Protein AF-A0A182IS66-F1 (afdb_monomer)

Structure (mmCIF, N/CA/C/O backbone):
data_AF-A0A182IS66-F1
#
_entry.id   AF-A0A182IS66-F1
#
loop_
_atom_site.group_PDB
_atom_site.id
_atom_site.type_symbol
_atom_site.label_atom_id
_atom_site.label_alt_id
_atom_site.label_comp_id
_atom_site.label_asym_id
_atom_site.label_entity_id
_atom_site.label_seq_id
_atom_site.pdbx_PDB_ins_code
_atom_site.Cartn_x
_atom_site.Cartn_y
_atom_site.Cartn_z
_atom_site.occupancy
_atom_site.B_iso_or_equiv
_atom_site.auth_seq_id
_atom_site.auth_comp_id
_atom_site.auth_asym_id
_atom_site.auth_atom_id
_atom_site.pdbx_PDB_model_num
ATOM 1 N N . MET A 1 1 ? 25.586 -59.749 -12.465 1.00 42.12 1 MET A N 1
ATOM 2 C CA . MET A 1 1 ? 26.050 -59.353 -11.117 1.00 42.12 1 MET A CA 1
ATOM 3 C C . MET A 1 1 ? 26.028 -57.830 -11.102 1.00 42.12 1 MET A C 1
ATOM 5 O O . MET A 1 1 ? 26.810 -57.273 -11.848 1.00 42.12 1 MET A O 1
ATOM 9 N N . ILE A 1 2 ? 25.119 -57.081 -10.469 1.00 41.69 2 ILE A N 1
ATOM 10 C CA . ILE A 1 2 ? 24.286 -57.213 -9.251 1.00 41.69 2 ILE A CA 1
ATOM 11 C C . ILE A 1 2 ? 22.986 -56.393 -9.527 1.00 41.69 2 ILE A C 1
ATOM 13 O O . ILE A 1 2 ? 23.095 -55.286 -10.038 1.00 41.69 2 ILE A O 1
ATOM 17 N N . SER A 1 3 ? 21.787 -57.002 -9.561 1.00 41.31 3 SER A N 1
ATOM 18 C CA . SER A 1 3 ? 20.701 -57.004 -8.535 1.00 41.31 3 SER A CA 1
ATOM 19 C C . SER A 1 3 ? 20.102 -55.606 -8.226 1.00 41.31 3 SER A C 1
ATOM 21 O O . SER A 1 3 ? 20.817 -54.784 -7.676 1.00 41.31 3 SER A O 1
ATOM 23 N N . ALA A 1 4 ? 18.908 -55.196 -8.697 1.00 48.03 4 ALA A N 1
ATOM 24 C CA . ALA A 1 4 ? 17.511 -55.584 -8.370 1.00 48.03 4 ALA A CA 1
ATOM 25 C C . ALA A 1 4 ? 16.823 -54.622 -7.357 1.00 48.03 4 ALA A C 1
ATOM 27 O O . ALA A 1 4 ? 17.518 -54.027 -6.545 1.00 48.03 4 ALA A O 1
ATOM 28 N N . TYR A 1 5 ? 15.470 -54.583 -7.381 1.00 42.66 5 TYR A N 1
ATOM 29 C CA . TYR A 1 5 ? 14.485 -53.913 -6.476 1.00 4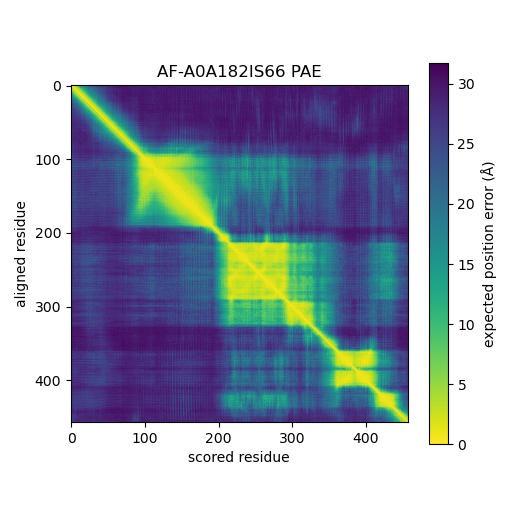2.66 5 TYR A CA 1
ATOM 30 C C . TYR A 1 5 ? 14.063 -52.474 -6.886 1.00 42.66 5 TYR A C 1
ATOM 32 O O . TYR A 1 5 ? 14.919 -51.622 -7.049 1.00 42.66 5 TYR A O 1
ATOM 40 N N . TYR A 1 6 ? 12.794 -52.063 -7.067 1.00 44.62 6 TYR A N 1
ATOM 41 C CA . TYR A 1 6 ? 11.453 -52.662 -6.938 1.00 44.62 6 TYR A CA 1
ATOM 42 C C . TYR A 1 6 ? 10.464 -51.926 -7.871 1.00 44.62 6 TYR A C 1
ATOM 44 O O . TYR A 1 6 ? 10.512 -50.705 -8.001 1.00 44.62 6 TYR A O 1
ATOM 52 N N . ALA A 1 7 ? 9.511 -52.668 -8.439 1.00 42.28 7 ALA A N 1
ATOM 53 C CA . ALA A 1 7 ? 8.273 -52.159 -9.024 1.00 42.28 7 ALA A CA 1
ATOM 54 C C . ALA A 1 7 ? 7.116 -52.407 -8.042 1.00 42.28 7 ALA A C 1
ATOM 56 O O . ALA A 1 7 ? 7.038 -53.499 -7.487 1.00 42.28 7 ALA A O 1
ATOM 57 N N . CYS A 1 8 ? 6.195 -51.450 -7.881 1.00 38.97 8 CYS A N 1
ATOM 58 C CA . CYS A 1 8 ? 4.872 -51.704 -7.302 1.00 38.97 8 CYS A CA 1
ATOM 59 C C . CYS A 1 8 ? 3.810 -50.788 -7.933 1.00 38.97 8 CYS A C 1
ATOM 61 O O . CYS A 1 8 ? 3.804 -49.576 -7.736 1.00 38.97 8 CYS A O 1
ATOM 63 N N . LYS A 1 9 ? 2.919 -51.416 -8.708 1.00 42.81 9 LYS A N 1
ATOM 64 C CA . LYS A 1 9 ? 1.590 -50.931 -9.107 1.00 42.81 9 LYS A CA 1
ATOM 65 C C . LYS A 1 9 ? 0.630 -51.073 -7.919 1.00 42.81 9 LYS A C 1
ATOM 67 O O . LYS A 1 9 ? 0.666 -52.135 -7.307 1.00 42.81 9 LYS A O 1
ATOM 72 N N . ALA A 1 10 ? -0.279 -50.117 -7.699 1.00 35.38 10 ALA A N 1
ATOM 73 C CA . ALA A 1 10 ? -1.656 -50.383 -7.240 1.00 35.38 10 ALA A CA 1
ATOM 74 C C . ALA A 1 10 ? -2.521 -49.101 -7.160 1.00 35.38 10 ALA A C 1
ATOM 76 O O . ALA A 1 10 ? -2.279 -48.227 -6.339 1.00 35.38 10 ALA A O 1
ATOM 77 N N . GLU A 1 11 ? -3.570 -49.060 -7.978 1.00 39.38 11 GLU A N 1
ATOM 78 C CA . GLU A 1 11 ? -4.890 -48.425 -7.784 1.00 39.38 11 GLU A CA 1
ATOM 79 C C . GLU A 1 11 ? -5.894 -49.347 -8.527 1.00 39.38 11 GLU A C 1
ATOM 81 O O . GLU A 1 11 ? -5.426 -50.111 -9.384 1.00 39.38 11 GLU A O 1
ATOM 86 N N . PRO A 1 12 ? -7.235 -49.300 -8.333 1.00 54.31 12 PRO A N 1
ATOM 87 C CA . PRO A 1 12 ? -8.057 -48.485 -7.418 1.00 54.31 12 PRO A CA 1
ATOM 88 C C . PRO A 1 12 ? -9.141 -49.295 -6.651 1.00 54.31 12 PRO A C 1
ATOM 90 O O . PRO A 1 12 ? -9.606 -50.315 -7.144 1.00 54.31 12 PRO A O 1
ATOM 93 N N . GLU A 1 13 ? -9.690 -48.775 -5.543 1.00 38.84 13 GLU A N 1
ATOM 94 C CA . GLU A 1 13 ? -11.024 -49.197 -5.061 1.00 38.84 13 GLU A CA 1
ATOM 95 C C . GLU A 1 13 ? -11.858 -48.029 -4.485 1.00 38.84 13 GLU A C 1
ATOM 97 O O . GLU A 1 13 ? -11.461 -47.330 -3.555 1.00 38.84 13 GLU A O 1
ATOM 102 N N . ARG A 1 14 ? -13.059 -47.843 -5.056 1.00 42.62 14 ARG A N 1
ATOM 103 C CA . ARG A 1 14 ? -14.264 -47.235 -4.447 1.00 42.62 14 ARG A CA 1
ATOM 104 C C . ARG A 1 14 ? -15.243 -48.386 -4.180 1.00 42.62 14 ARG A C 1
ATOM 106 O O . ARG A 1 14 ? -15.327 -49.257 -5.046 1.00 42.62 14 ARG A O 1
ATOM 113 N N . PRO A 1 15 ? -16.052 -48.383 -3.101 1.00 48.56 15 PRO A N 1
ATOM 114 C CA . PRO A 1 15 ? -17.399 -47.761 -3.103 1.00 48.56 15 PRO A CA 1
ATOM 115 C C . PRO A 1 15 ? -17.767 -47.172 -1.705 1.00 48.56 15 PRO A C 1
ATOM 117 O O . PRO A 1 15 ? -17.029 -47.350 -0.753 1.00 48.56 15 PRO A O 1
ATOM 120 N N . GLN A 1 16 ? -18.813 -46.371 -1.459 1.00 37.72 16 GLN A N 1
ATOM 121 C CA . GLN A 1 16 ? -20.246 -46.697 -1.494 1.00 37.72 16 GLN A CA 1
ATOM 122 C C . GLN A 1 16 ? -21.102 -45.421 -1.307 1.00 37.72 16 GLN A C 1
ATOM 124 O O . GLN A 1 16 ? -20.753 -44.511 -0.557 1.00 37.72 16 GLN A O 1
ATOM 129 N N . ARG A 1 17 ? -22.264 -45.392 -1.975 1.00 42.50 17 ARG A N 1
ATOM 130 C CA . ARG A 1 17 ? -23.391 -44.465 -1.769 1.00 42.50 17 ARG A CA 1
ATOM 131 C C . ARG A 1 17 ? -24.489 -45.180 -0.980 1.00 42.50 17 ARG A C 1
ATOM 133 O O . ARG A 1 17 ? -24.954 -46.194 -1.479 1.00 42.50 17 ARG A O 1
ATOM 140 N N . LEU A 1 18 ? -24.995 -44.590 0.105 1.00 37.19 18 LEU A N 1
ATOM 141 C CA . LEU A 1 18 ? -26.344 -44.782 0.683 1.00 37.19 18 LEU A CA 1
ATOM 142 C C . LEU A 1 18 ? -26.658 -43.509 1.511 1.00 37.19 18 LEU A C 1
ATOM 144 O O . LEU A 1 18 ? -25.755 -42.972 2.135 1.00 37.19 18 LEU A O 1
ATOM 148 N N . GLY A 1 19 ? -27.850 -42.913 1.571 1.00 33.19 19 GLY A N 1
ATOM 149 C CA . GLY A 1 19 ? -29.150 -43.276 1.028 1.00 33.19 19 GLY A CA 1
ATOM 150 C C . GLY A 1 19 ? -30.142 -42.100 1.097 1.00 33.19 19 GLY A C 1
ATOM 151 O O . GLY A 1 19 ? -29.954 -41.125 1.826 1.00 33.19 19 GLY A O 1
ATOM 152 N N . ARG A 1 20 ? -31.203 -42.220 0.290 1.00 38.06 20 ARG A N 1
ATOM 153 C CA . ARG A 1 20 ? -32.426 -41.403 0.300 1.00 38.06 20 ARG A CA 1
ATOM 154 C C . ARG A 1 20 ? -33.204 -41.603 1.604 1.00 38.06 20 ARG A C 1
ATOM 156 O O . ARG A 1 20 ? -33.315 -42.727 2.083 1.00 38.06 20 ARG A O 1
ATOM 163 N N . ARG A 1 21 ? -33.890 -40.555 2.068 1.00 37.22 21 ARG A N 1
ATOM 164 C CA . ARG A 1 21 ? -35.156 -40.691 2.805 1.00 37.22 21 ARG A CA 1
ATOM 165 C C . ARG A 1 21 ? -36.186 -39.715 2.242 1.00 37.22 21 ARG A C 1
ATOM 167 O O . ARG A 1 21 ? -36.085 -38.508 2.429 1.00 37.22 21 ARG A O 1
ATOM 174 N N . GLU A 1 22 ? -37.154 -40.290 1.541 1.00 35.94 22 GLU A N 1
ATOM 175 C CA . GLU A 1 22 ? -38.468 -39.727 1.242 1.00 35.94 22 GLU A CA 1
ATOM 176 C C . GLU A 1 22 ? -39.337 -39.811 2.504 1.00 35.94 22 GLU A C 1
ATOM 178 O O . GLU A 1 22 ? -39.259 -40.801 3.233 1.00 35.94 22 GLU A O 1
ATOM 183 N N . ARG A 1 23 ? -40.193 -38.811 2.743 1.00 40.91 23 ARG A N 1
ATOM 184 C CA . ARG A 1 23 ? -41.458 -39.002 3.462 1.00 40.91 23 ARG A CA 1
ATOM 185 C C . ARG A 1 23 ? -42.554 -38.139 2.839 1.00 40.91 23 ARG A C 1
ATOM 187 O O . ARG A 1 23 ? -42.352 -36.965 2.545 1.00 40.91 23 ARG A O 1
ATOM 194 N N . HIS A 1 24 ? -43.657 -38.834 2.601 1.00 34.59 24 HIS A N 1
ATOM 195 C CA . HIS A 1 24 ? -44.937 -38.474 2.007 1.00 34.59 24 HIS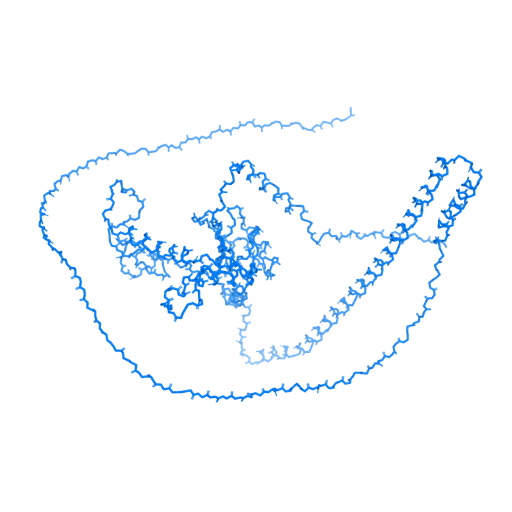 A CA 1
ATOM 196 C C . HIS A 1 24 ? -45.871 -37.740 2.984 1.00 34.59 24 HIS A C 1
ATOM 198 O O . HIS A 1 24 ? -45.757 -37.983 4.181 1.00 34.59 24 HIS A O 1
ATOM 204 N N . CYS A 1 25 ? -46.810 -36.980 2.385 1.00 32.47 25 CYS A N 1
ATOM 205 C CA . CYS A 1 25 ? -48.247 -36.791 2.707 1.00 32.47 25 CYS A CA 1
ATOM 206 C C . CYS A 1 25 ? -48.631 -36.302 4.131 1.00 32.47 25 CYS A C 1
ATOM 208 O O . CYS A 1 25 ? -47.887 -36.488 5.078 1.00 32.47 25 CYS A O 1
ATOM 210 N N . ALA A 1 26 ? -49.761 -35.649 4.404 1.00 30.62 26 ALA A N 1
ATOM 211 C CA . ALA A 1 26 ? -51.036 -35.446 3.714 1.00 30.62 26 ALA A CA 1
ATOM 212 C C . ALA A 1 26 ? -51.774 -34.245 4.374 1.00 30.62 26 ALA A C 1
ATOM 214 O O . ALA A 1 26 ? -51.380 -33.876 5.478 1.00 30.62 26 ALA A O 1
ATOM 215 N N . GLU A 1 27 ? -52.800 -33.711 3.683 1.00 32.84 27 GLU A N 1
ATOM 216 C CA . GLU A 1 27 ? -54.170 -33.367 4.178 1.00 32.84 27 GLU A CA 1
ATOM 217 C C . GLU A 1 27 ? -54.318 -32.443 5.422 1.00 32.84 27 GLU A C 1
ATOM 219 O O . GLU A 1 27 ? -53.526 -32.479 6.349 1.00 32.84 27 GLU A O 1
ATOM 224 N N . ASP A 1 28 ? -55.307 -31.570 5.622 1.00 32.44 28 ASP A N 1
ATOM 225 C CA . ASP A 1 28 ? -56.574 -31.204 4.982 1.00 32.44 28 ASP A CA 1
ATOM 226 C C . ASP A 1 28 ? -57.127 -29.956 5.740 1.00 32.44 28 ASP A C 1
ATOM 228 O O . ASP A 1 28 ? -56.527 -29.492 6.711 1.00 32.44 28 ASP A O 1
ATOM 232 N N . PHE A 1 29 ? -58.324 -29.494 5.347 1.00 31.97 29 PHE A N 1
ATOM 233 C CA . PHE A 1 29 ? -59.308 -28.688 6.110 1.00 31.97 29 PHE A CA 1
ATOM 234 C C . PHE A 1 29 ? -59.413 -27.154 5.903 1.00 31.97 29 PHE A C 1
ATOM 236 O O . PHE A 1 29 ? -58.908 -26.338 6.662 1.00 31.97 29 PHE A O 1
ATOM 243 N N . THR A 1 30 ? -60.201 -26.810 4.869 1.00 33.06 30 THR A N 1
ATOM 244 C CA . THR A 1 30 ? -61.480 -26.041 4.854 1.00 33.06 30 THR A CA 1
ATOM 245 C C . THR A 1 30 ? -61.675 -24.682 5.563 1.00 33.06 30 THR A C 1
ATOM 247 O O . THR A 1 30 ? -61.465 -24.581 6.766 1.00 33.06 30 THR A O 1
ATOM 250 N N . LYS A 1 31 ? -62.426 -23.810 4.840 1.00 33.31 31 LYS A N 1
ATOM 251 C CA . LYS A 1 31 ? -63.444 -22.814 5.302 1.00 33.31 31 LYS A CA 1
ATOM 252 C C . LYS A 1 31 ? -62.872 -21.545 5.979 1.00 33.31 31 LYS A C 1
ATOM 254 O O . LYS A 1 31 ? -61.923 -21.649 6.732 1.00 33.31 31 LYS A O 1
ATOM 259 N N . LYS A 1 32 ? -63.343 -20.303 5.781 1.00 32.12 32 LYS A N 1
ATOM 260 C CA . LYS A 1 32 ? -64.654 -19.687 5.450 1.00 32.12 32 LYS A CA 1
ATOM 261 C C . LYS A 1 32 ? -64.402 -18.183 5.092 1.00 32.12 32 LYS A C 1
ATOM 263 O O . LYS A 1 32 ? -63.336 -17.699 5.463 1.00 32.12 32 LYS A O 1
ATOM 268 N N . GLU A 1 33 ? -65.170 -17.539 4.191 1.00 35.59 33 GLU A N 1
ATOM 269 C CA . GLU A 1 33 ? -66.222 -16.499 4.462 1.00 35.59 33 GLU A CA 1
ATOM 270 C C . GLU A 1 33 ? -65.731 -15.336 5.369 1.00 35.59 33 GLU A C 1
ATOM 272 O O . GLU A 1 33 ? -65.120 -15.618 6.392 1.00 35.59 33 GLU A O 1
ATOM 277 N N . ASP A 1 34 ? -65.928 -14.025 5.171 1.00 36.31 34 ASP A N 1
ATOM 278 C CA . ASP A 1 34 ? -66.657 -13.132 4.248 1.00 36.31 34 ASP A CA 1
ATOM 279 C C . ASP A 1 34 ? -66.177 -11.670 4.537 1.00 36.31 34 ASP A C 1
ATOM 281 O O . ASP A 1 34 ? -65.270 -11.480 5.349 1.00 36.31 34 ASP A O 1
ATOM 285 N N . GLU A 1 35 ? -66.824 -10.671 3.910 1.00 39.03 35 GLU A N 1
ATOM 286 C CA . GLU A 1 35 ? -66.904 -9.226 4.266 1.00 39.03 35 GLU A CA 1
ATOM 287 C C . GLU A 1 35 ? -65.745 -8.327 3.768 1.00 39.03 35 GLU A C 1
ATOM 289 O O . GLU A 1 35 ? -64.599 -8.439 4.196 1.00 39.03 35 GLU A O 1
ATOM 294 N N . GLU A 1 36 ? -65.887 -7.507 2.718 1.00 39.75 36 GLU A N 1
ATOM 295 C CA . GLU A 1 36 ? -66.836 -6.407 2.416 1.00 39.75 36 GLU A CA 1
ATOM 296 C C . GLU A 1 36 ? -66.488 -5.077 3.128 1.00 39.75 36 GLU A C 1
ATOM 298 O O . GLU A 1 36 ? -65.867 -5.040 4.183 1.00 39.75 36 GLU A O 1
ATOM 303 N N . ASP A 1 37 ? -66.849 -3.987 2.450 1.00 36.09 37 ASP A N 1
ATOM 304 C CA . ASP A 1 37 ? -66.796 -2.567 2.811 1.00 36.09 37 ASP A CA 1
ATOM 305 C C . ASP A 1 37 ? -65.586 -1.651 2.473 1.00 36.09 37 ASP A C 1
ATOM 307 O O . ASP A 1 37 ? -64.633 -1.444 3.222 1.00 36.09 37 ASP A O 1
ATOM 311 N N . ASP A 1 38 ? -65.694 -1.029 1.289 1.00 37.03 38 ASP A N 1
ATOM 312 C CA . ASP A 1 38 ? -66.090 0.382 1.097 1.00 37.03 38 ASP A CA 1
ATOM 313 C C . ASP A 1 38 ? -65.337 1.537 1.813 1.00 37.03 38 ASP A C 1
ATOM 315 O O . ASP A 1 38 ? -65.455 1.747 3.016 1.00 37.03 38 ASP A O 1
ATOM 319 N N . ARG A 1 39 ? -64.693 2.418 1.014 1.00 37.66 39 ARG A N 1
ATOM 320 C CA . ARG A 1 39 ? -65.040 3.860 0.823 1.00 37.66 39 ARG A CA 1
ATOM 321 C C . ARG A 1 39 ? -63.866 4.775 0.413 1.00 37.66 39 ARG A C 1
ATOM 323 O O . ARG A 1 39 ? -62.838 4.832 1.072 1.00 37.66 39 ARG A O 1
ATOM 330 N N . ILE A 1 40 ? -64.110 5.532 -0.676 1.00 32.38 40 ILE A N 1
ATOM 331 C CA . ILE A 1 40 ? -64.123 7.020 -0.806 1.00 32.38 40 ILE A CA 1
ATOM 332 C C . ILE A 1 40 ? -62.947 7.771 -0.132 1.00 32.38 40 ILE A C 1
ATOM 334 O O . ILE A 1 40 ? -62.721 7.633 1.055 1.00 32.38 40 ILE A O 1
ATOM 338 N N . GLY A 1 41 ? -62.179 8.682 -0.734 1.00 29.95 41 GLY A N 1
ATOM 339 C CA . GLY A 1 41 ? -62.391 9.665 -1.799 1.00 29.95 41 GLY A CA 1
ATOM 340 C C . GLY A 1 41 ? -61.222 10.678 -1.727 1.00 29.95 41 GLY A C 1
ATOM 341 O O . GLY A 1 41 ? -60.614 10.865 -0.683 1.00 29.95 41 GLY A O 1
ATOM 342 N N . LEU A 1 42 ? -60.733 11.170 -2.867 1.00 32.56 42 LEU A N 1
ATOM 343 C CA . LEU A 1 42 ? -60.907 12.547 -3.362 1.00 32.56 42 LEU A CA 1
ATOM 344 C C . LEU A 1 42 ? -60.141 13.693 -2.651 1.00 32.56 42 LEU A C 1
ATOM 346 O O . LEU A 1 42 ? -60.376 14.023 -1.499 1.00 32.56 42 LEU A O 1
ATOM 350 N N . ARG A 1 43 ? -59.413 14.426 -3.516 1.00 30.41 43 ARG A N 1
ATOM 351 C CA . ARG A 1 43 ? -59.046 15.865 -3.515 1.00 30.41 43 ARG A CA 1
ATOM 352 C C . ARG A 1 43 ? -57.848 16.308 -2.665 1.00 30.41 43 ARG A C 1
ATOM 354 O O . ARG A 1 43 ? -57.751 16.034 -1.486 1.00 30.41 43 ARG A O 1
ATOM 361 N N . HIS A 1 44 ? -56.793 16.864 -3.267 1.00 33.00 44 HIS A N 1
ATOM 362 C CA . HIS A 1 44 ? -56.608 18.166 -3.946 1.00 33.00 44 HIS A CA 1
ATOM 363 C C . HIS A 1 44 ? -56.396 19.376 -3.013 1.00 33.00 44 HIS A C 1
ATOM 365 O O . HIS A 1 44 ? -57.329 19.869 -2.398 1.00 33.00 44 HIS A O 1
ATOM 371 N N . ARG A 1 45 ? -55.191 19.949 -3.176 1.00 33.06 45 ARG A N 1
ATOM 372 C CA . ARG A 1 45 ? -54.857 21.382 -3.314 1.00 33.06 45 ARG A CA 1
ATOM 373 C C . ARG A 1 45 ? -54.784 22.302 -2.078 1.00 33.06 45 ARG A C 1
ATOM 375 O O . ARG A 1 45 ? -55.775 22.589 -1.433 1.00 33.06 45 ARG A O 1
ATOM 382 N N . ARG A 1 46 ? -53.626 22.991 -2.078 1.00 35.59 46 ARG A N 1
ATOM 383 C CA . ARG A 1 46 ? -53.360 24.426 -1.817 1.00 35.59 46 ARG A CA 1
ATOM 384 C C . ARG A 1 46 ? -53.310 24.907 -0.365 1.00 35.59 46 ARG A C 1
ATOM 386 O O . ARG A 1 46 ? -54.288 24.799 0.354 1.00 35.59 46 ARG A O 1
ATOM 393 N N . ARG A 1 47 ? -52.219 25.622 -0.053 1.00 33.09 47 ARG A N 1
ATOM 394 C CA . ARG A 1 47 ? -52.139 27.034 0.411 1.00 33.09 47 ARG A CA 1
ATOM 395 C C . ARG A 1 47 ? -50.671 27.323 0.787 1.00 33.09 47 ARG A C 1
ATOM 397 O O . ARG A 1 47 ? -50.055 26.482 1.423 1.00 33.09 47 ARG A O 1
ATOM 404 N N . THR A 1 48 ? -49.960 28.223 0.101 1.00 35.16 48 THR A N 1
ATOM 405 C CA . THR A 1 48 ? -49.897 29.701 0.225 1.00 35.16 48 THR A CA 1
ATOM 406 C C . THR A 1 48 ? -49.284 30.209 1.531 1.00 35.16 48 THR A C 1
ATOM 408 O O . THR A 1 48 ? -49.771 29.878 2.605 1.00 35.16 48 THR A O 1
ATOM 411 N N . ASP A 1 49 ? -48.338 31.133 1.333 1.00 33.47 49 ASP A N 1
ATOM 412 C CA . ASP A 1 49 ? -48.172 32.411 2.040 1.00 33.47 49 ASP A CA 1
ATOM 413 C C . ASP A 1 49 ? -47.109 32.587 3.147 1.00 33.47 49 ASP A C 1
ATOM 415 O O . ASP A 1 49 ? -47.220 32.057 4.245 1.00 33.47 49 ASP A O 1
ATOM 419 N N . ARG A 1 50 ? -46.205 33.535 2.822 1.00 32.84 50 ARG A N 1
ATOM 420 C CA . ARG A 1 50 ? -45.768 34.724 3.593 1.00 32.84 50 ARG A CA 1
ATOM 421 C C . ARG A 1 50 ? -44.640 34.622 4.628 1.00 32.84 50 ARG A C 1
ATOM 423 O O . ARG A 1 50 ? -44.585 33.721 5.450 1.00 32.84 50 ARG A O 1
ATOM 430 N N . GLY A 1 51 ? -43.845 35.700 4.633 1.00 32.25 51 GLY A N 1
ATOM 431 C CA . GLY A 1 51 ? -42.971 36.151 5.726 1.00 32.25 51 GLY A CA 1
ATOM 432 C C . GLY A 1 51 ? -41.532 36.365 5.246 1.00 32.25 51 GLY A C 1
ATOM 433 O O . GLY A 1 51 ? -40.789 35.401 5.171 1.00 32.25 51 GLY A O 1
ATOM 434 N N . ALA A 1 52 ? -41.178 37.509 4.655 1.00 33.84 52 ALA A N 1
ATOM 435 C CA . ALA A 1 52 ? -40.834 38.790 5.299 1.00 33.84 52 ALA A CA 1
ATOM 436 C C . ALA A 1 52 ? -39.390 38.834 5.854 1.00 33.84 52 ALA A C 1
ATOM 438 O O . ALA A 1 52 ? -38.978 37.993 6.645 1.00 33.84 52 ALA A O 1
ATOM 439 N N . VAL A 1 53 ? -38.656 39.839 5.367 1.00 41.34 53 VAL A N 1
ATOM 440 C CA . VAL A 1 53 ? -37.257 40.231 5.627 1.00 41.34 53 VAL A CA 1
ATOM 441 C C . VAL A 1 53 ? -37.198 41.153 6.863 1.00 41.34 53 VAL A C 1
ATOM 443 O O . VAL A 1 53 ? -38.213 41.773 7.186 1.00 41.34 53 VAL A O 1
ATOM 446 N N . PRO A 1 54 ? -36.060 41.217 7.580 1.00 53.12 54 PRO A N 1
ATOM 447 C CA . PRO A 1 54 ? -35.250 42.455 7.609 1.00 53.12 54 PRO A CA 1
ATOM 448 C C . PRO A 1 54 ? -33.744 42.138 7.433 1.00 53.12 54 PRO A C 1
ATOM 450 O O . PRO A 1 54 ? -33.262 41.112 7.905 1.00 53.12 54 PRO A O 1
ATOM 453 N N . GLU A 1 55 ? -33.022 42.787 6.514 1.00 38.91 55 GLU A N 1
ATOM 454 C CA . GLU A 1 55 ? -32.233 44.027 6.692 1.00 38.91 55 GLU A CA 1
ATOM 455 C C . GLU A 1 55 ? -31.330 44.057 7.932 1.00 38.91 55 GLU A C 1
ATOM 457 O O . GLU A 1 55 ? -31.838 44.098 9.045 1.00 38.91 55 GLU A O 1
ATOM 462 N N . GLU A 1 56 ? -30.002 44.094 7.713 1.00 37.72 56 GLU A N 1
ATOM 463 C CA . GLU A 1 56 ? -29.048 44.997 8.390 1.00 37.72 56 GLU A CA 1
ATOM 464 C C . GLU A 1 56 ? -27.598 44.869 7.833 1.00 37.72 56 GLU A C 1
ATOM 466 O O . GLU A 1 56 ? -27.315 43.948 7.059 1.00 37.72 56 GLU A O 1
ATOM 471 N N . PRO A 1 57 ? -26.700 45.845 8.115 1.00 49.75 57 PRO A N 1
ATOM 472 C CA . PRO A 1 57 ? -25.798 46.424 7.118 1.00 49.75 57 PRO A CA 1
ATOM 473 C C . PRO A 1 57 ? -24.319 46.011 7.228 1.00 49.75 57 PRO A C 1
ATOM 475 O O . PRO A 1 57 ? -23.859 45.367 8.167 1.00 49.75 57 PRO A O 1
ATOM 478 N N . GLY A 1 58 ? -23.556 46.417 6.208 1.00 43.59 58 GLY A N 1
ATOM 479 C CA . GLY A 1 58 ? -22.167 46.030 5.994 1.00 43.59 58 GLY A CA 1
ATOM 480 C C . GLY A 1 58 ? -21.121 46.652 6.916 1.00 43.59 58 GLY A C 1
ATOM 481 O O . GLY A 1 58 ? -21.388 47.553 7.702 1.00 43.59 58 GLY A O 1
ATOM 482 N N . ARG A 1 59 ? -19.871 46.212 6.725 1.00 40.09 59 ARG A N 1
ATOM 483 C CA . ARG A 1 59 ? -18.656 46.911 7.158 1.00 40.09 59 ARG A CA 1
ATOM 484 C C . ARG A 1 59 ? -17.488 46.593 6.225 1.00 40.09 59 ARG A C 1
ATOM 486 O O . ARG A 1 59 ? -17.185 45.439 5.940 1.00 40.09 59 ARG A O 1
ATOM 493 N N . ARG A 1 60 ? -16.850 47.671 5.765 1.00 44.56 60 ARG A N 1
ATOM 494 C CA . ARG A 1 60 ? -15.533 47.725 5.119 1.00 44.56 60 ARG A CA 1
ATOM 495 C C . ARG A 1 60 ? -14.439 47.366 6.134 1.00 44.56 60 ARG A C 1
ATOM 497 O O . ARG A 1 60 ? -14.592 47.672 7.313 1.00 44.56 60 ARG A O 1
ATOM 504 N N . GLY A 1 61 ? -13.305 46.849 5.663 1.00 35.59 61 GLY A N 1
ATOM 505 C CA . GLY A 1 61 ? -12.088 46.732 6.472 1.00 35.59 61 GLY A CA 1
ATOM 506 C C . GLY A 1 61 ? -10.868 46.284 5.667 1.00 35.59 61 GLY A C 1
ATOM 507 O O . GLY A 1 61 ? -10.779 45.131 5.268 1.00 35.59 61 GLY A O 1
ATOM 508 N N . HIS A 1 62 ? -9.954 47.223 5.426 1.00 38.53 62 HIS A N 1
ATOM 509 C CA . HIS A 1 62 ? -8.631 47.061 4.815 1.00 38.53 62 HIS A CA 1
ATOM 510 C C . HIS A 1 62 ? -7.590 46.437 5.767 1.00 38.53 62 HIS A C 1
ATOM 512 O O . HIS A 1 62 ? -7.680 46.612 6.978 1.00 38.53 62 HIS A O 1
ATOM 518 N N . GLY A 1 63 ? -6.506 45.902 5.180 1.00 35.97 63 GLY A N 1
ATOM 519 C CA . GLY A 1 63 ? -5.193 45.687 5.820 1.00 35.97 63 GLY A CA 1
ATOM 520 C C . GLY A 1 63 ? -5.031 44.289 6.428 1.00 35.97 63 GLY A C 1
ATOM 521 O O . GLY A 1 63 ? -5.989 43.723 6.916 1.00 35.97 63 GLY A O 1
ATOM 522 N N . ARG A 1 64 ? -3.862 43.646 6.456 1.00 37.75 64 ARG A N 1
ATOM 523 C CA . ARG A 1 64 ? -2.495 44.170 6.494 1.00 37.75 64 ARG A CA 1
ATOM 524 C C . ARG A 1 64 ? -1.528 43.030 6.127 1.00 37.75 64 ARG A C 1
ATOM 526 O O . ARG A 1 64 ? -1.788 41.865 6.394 1.00 37.75 64 ARG A O 1
ATOM 533 N N . ARG A 1 65 ? -0.424 43.405 5.489 1.00 43.78 65 ARG A N 1
ATOM 534 C CA . ARG A 1 65 ? 0.681 42.564 5.015 1.00 43.78 65 ARG A CA 1
ATOM 535 C C . ARG A 1 65 ? 1.631 42.307 6.193 1.00 43.78 65 ARG A C 1
ATOM 537 O O . ARG A 1 65 ? 2.200 43.274 6.697 1.00 43.78 65 ARG A O 1
ATOM 544 N N . GLU A 1 66 ? 1.795 41.060 6.626 1.00 37.94 66 GLU A N 1
ATOM 545 C CA . GLU A 1 66 ? 2.773 40.693 7.661 1.00 37.94 66 GLU A CA 1
ATOM 546 C C . GLU A 1 66 ? 4.078 40.174 7.051 1.00 37.94 66 GLU A C 1
ATOM 548 O O . GLU A 1 66 ? 4.097 39.410 6.083 1.00 37.94 66 GLU A O 1
ATOM 553 N N . ARG A 1 67 ? 5.168 40.701 7.613 1.00 38.56 67 ARG A N 1
ATOM 554 C CA . ARG A 1 67 ? 6.571 40.443 7.294 1.00 38.56 67 ARG A CA 1
ATOM 555 C C . ARG A 1 67 ? 7.014 39.141 7.967 1.00 38.56 67 ARG A C 1
ATOM 557 O O . ARG A 1 67 ? 6.599 38.864 9.086 1.00 38.56 67 ARG A O 1
ATOM 564 N N . ARG A 1 68 ? 7.888 38.388 7.297 1.00 41.50 68 ARG A N 1
ATOM 565 C CA . ARG A 1 68 ? 8.673 37.302 7.902 1.00 41.50 68 ARG A CA 1
ATOM 566 C C . ARG A 1 68 ? 9.911 37.892 8.596 1.00 41.50 68 ARG A C 1
ATOM 568 O O . ARG A 1 68 ? 10.449 38.853 8.045 1.00 41.50 68 ARG A O 1
ATOM 575 N N . PRO A 1 69 ? 10.355 37.347 9.738 1.00 55.56 69 PRO A N 1
ATOM 576 C CA . PRO A 1 69 ? 11.683 37.608 10.266 1.00 55.56 69 PRO A CA 1
ATOM 577 C C . PRO A 1 69 ? 12.704 36.610 9.704 1.00 55.56 69 PRO A C 1
ATOM 579 O O . PRO A 1 69 ? 12.395 35.434 9.495 1.00 55.56 69 PRO A O 1
ATOM 582 N N . ASP A 1 70 ? 13.893 37.140 9.444 1.00 44.25 70 ASP A N 1
ATOM 583 C CA . ASP A 1 70 ? 15.125 36.427 9.134 1.00 44.25 70 ASP A CA 1
ATOM 584 C C . ASP A 1 70 ? 15.716 35.868 10.440 1.00 44.25 70 ASP A C 1
ATOM 586 O O . ASP A 1 70 ? 15.825 36.609 11.416 1.00 44.25 70 ASP A O 1
ATOM 590 N N . ASP A 1 71 ? 16.085 34.585 10.453 1.00 43.34 71 ASP A N 1
ATOM 591 C CA . ASP A 1 71 ? 16.868 33.965 11.530 1.00 43.34 71 ASP A CA 1
ATOM 592 C C . ASP A 1 71 ? 18.257 33.603 10.984 1.00 43.34 71 ASP A C 1
ATOM 594 O O . ASP A 1 71 ? 18.419 32.693 10.165 1.00 43.34 71 ASP A O 1
ATOM 598 N N . GLU A 1 72 ? 19.248 34.363 11.450 1.00 48.44 72 GLU A N 1
ATOM 599 C CA . GLU A 1 72 ? 20.676 34.063 11.404 1.00 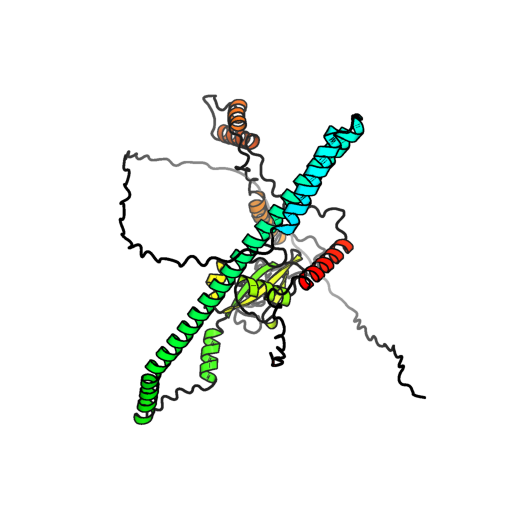48.44 72 GLU A CA 1
ATOM 600 C C . GLU A 1 72 ? 20.981 32.881 12.333 1.00 48.44 72 GLU A C 1
ATOM 602 O O . GLU A 1 72 ? 20.613 32.877 13.507 1.00 48.44 72 GLU A O 1
ATOM 607 N N . SER A 1 73 ? 21.700 31.876 11.835 1.00 45.06 73 SER A N 1
ATOM 608 C CA . SER A 1 73 ? 22.427 30.950 12.707 1.00 45.06 73 SER A CA 1
ATOM 609 C C . SER A 1 73 ? 23.738 30.519 12.055 1.00 45.06 73 SER A C 1
ATOM 611 O O . SER A 1 73 ? 23.772 29.827 11.038 1.00 45.06 73 SER A O 1
ATOM 613 N N . ASP A 1 74 ? 24.820 30.983 12.677 1.00 42.66 74 ASP A N 1
ATOM 614 C CA . ASP A 1 74 ? 26.208 30.633 12.415 1.00 42.66 74 ASP A CA 1
ATOM 615 C C . ASP A 1 74 ? 26.478 29.147 12.691 1.00 42.66 74 ASP A C 1
ATOM 617 O O . ASP A 1 74 ? 26.186 28.631 13.772 1.00 42.66 74 ASP A O 1
ATOM 621 N N . ALA A 1 75 ? 27.118 28.468 11.736 1.00 38.94 75 ALA A N 1
ATOM 622 C CA . ALA A 1 75 ? 27.701 27.143 11.926 1.00 38.94 75 ALA A CA 1
ATOM 623 C C . ALA A 1 75 ? 29.189 27.164 11.520 1.00 38.94 75 ALA A C 1
ATOM 625 O O . ALA A 1 75 ? 29.521 27.678 10.448 1.00 38.94 75 ALA A O 1
ATOM 626 N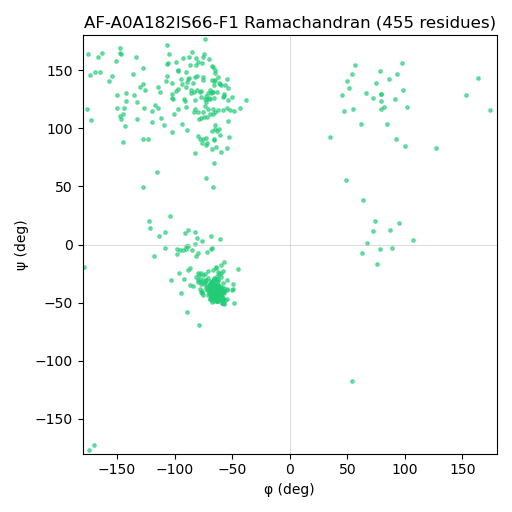 N . PRO A 1 76 ? 30.107 26.604 12.333 1.00 51.19 76 PRO A N 1
ATOM 627 C CA . PRO A 1 76 ? 31.534 26.646 12.050 1.00 51.19 76 PRO A CA 1
ATOM 628 C C . PRO A 1 76 ? 31.934 25.540 11.066 1.00 51.19 76 PRO A C 1
ATOM 630 O O . PRO A 1 76 ? 31.732 24.351 11.307 1.00 51.19 76 PRO A O 1
ATOM 633 N N . THR A 1 77 ? 32.556 25.929 9.954 1.00 38.59 77 THR A N 1
ATOM 634 C CA . THR A 1 77 ? 33.146 25.006 8.978 1.00 38.59 77 THR A CA 1
ATOM 635 C C . THR A 1 77 ? 34.503 24.495 9.468 1.00 38.59 77 THR A C 1
ATOM 637 O O . THR A 1 77 ? 35.493 25.231 9.433 1.00 38.59 77 THR A O 1
ATOM 640 N N . THR A 1 78 ? 34.585 23.230 9.879 1.00 40.22 78 THR A N 1
ATOM 641 C CA . THR A 1 78 ? 35.854 22.517 10.073 1.00 40.22 78 THR A CA 1
ATOM 642 C C . THR A 1 78 ? 36.351 21.963 8.736 1.00 40.22 78 THR A C 1
ATOM 644 O O . THR A 1 78 ? 35.735 21.100 8.113 1.00 40.22 78 THR A O 1
ATOM 647 N N . LYS A 1 79 ? 37.480 22.501 8.265 1.00 40.12 79 LYS A N 1
ATOM 648 C CA . LYS A 1 79 ? 38.219 22.013 7.096 1.00 40.12 79 LYS A CA 1
ATOM 649 C C . LYS A 1 79 ? 38.960 20.732 7.487 1.00 40.12 79 LYS A C 1
ATOM 651 O O . LYS A 1 79 ? 39.869 20.789 8.308 1.00 40.12 79 LYS A O 1
ATOM 656 N N . HIS A 1 80 ? 38.576 19.597 6.908 1.00 38.31 80 HIS A N 1
ATOM 657 C CA . HIS A 1 80 ? 39.364 18.367 6.957 1.00 38.31 80 HIS A CA 1
ATOM 658 C C . HIS A 1 80 ? 40.117 18.200 5.634 1.00 38.31 80 HIS A C 1
ATOM 660 O O . HIS A 1 80 ? 39.510 17.978 4.586 1.00 38.31 80 HIS A O 1
ATOM 666 N N . ASP A 1 81 ? 41.442 18.323 5.702 1.00 43.69 81 ASP A N 1
ATOM 667 C CA . ASP A 1 81 ? 42.366 18.016 4.615 1.00 43.69 81 ASP A CA 1
ATOM 668 C C . ASP A 1 81 ? 42.395 16.500 4.370 1.00 43.69 81 ASP A C 1
ATOM 670 O O . ASP A 1 81 ? 42.850 15.722 5.209 1.00 43.69 81 ASP A O 1
ATOM 674 N N . ALA A 1 82 ? 41.883 16.071 3.215 1.00 42.31 82 ALA A N 1
ATOM 675 C CA . ALA A 1 82 ? 41.961 14.688 2.758 1.00 42.31 82 ALA A CA 1
ATOM 676 C C . ALA A 1 82 ? 43.295 14.439 2.018 1.00 42.31 82 ALA A C 1
ATOM 678 O O . ALA A 1 82 ? 43.661 15.228 1.136 1.00 42.31 82 ALA A O 1
ATOM 679 N N . PRO A 1 83 ? 44.022 13.346 2.313 1.00 49.25 83 PRO A N 1
ATOM 680 C CA . PRO A 1 83 ? 45.258 13.015 1.617 1.00 49.25 83 PRO A CA 1
ATOM 681 C C . PRO A 1 83 ? 44.951 12.508 0.201 1.00 49.25 83 PRO A C 1
ATOM 683 O O . PRO A 1 83 ? 44.184 11.569 0.001 1.00 49.25 83 PRO A O 1
ATOM 686 N N . LYS A 1 84 ? 45.562 13.144 -0.806 1.00 42.88 84 LYS A N 1
ATOM 687 C CA . LYS A 1 84 ? 45.498 12.721 -2.212 1.00 42.88 84 LYS A CA 1
ATOM 688 C C . LYS A 1 84 ? 46.340 11.460 -2.408 1.00 42.88 84 LYS A C 1
ATOM 690 O O . LYS A 1 84 ? 47.535 11.543 -2.690 1.00 42.88 84 LYS A O 1
ATOM 695 N N . GLU A 1 85 ? 45.715 10.300 -2.272 1.00 48.28 85 GLU A N 1
ATOM 696 C CA . GLU A 1 85 ? 46.322 9.017 -2.609 1.00 48.28 85 GLU A CA 1
ATOM 697 C C . GLU A 1 85 ? 46.374 8.863 -4.141 1.00 48.28 85 GLU A C 1
ATOM 699 O O . GLU A 1 85 ? 45.355 8.770 -4.827 1.00 48.28 85 GLU A O 1
ATOM 704 N N . LYS A 1 86 ? 47.588 8.926 -4.707 1.00 48.25 86 LYS A N 1
ATOM 705 C CA . LYS A 1 86 ? 47.848 8.727 -6.140 1.00 48.25 86 LYS A CA 1
ATOM 706 C C . LYS A 1 86 ? 47.668 7.246 -6.485 1.00 48.25 86 LYS A C 1
ATOM 708 O O . LYS A 1 86 ? 48.636 6.488 -6.492 1.00 48.25 86 LYS A O 1
ATOM 713 N N . VAL A 1 87 ? 46.441 6.845 -6.799 1.00 50.66 87 VAL A N 1
ATOM 714 C CA . VAL A 1 87 ? 46.153 5.528 -7.380 1.00 50.66 87 VAL A CA 1
ATOM 715 C C . VAL A 1 87 ? 46.771 5.473 -8.782 1.00 50.66 87 VAL A C 1
ATOM 717 O O . VAL A 1 87 ? 46.379 6.212 -9.687 1.00 50.66 87 VAL A O 1
ATOM 720 N N . LYS A 1 88 ? 47.793 4.627 -8.951 1.00 52.44 88 LYS A N 1
ATOM 721 C CA . LYS A 1 88 ? 48.441 4.341 -10.237 1.00 52.44 88 LYS A CA 1
ATOM 722 C C . LYS A 1 88 ? 47.452 3.599 -11.143 1.00 52.44 88 LYS A C 1
ATOM 724 O O . LYS A 1 88 ? 47.299 2.388 -11.038 1.00 52.44 88 LYS A O 1
ATOM 729 N N . ARG A 1 89 ? 46.793 4.335 -12.039 1.00 47.88 89 ARG A N 1
ATOM 730 C CA . ARG A 1 89 ? 45.970 3.807 -13.134 1.00 47.88 89 ARG A CA 1
ATOM 731 C C . ARG A 1 89 ? 46.895 3.287 -14.238 1.00 47.88 89 ARG A C 1
ATOM 733 O O . ARG A 1 89 ? 47.299 4.038 -15.117 1.00 47.88 89 ARG A O 1
ATOM 740 N N . ALA A 1 90 ? 47.310 2.032 -14.132 1.00 49.59 90 ALA A N 1
ATOM 741 C CA . ALA A 1 90 ? 48.178 1.373 -15.101 1.00 49.59 90 ALA A CA 1
ATOM 742 C C . ALA A 1 90 ? 47.511 0.065 -15.527 1.00 49.59 90 ALA A C 1
ATOM 744 O O . ALA A 1 90 ? 47.684 -0.929 -14.833 1.00 49.59 90 ALA A O 1
ATOM 745 N N . THR A 1 91 ? 46.691 0.091 -16.588 1.00 54.22 91 THR A N 1
ATOM 746 C CA . THR A 1 91 ? 46.311 -1.099 -17.398 1.00 54.22 91 THR A CA 1
ATOM 747 C C . THR A 1 91 ? 45.378 -0.790 -18.584 1.00 54.22 91 THR A C 1
ATOM 749 O O . THR A 1 91 ? 45.358 -1.568 -19.526 1.00 54.22 91 THR A O 1
ATOM 752 N N . GLU A 1 92 ? 44.668 0.344 -18.622 1.00 55.97 92 GLU A N 1
ATOM 753 C CA . GLU A 1 92 ? 43.636 0.604 -19.658 1.00 55.97 92 GLU A CA 1
ATOM 754 C C . GLU A 1 92 ? 44.156 1.190 -20.993 1.00 55.97 92 GLU A C 1
ATOM 756 O O . GLU A 1 92 ? 43.392 1.337 -21.939 1.00 55.97 92 GLU A O 1
ATOM 761 N N . THR A 1 93 ? 45.446 1.518 -21.125 1.00 57.84 93 THR A N 1
ATOM 762 C CA . THR A 1 93 ? 45.945 2.284 -22.288 1.00 57.84 93 THR A CA 1
ATOM 763 C C . THR A 1 93 ? 46.197 1.467 -23.560 1.00 57.84 93 THR A C 1
ATOM 765 O O . THR A 1 93 ? 46.460 2.062 -24.602 1.00 57.84 93 THR A O 1
ATOM 768 N N . ASN A 1 94 ? 46.153 0.131 -23.512 1.00 65.19 94 ASN A N 1
ATOM 769 C CA . ASN A 1 94 ? 46.551 -0.681 -24.671 1.00 65.19 94 ASN A CA 1
ATOM 770 C C . ASN A 1 94 ? 45.428 -0.884 -25.704 1.00 65.19 94 ASN A C 1
ATOM 772 O O . ASN A 1 94 ? 45.714 -0.872 -26.895 1.00 65.19 94 ASN A O 1
ATOM 776 N N . GLU A 1 95 ? 44.161 -1.011 -25.299 1.00 70.50 95 GLU A N 1
ATOM 777 C CA . GLU A 1 95 ? 43.074 -1.298 -26.257 1.00 70.50 95 GLU A CA 1
ATOM 778 C C . GLU A 1 95 ? 42.599 -0.064 -27.037 1.00 70.50 95 GLU A C 1
ATOM 780 O O . GLU A 1 95 ? 42.206 -0.165 -28.201 1.00 70.50 95 GLU A O 1
ATOM 785 N N . GLU A 1 96 ? 42.651 1.118 -26.418 1.00 73.56 96 GLU A N 1
ATOM 786 C CA . GLU A 1 96 ? 42.265 2.372 -27.075 1.00 73.56 96 GLU A CA 1
ATOM 787 C C . GLU A 1 96 ? 43.248 2.697 -28.216 1.00 73.56 96 GLU A C 1
ATOM 789 O O . GLU A 1 96 ? 42.826 3.011 -29.334 1.00 73.56 96 GLU A O 1
ATOM 794 N N . SER A 1 97 ? 44.540 2.432 -27.980 1.00 80.88 97 SER A N 1
ATOM 795 C CA . SER A 1 97 ? 45.628 2.559 -28.957 1.00 80.88 97 SER A CA 1
ATOM 796 C C . SER A 1 97 ? 45.430 1.683 -30.203 1.00 80.88 97 SER A C 1
ATOM 798 O O . SER A 1 97 ? 45.734 2.114 -31.316 1.00 80.88 97 SER A O 1
ATOM 800 N N . ASP A 1 98 ? 44.893 0.470 -30.059 1.00 86.50 98 ASP A N 1
ATOM 801 C CA . ASP A 1 98 ? 44.692 -0.441 -31.195 1.00 86.50 98 ASP A CA 1
ATOM 802 C C . ASP A 1 98 ? 43.551 0.016 -32.118 1.00 86.50 98 ASP A C 1
ATOM 804 O O . ASP A 1 98 ? 43.646 -0.093 -33.348 1.00 86.50 98 ASP A O 1
ATOM 808 N N . SER A 1 99 ? 42.482 0.576 -31.542 1.00 86.25 99 SER A N 1
ATOM 809 C CA . SER A 1 99 ? 41.345 1.097 -32.310 1.00 86.25 99 SER A CA 1
ATOM 810 C C . SER A 1 99 ? 41.694 2.379 -33.074 1.00 86.25 99 SER A C 1
ATOM 812 O O . SER A 1 99 ? 41.323 2.526 -34.243 1.00 86.25 99 SER A O 1
ATOM 814 N N . GLU A 1 100 ? 42.483 3.269 -32.468 1.00 90.94 100 GLU A N 1
ATOM 815 C CA . GLU A 1 100 ? 42.974 4.484 -33.121 1.00 90.94 100 GLU A CA 1
ATOM 816 C C . GLU A 1 100 ? 43.942 4.150 -34.260 1.00 90.94 100 GLU A C 1
ATOM 818 O O . GLU A 1 100 ? 43.776 4.649 -35.378 1.00 90.94 100 GLU A O 1
ATOM 823 N N . ALA A 1 101 ? 44.865 3.209 -34.036 1.00 93.19 101 ALA A N 1
ATOM 824 C CA . ALA A 1 101 ? 45.783 2.734 -35.067 1.00 93.19 101 ALA A CA 1
ATOM 825 C C . ALA A 1 101 ? 45.049 2.087 -36.260 1.00 93.19 101 ALA A C 1
ATOM 827 O O . ALA A 1 101 ? 45.470 2.228 -37.414 1.00 93.19 101 ALA A O 1
ATOM 828 N N . LEU A 1 102 ? 43.938 1.379 -36.021 1.00 93.25 102 LEU A N 1
ATOM 829 C CA . LEU A 1 102 ? 43.099 0.834 -37.091 1.00 93.25 102 LEU A CA 1
ATOM 830 C C . LEU A 1 102 ? 42.401 1.950 -37.883 1.00 93.25 102 LEU A C 1
ATOM 832 O O . LEU A 1 102 ? 42.380 1.907 -39.117 1.00 93.25 102 LEU A O 1
ATOM 836 N N . ILE A 1 103 ? 41.866 2.962 -37.195 1.00 93.56 103 ILE A N 1
ATOM 837 C CA . ILE A 1 103 ? 41.222 4.119 -37.828 1.00 93.56 103 ILE A CA 1
ATOM 838 C C . ILE A 1 103 ? 42.221 4.876 -38.712 1.00 93.56 103 ILE A C 1
ATOM 840 O O . ILE A 1 103 ? 41.878 5.204 -39.851 1.00 93.56 103 ILE A O 1
ATOM 844 N N . GLU A 1 104 ? 43.452 5.105 -38.249 1.00 95.50 104 GLU A N 1
ATOM 845 C CA . GLU A 1 104 ? 44.511 5.743 -39.047 1.00 95.50 104 GLU A CA 1
ATOM 846 C C . GLU A 1 104 ? 44.865 4.926 -40.298 1.00 95.50 104 GLU A C 1
ATOM 848 O O . GLU A 1 104 ? 44.918 5.467 -41.407 1.00 95.50 104 GLU A O 1
ATOM 853 N N . LYS A 1 105 ? 45.005 3.599 -40.166 1.00 96.38 105 LYS A N 1
ATOM 854 C CA . LYS A 1 105 ? 45.249 2.700 -41.311 1.00 96.38 105 LYS A CA 1
ATOM 855 C C . LYS A 1 105 ? 44.122 2.757 -42.346 1.00 96.38 105 LYS A C 1
ATOM 857 O O . LYS A 1 105 ? 44.386 2.744 -43.550 1.00 96.38 105 LYS A O 1
ATOM 862 N N . ILE A 1 106 ? 42.863 2.821 -41.907 1.00 94.00 106 ILE A N 1
ATOM 863 C CA . ILE A 1 106 ? 41.714 2.939 -42.818 1.00 94.00 106 ILE A CA 1
ATOM 864 C C . ILE A 1 106 ? 41.707 4.319 -43.489 1.00 94.00 106 ILE A C 1
ATOM 866 O O . ILE A 1 106 ? 41.455 4.405 -44.691 1.00 94.00 106 ILE A O 1
ATOM 870 N N . GLN A 1 107 ? 42.029 5.390 -42.759 1.00 95.38 107 GLN A N 1
ATOM 871 C CA . GLN A 1 107 ? 42.124 6.744 -43.317 1.00 95.38 107 GLN A CA 1
ATOM 872 C C . GLN A 1 107 ? 43.207 6.862 -44.398 1.00 95.38 107 GLN A C 1
ATOM 874 O O . GLN A 1 107 ? 42.952 7.484 -45.431 1.00 95.38 107 GLN A O 1
ATOM 879 N N . ALA A 1 108 ? 44.362 6.215 -44.221 1.00 95.94 108 ALA A N 1
ATOM 880 C CA . ALA A 1 108 ? 45.395 6.143 -45.255 1.00 95.94 108 ALA A CA 1
ATOM 881 C C . ALA A 1 108 ? 44.883 5.434 -46.528 1.00 95.94 108 ALA A C 1
ATOM 883 O O . ALA A 1 108 ? 45.023 5.943 -47.635 1.00 95.94 108 ALA A O 1
ATOM 884 N N . LYS A 1 109 ? 44.156 4.317 -46.395 1.00 95.44 109 LYS A N 1
ATOM 885 C CA . LYS A 1 109 ? 43.550 3.633 -47.559 1.00 95.44 109 LYS A CA 1
ATOM 886 C C . LYS A 1 109 ? 42.460 4.461 -48.254 1.00 95.44 109 LYS A C 1
ATOM 888 O O . LYS A 1 109 ? 42.242 4.343 -49.463 1.00 95.44 109 LYS A O 1
ATOM 893 N N . VAL A 1 110 ? 41.752 5.314 -47.513 1.00 96.25 110 VAL A N 1
ATOM 894 C CA . VAL A 1 110 ? 40.737 6.227 -48.068 1.00 96.25 110 VAL A CA 1
ATOM 895 C C . VAL A 1 110 ? 41.357 7.266 -49.008 1.00 96.25 110 VAL A C 1
ATOM 897 O O . VAL A 1 110 ? 40.705 7.644 -49.987 1.00 96.25 110 VAL A O 1
ATOM 900 N N . SER A 1 111 ? 42.582 7.733 -48.738 1.00 94.38 111 SER A N 1
ATOM 901 C CA . SER A 1 111 ? 43.263 8.717 -49.592 1.00 94.38 111 SER A CA 1
ATOM 902 C C . SER A 1 111 ? 43.847 8.089 -50.863 1.00 94.38 111 SER A C 1
ATOM 904 O O . SER A 1 111 ? 43.815 8.724 -51.917 1.00 94.38 111 SER A O 1
ATOM 906 N N . GLU A 1 112 ? 44.287 6.831 -50.799 1.00 96.38 112 GLU A N 1
ATOM 907 C CA . GLU A 1 112 ? 44.856 6.092 -51.938 1.00 96.38 112 GLU A CA 1
ATOM 908 C C . GLU A 1 112 ? 43.798 5.613 -52.950 1.00 96.38 112 GLU A C 1
ATOM 910 O O . GLU A 1 112 ? 44.054 5.524 -54.154 1.00 96.38 112 GLU A O 1
ATOM 915 N N . THR A 1 113 ? 42.580 5.316 -52.488 1.00 95.56 113 THR A N 1
ATOM 916 C CA . THR A 1 113 ? 41.516 4.754 -53.336 1.00 95.56 113 THR A CA 1
ATOM 917 C C . THR A 1 113 ? 40.856 5.808 -54.236 1.00 95.56 113 THR A C 1
ATOM 919 O O . THR A 1 113 ? 40.365 6.845 -53.777 1.00 95.56 113 THR A O 1
ATOM 922 N N . LYS A 1 114 ? 40.807 5.532 -55.550 1.00 96.44 114 LYS A N 1
ATOM 923 C CA . LYS A 1 114 ? 40.142 6.384 -56.562 1.00 96.44 114 LYS A CA 1
ATOM 924 C C . LYS A 1 114 ? 38.655 6.062 -56.757 1.00 96.44 114 LYS A C 1
ATOM 926 O O . LYS A 1 114 ? 37.908 6.923 -57.218 1.00 96.44 114 LYS A O 1
ATOM 931 N N . ASP A 1 115 ? 38.232 4.852 -56.401 1.00 97.56 115 ASP A N 1
ATOM 932 C CA . ASP A 1 115 ? 36.841 4.410 -56.505 1.00 97.56 115 ASP A CA 1
ATOM 933 C C . ASP A 1 115 ? 35.958 5.126 -55.463 1.00 97.56 115 ASP A C 1
ATOM 935 O O . ASP A 1 115 ? 36.250 5.136 -54.261 1.00 97.56 115 ASP A O 1
ATOM 939 N N . LYS A 1 116 ? 34.873 5.756 -55.930 1.00 96.12 116 LYS A N 1
ATOM 940 C CA . LYS A 1 116 ? 33.955 6.537 -55.091 1.00 96.12 116 LYS A CA 1
ATOM 941 C C . LYS A 1 116 ? 33.152 5.660 -54.131 1.00 96.12 116 LYS A C 1
ATOM 943 O O . LYS A 1 116 ? 32.908 6.096 -53.002 1.00 96.12 116 LYS A O 1
ATOM 948 N N . ASP A 1 117 ? 32.769 4.458 -54.546 1.00 96.38 117 ASP A N 1
ATOM 949 C CA . ASP A 1 117 ? 31.925 3.573 -53.744 1.00 96.38 117 ASP A CA 1
ATOM 950 C C . ASP A 1 117 ? 32.740 2.926 -52.625 1.00 96.38 117 ASP A C 1
ATOM 952 O O . ASP A 1 117 ? 32.328 2.953 -51.461 1.00 96.38 117 ASP A O 1
ATOM 956 N N . VAL A 1 118 ? 33.968 2.494 -52.931 1.00 96.00 118 VAL A N 1
ATOM 957 C CA . VAL A 1 118 ? 34.930 2.012 -51.924 1.00 96.00 118 VAL A CA 1
ATOM 958 C C . VAL A 1 118 ? 35.239 3.110 -50.905 1.00 96.00 118 VAL A C 1
ATOM 960 O O . VAL A 1 118 ? 35.204 2.875 -49.696 1.00 96.00 118 VAL A O 1
ATOM 963 N N . ARG A 1 119 ? 35.456 4.349 -51.361 1.00 95.81 119 ARG A N 1
ATOM 964 C CA . ARG A 1 119 ? 35.692 5.493 -50.470 1.00 95.81 119 ARG A CA 1
ATOM 965 C C . ARG A 1 119 ? 34.500 5.765 -49.548 1.00 95.81 119 ARG A C 1
ATOM 967 O O . ARG A 1 119 ? 34.692 6.101 -48.378 1.00 95.81 119 ARG A O 1
ATOM 974 N N . ARG A 1 120 ? 33.268 5.642 -50.054 1.00 96.38 120 ARG A N 1
ATOM 975 C CA . ARG A 1 120 ? 32.047 5.806 -49.250 1.00 96.38 120 ARG A CA 1
ATOM 976 C C . ARG A 1 120 ? 31.933 4.709 -48.193 1.00 96.38 120 ARG A C 1
ATOM 978 O O . ARG A 1 120 ? 31.627 5.020 -47.044 1.00 96.38 120 ARG A O 1
ATOM 985 N N . PHE A 1 121 ? 32.226 3.466 -48.564 1.00 97.19 121 PHE A N 1
ATOM 986 C CA . PHE A 1 121 ? 32.215 2.328 -47.651 1.00 97.19 121 PHE A CA 1
ATOM 987 C C . PHE A 1 121 ? 33.247 2.477 -46.522 1.00 97.19 121 PHE A C 1
ATOM 989 O O . PHE A 1 121 ? 32.892 2.386 -45.349 1.00 97.19 121 PHE A O 1
ATOM 996 N N . LEU A 1 122 ? 34.498 2.819 -46.844 1.00 96.12 122 LEU A N 1
ATOM 997 C CA . LEU A 1 122 ? 35.549 3.021 -45.837 1.00 96.12 122 LEU A CA 1
ATOM 998 C C . LEU A 1 122 ? 35.224 4.172 -44.863 1.00 96.12 122 LEU A C 1
ATOM 1000 O O . LEU A 1 122 ? 35.507 4.075 -43.671 1.00 96.12 122 LEU A O 1
ATOM 1004 N N . LYS A 1 123 ? 34.561 5.242 -45.329 1.00 95.75 123 LYS A N 1
ATOM 1005 C CA . LYS A 1 123 ? 34.070 6.318 -44.447 1.00 95.75 123 LYS A CA 1
ATOM 1006 C C . LYS A 1 123 ? 32.988 5.845 -43.472 1.00 95.75 123 LYS A C 1
ATOM 1008 O O . LYS A 1 123 ? 32.952 6.325 -42.340 1.00 95.75 123 LYS A O 1
ATOM 1013 N N . LEU A 1 124 ? 32.110 4.932 -43.896 1.00 96.50 124 LEU A N 1
ATOM 1014 C CA . LEU A 1 124 ? 31.103 4.337 -43.014 1.00 96.50 124 LEU A CA 1
ATOM 1015 C C . LEU A 1 124 ? 31.751 3.444 -41.952 1.00 96.50 124 LEU A C 1
ATOM 1017 O O . LEU A 1 124 ? 31.362 3.538 -40.792 1.00 96.50 124 LEU A O 1
ATOM 1021 N N . LEU A 1 125 ? 32.773 2.664 -42.318 1.00 96.00 125 LEU A N 1
ATOM 1022 C CA . LEU A 1 125 ? 33.547 1.868 -41.358 1.00 96.00 125 LEU A CA 1
ATOM 1023 C C . LEU A 1 125 ? 34.221 2.745 -40.295 1.00 96.00 125 LEU A C 1
ATOM 1025 O O . LEU A 1 125 ? 34.078 2.468 -39.112 1.00 96.00 125 LEU A O 1
ATOM 1029 N N . ILE A 1 126 ? 34.865 3.853 -40.686 1.00 95.38 126 ILE A N 1
ATOM 1030 C CA . ILE A 1 126 ? 35.463 4.797 -39.720 1.00 95.38 126 ILE A CA 1
ATOM 1031 C C . ILE A 1 126 ? 34.407 5.345 -38.749 1.00 95.38 126 ILE A C 1
ATOM 1033 O O . ILE A 1 126 ? 34.676 5.491 -37.558 1.00 95.38 126 ILE A O 1
ATOM 1037 N N . ARG A 1 127 ? 33.205 5.670 -39.244 1.00 95.19 127 ARG A N 1
ATOM 1038 C CA . ARG A 1 127 ? 32.113 6.150 -38.388 1.00 95.19 127 ARG A CA 1
ATOM 1039 C C . ARG A 1 127 ? 31.655 5.069 -37.410 1.00 95.19 127 ARG A C 1
ATOM 1041 O O . ARG A 1 127 ? 31.506 5.366 -36.233 1.00 95.19 127 ARG A O 1
ATOM 1048 N N . HIS A 1 128 ? 31.479 3.840 -37.889 1.00 95.44 128 HIS A N 1
ATOM 1049 C CA . HIS A 1 128 ? 31.083 2.709 -37.056 1.00 95.44 128 HIS A CA 1
ATOM 1050 C C . HIS A 1 128 ? 32.104 2.425 -35.945 1.00 95.44 128 HIS A C 1
ATOM 1052 O O . HIS A 1 128 ? 31.717 2.288 -34.789 1.00 95.44 128 HIS A O 1
ATOM 1058 N N . GLU A 1 129 ? 33.401 2.408 -36.265 1.00 94.56 129 GLU A N 1
ATOM 1059 C CA . GLU A 1 129 ? 34.457 2.201 -35.264 1.00 94.56 129 GLU A CA 1
ATOM 1060 C C . GLU A 1 129 ? 34.493 3.324 -34.219 1.00 94.56 129 GLU A C 1
ATOM 1062 O O . GLU A 1 129 ? 34.609 3.053 -33.026 1.00 94.56 129 GLU A O 1
ATOM 1067 N N . ARG A 1 130 ? 34.296 4.586 -34.628 1.00 93.62 130 ARG A N 1
ATOM 1068 C CA . ARG A 1 130 ? 34.189 5.713 -33.683 1.00 93.62 130 ARG A CA 1
ATOM 1069 C C . ARG A 1 130 ? 32.965 5.614 -32.779 1.00 93.62 130 ARG A C 1
ATOM 1071 O O . ARG A 1 130 ? 33.077 5.868 -31.583 1.00 93.62 130 ARG A O 1
ATOM 1078 N N . ASP A 1 131 ? 31.811 5.252 -33.336 1.00 94.38 131 ASP A N 1
ATOM 1079 C CA . ASP A 1 131 ? 30.579 5.081 -32.562 1.00 94.38 131 ASP A CA 1
ATOM 1080 C C . ASP A 1 131 ? 30.721 3.901 -31.573 1.00 94.38 131 ASP A C 1
ATOM 1082 O O . ASP A 1 131 ? 30.291 4.004 -30.423 1.00 94.38 131 ASP A O 1
ATOM 1086 N N . SER A 1 132 ? 31.397 2.821 -31.982 1.00 93.56 132 SER A N 1
ATOM 1087 C CA . SER A 1 132 ? 31.743 1.668 -31.136 1.00 93.56 132 SER A CA 1
ATOM 1088 C C . SER A 1 132 ? 32.689 2.051 -29.990 1.00 93.56 132 SER A C 1
ATOM 1090 O O . SER A 1 132 ? 32.401 1.757 -28.828 1.00 93.56 132 SER A O 1
ATOM 1092 N N . ALA A 1 133 ? 33.772 2.781 -30.279 1.00 91.38 133 ALA A N 1
ATOM 1093 C CA . ALA A 1 133 ? 34.707 3.278 -29.267 1.00 91.38 133 ALA A CA 1
ATOM 1094 C C . ALA A 1 133 ? 34.022 4.228 -28.266 1.00 91.38 133 ALA A C 1
ATOM 1096 O O . ALA A 1 133 ? 34.172 4.075 -27.054 1.00 91.38 133 ALA A O 1
ATOM 1097 N N . ALA A 1 134 ? 33.178 5.147 -28.750 1.00 92.31 134 ALA A N 1
ATOM 1098 C CA . ALA A 1 134 ? 32.406 6.047 -27.895 1.00 92.31 134 ALA A CA 1
ATOM 1099 C C . ALA A 1 134 ? 31.425 5.295 -26.979 1.00 92.31 134 ALA A C 1
ATOM 1101 O O . ALA A 1 134 ? 31.199 5.702 -25.837 1.00 92.31 134 ALA A O 1
ATOM 1102 N N . LEU A 1 135 ? 30.838 4.195 -27.460 1.00 93.62 135 LEU A N 1
ATOM 1103 C CA . LEU A 1 135 ? 29.969 3.342 -26.654 1.00 93.62 135 LEU A CA 1
ATOM 1104 C C . LEU A 1 135 ? 30.762 2.615 -25.558 1.00 93.62 135 LEU A C 1
ATOM 1106 O O . LEU A 1 135 ? 30.337 2.633 -24.403 1.00 93.62 135 LEU A O 1
ATOM 1110 N N . LYS A 1 136 ? 31.926 2.041 -25.891 1.00 93.12 136 LYS A N 1
ATOM 1111 C CA . LYS A 1 136 ? 32.823 1.402 -24.912 1.00 93.12 136 LYS A CA 1
ATOM 1112 C C . LYS A 1 136 ? 33.258 2.380 -23.819 1.00 93.12 136 LYS A C 1
ATOM 1114 O O . LYS A 1 136 ? 33.128 2.062 -22.641 1.00 93.12 136 LYS A O 1
ATOM 1119 N N . ALA A 1 137 ? 33.656 3.598 -24.189 1.00 91.31 137 ALA A N 1
ATOM 1120 C CA . ALA A 1 137 ? 34.028 4.640 -23.231 1.00 91.31 137 ALA A CA 1
ATOM 1121 C C . ALA A 1 137 ? 32.870 5.016 -22.285 1.00 91.31 137 ALA A C 1
ATOM 1123 O O . ALA A 1 137 ? 33.077 5.228 -21.090 1.00 91.31 137 ALA A O 1
ATOM 1124 N N . ARG A 1 138 ? 31.627 5.059 -22.789 1.00 94.00 138 ARG A N 1
ATOM 1125 C CA . ARG A 1 138 ? 30.437 5.293 -21.950 1.00 94.00 138 ARG A CA 1
ATOM 1126 C C . ARG A 1 138 ? 30.175 4.149 -20.976 1.00 94.00 138 ARG A C 1
ATOM 1128 O O . ARG A 1 138 ? 29.811 4.425 -19.835 1.00 94.00 138 ARG A O 1
ATOM 1135 N N . PHE A 1 139 ? 30.349 2.899 -21.405 1.00 93.12 139 PHE A N 1
ATOM 1136 C CA . PHE A 1 139 ? 30.213 1.744 -20.517 1.00 93.12 139 PHE A CA 1
ATOM 1137 C C . PHE A 1 139 ? 31.279 1.748 -19.420 1.00 93.12 139 PHE A C 1
ATOM 1139 O O . PHE A 1 139 ? 30.913 1.642 -18.255 1.00 93.12 139 PHE A O 1
ATOM 1146 N N . ALA A 1 140 ? 32.545 1.995 -19.762 1.00 92.94 140 ALA A N 1
ATOM 1147 C CA . ALA A 1 140 ? 33.623 2.113 -18.779 1.00 92.94 140 ALA A CA 1
ATOM 1148 C C . ALA A 1 140 ? 33.365 3.249 -17.769 1.00 92.94 140 ALA A C 1
ATOM 1150 O O . ALA A 1 140 ? 33.525 3.078 -16.563 1.00 92.94 140 ALA A O 1
ATOM 1151 N N . ALA A 1 141 ? 32.883 4.410 -18.232 1.00 92.56 141 ALA A N 1
ATOM 1152 C CA . ALA A 1 141 ? 32.496 5.501 -17.336 1.00 92.56 141 ALA A CA 1
ATOM 1153 C C . ALA A 1 141 ? 31.336 5.106 -16.405 1.00 92.56 141 ALA A C 1
ATOM 1155 O O . ALA A 1 141 ? 31.357 5.432 -15.219 1.00 92.56 141 ALA A O 1
ATOM 1156 N N . MET A 1 142 ? 30.332 4.391 -16.922 1.00 94.69 142 MET A N 1
ATOM 1157 C CA . MET A 1 142 ? 29.218 3.894 -16.115 1.00 94.69 142 MET A CA 1
ATOM 1158 C C . MET A 1 142 ? 29.699 2.903 -15.050 1.00 94.69 142 MET A C 1
ATOM 1160 O O . MET A 1 142 ? 29.297 3.028 -13.895 1.00 94.69 142 MET A O 1
ATOM 1164 N N . GLU A 1 143 ? 30.593 1.986 -15.409 1.00 95.38 143 GLU A N 1
ATOM 1165 C CA . GLU A 1 143 ? 31.190 1.007 -14.499 1.00 95.38 143 GLU A CA 1
ATOM 1166 C C . GLU A 1 143 ? 31.938 1.688 -13.345 1.00 95.38 143 GLU A C 1
ATOM 1168 O O . GLU A 1 143 ? 31.680 1.387 -12.181 1.00 95.38 143 GLU A O 1
ATOM 1173 N N . ILE A 1 144 ? 32.742 2.719 -13.632 1.00 94.12 144 ILE A N 1
ATOM 1174 C CA . ILE A 1 144 ? 33.400 3.529 -12.592 1.00 94.12 144 ILE A CA 1
ATOM 1175 C C . ILE A 1 144 ? 32.365 4.161 -11.646 1.00 94.12 144 ILE A C 1
ATOM 1177 O O . ILE A 1 144 ? 32.506 4.068 -10.426 1.00 94.12 144 ILE A O 1
ATOM 1181 N N . THR A 1 145 ? 31.292 4.761 -12.178 1.00 94.56 145 THR A N 1
ATOM 1182 C CA . THR A 1 145 ? 30.247 5.358 -11.323 1.00 94.56 145 THR A CA 1
ATOM 1183 C C . THR A 1 145 ? 29.476 4.324 -10.501 1.00 94.56 145 THR A C 1
ATOM 1185 O O . THR A 1 145 ? 28.988 4.646 -9.416 1.00 94.56 145 THR A O 1
ATOM 1188 N N . MET A 1 146 ? 29.345 3.090 -10.996 1.00 93.31 146 MET A N 1
ATOM 1189 C CA . MET A 1 146 ? 28.738 1.993 -10.244 1.00 93.31 146 MET A CA 1
ATOM 1190 C C . MET A 1 146 ? 29.637 1.573 -9.082 1.00 93.31 146 MET A C 1
ATOM 1192 O O . MET A 1 146 ? 29.159 1.545 -7.950 1.00 93.31 146 MET A O 1
ATOM 1196 N N . MET A 1 147 ? 30.936 1.388 -9.328 1.00 94.44 147 MET A N 1
ATOM 1197 C CA . MET A 1 147 ? 31.923 1.051 -8.293 1.00 94.44 147 MET A CA 1
ATOM 1198 C C . MET A 1 147 ? 32.011 2.127 -7.195 1.00 94.44 147 MET A C 1
ATOM 1200 O O . MET A 1 147 ? 32.167 1.823 -6.013 1.00 94.44 147 MET A O 1
ATOM 1204 N N . GLU A 1 148 ? 31.885 3.411 -7.544 1.00 94.94 148 GLU A N 1
ATOM 1205 C CA . GLU A 1 148 ? 31.834 4.496 -6.550 1.00 94.94 148 GLU A CA 1
ATOM 1206 C C . GLU A 1 148 ? 30.573 4.446 -5.677 1.00 94.94 148 GLU A C 1
ATOM 1208 O O . GLU A 1 148 ? 30.637 4.709 -4.469 1.00 94.94 148 GLU A O 1
ATOM 1213 N N . LYS A 1 149 ? 29.425 4.103 -6.273 1.00 93.75 149 LYS A N 1
ATOM 1214 C CA . LYS A 1 149 ? 28.163 3.938 -5.543 1.00 93.75 149 LYS A CA 1
ATOM 1215 C C . LYS A 1 149 ? 28.200 2.724 -4.628 1.00 93.75 149 LYS A C 1
ATOM 1217 O O . LYS A 1 149 ? 27.757 2.840 -3.490 1.00 93.75 149 LYS A O 1
ATOM 1222 N N . GLU A 1 150 ? 28.775 1.617 -5.078 1.00 95.00 150 GLU A N 1
ATOM 1223 C CA . GLU A 1 150 ? 28.977 0.411 -4.272 1.00 95.00 150 GLU A CA 1
ATOM 1224 C C . GLU A 1 150 ? 29.824 0.713 -3.028 1.00 95.00 150 GLU A C 1
ATOM 1226 O O . GLU A 1 150 ? 29.356 0.542 -1.903 1.00 95.00 150 GLU A O 1
ATOM 1231 N N . LYS A 1 151 ? 30.975 1.377 -3.200 1.00 96.38 151 LYS A N 1
ATOM 1232 C CA . LYS A 1 151 ? 31.795 1.875 -2.076 1.00 96.38 151 LYS A CA 1
ATOM 1233 C C . LYS A 1 151 ? 31.058 2.865 -1.170 1.00 96.38 151 LYS A C 1
ATOM 1235 O O . LYS A 1 151 ? 31.409 3.047 -0.003 1.00 96.38 151 LYS A O 1
ATOM 1240 N N . SER A 1 152 ? 30.083 3.612 -1.690 1.00 95.25 152 SER A N 1
ATOM 1241 C CA . SER A 1 152 ? 29.237 4.481 -0.862 1.00 95.25 152 SER A CA 1
ATOM 1242 C C . SER A 1 152 ? 28.249 3.676 -0.019 1.00 95.25 152 SER A C 1
ATOM 1244 O O . SER A 1 152 ? 27.995 4.050 1.125 1.00 95.25 152 SER A O 1
ATOM 1246 N N . ILE A 1 153 ? 27.702 2.590 -0.563 1.00 92.31 153 ILE A N 1
ATOM 1247 C CA . ILE A 1 153 ? 26.784 1.690 0.141 1.00 92.31 153 ILE A CA 1
ATOM 1248 C C . ILE A 1 153 ? 27.531 0.952 1.256 1.00 92.31 153 ILE A C 1
ATOM 1250 O O . ILE A 1 153 ? 27.076 0.975 2.397 1.00 92.31 153 ILE A O 1
ATOM 1254 N N . GLU A 1 154 ? 28.720 0.413 0.988 1.00 95.12 154 GLU A N 1
ATOM 1255 C CA . GLU A 1 154 ? 29.556 -0.246 2.005 1.00 95.12 154 GLU A CA 1
ATOM 1256 C C . GLU A 1 154 ? 29.890 0.679 3.187 1.00 95.12 154 GLU A C 1
ATOM 1258 O O . GLU A 1 154 ? 29.828 0.282 4.358 1.00 95.12 154 GLU A O 1
ATOM 1263 N N . ARG A 1 155 ? 30.183 1.957 2.903 1.00 96.62 155 ARG A N 1
ATOM 1264 C CA . ARG A 1 155 ? 30.404 2.978 3.939 1.00 96.62 155 ARG A CA 1
ATOM 1265 C C . ARG A 1 155 ? 29.161 3.208 4.799 1.00 96.62 155 ARG A C 1
ATOM 1267 O O . ARG A 1 155 ? 29.291 3.361 6.013 1.00 96.62 155 ARG A O 1
ATOM 1274 N N . LEU A 1 156 ? 27.968 3.211 4.200 1.00 94.38 156 LEU A N 1
ATOM 1275 C CA . LEU A 1 156 ? 26.706 3.340 4.936 1.00 94.38 156 LEU A CA 1
ATOM 1276 C C . LEU A 1 156 ? 26.418 2.107 5.796 1.00 94.38 156 LEU A C 1
ATOM 1278 O O . LEU A 1 156 ? 26.068 2.267 6.964 1.00 94.38 156 LEU A O 1
ATOM 1282 N N . ILE A 1 157 ? 26.632 0.900 5.266 1.00 93.56 157 ILE A N 1
ATOM 1283 C CA . ILE A 1 157 ? 26.477 -0.358 6.015 1.00 93.56 157 ILE A CA 1
ATOM 1284 C C . ILE A 1 157 ? 27.395 -0.353 7.244 1.00 93.56 157 ILE A C 1
ATOM 1286 O O . ILE A 1 157 ? 26.944 -0.589 8.366 1.00 93.56 157 ILE A O 1
ATOM 1290 N N . THR A 1 158 ? 28.662 0.021 7.060 1.00 96.88 158 THR A N 1
ATOM 1291 C CA . THR A 1 158 ? 29.640 0.120 8.155 1.00 96.88 158 THR A CA 1
ATOM 1292 C C . THR A 1 158 ? 29.226 1.164 9.200 1.00 96.88 158 THR A C 1
ATOM 1294 O O . THR A 1 158 ? 29.349 0.938 10.406 1.00 96.88 158 THR A O 1
ATOM 1297 N N . ALA A 1 159 ? 28.703 2.315 8.767 1.00 95.81 159 ALA A N 1
ATOM 1298 C CA . ALA A 1 159 ? 28.203 3.344 9.675 1.00 95.81 159 ALA A CA 1
ATOM 1299 C C . ALA A 1 159 ? 26.990 2.857 10.486 1.00 95.81 159 ALA A C 1
ATOM 1301 O O . ALA A 1 159 ? 26.938 3.088 11.694 1.00 95.81 159 ALA A O 1
ATOM 1302 N N . MET A 1 160 ? 26.051 2.146 9.855 1.00 93.38 160 MET A N 1
ATOM 1303 C CA . MET A 1 160 ? 24.887 1.570 10.532 1.00 93.38 160 MET A CA 1
ATOM 1304 C C . MET A 1 160 ? 25.293 0.512 11.561 1.00 93.38 160 MET A C 1
ATOM 1306 O O . MET A 1 160 ? 24.829 0.581 12.697 1.00 93.38 160 MET A O 1
ATOM 1310 N N . ALA A 1 161 ? 26.219 -0.390 11.223 1.00 94.25 161 ALA A N 1
ATOM 1311 C CA . ALA A 1 161 ? 26.732 -1.393 12.160 1.00 94.25 161 ALA A CA 1
ATOM 1312 C C . ALA A 1 161 ? 27.360 -0.751 13.415 1.00 94.25 161 ALA A C 1
ATOM 1314 O O . ALA A 1 161 ? 27.121 -1.191 14.541 1.00 94.25 161 ALA A O 1
ATOM 1315 N N . ASN A 1 162 ? 28.102 0.348 13.239 1.00 95.62 162 ASN A N 1
ATOM 1316 C CA . ASN A 1 162 ? 28.672 1.111 14.352 1.00 95.62 162 ASN A CA 1
ATOM 1317 C C . ASN A 1 162 ? 27.608 1.788 15.232 1.00 95.62 162 ASN A C 1
ATOM 1319 O O . ASN A 1 162 ? 27.816 1.927 16.438 1.00 95.62 162 ASN A O 1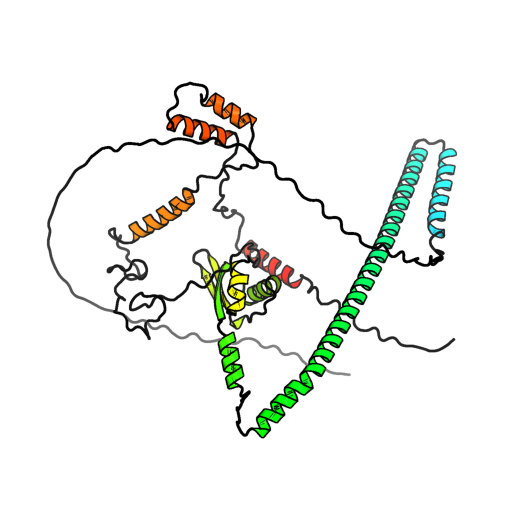
ATOM 1323 N N . ILE A 1 163 ? 26.488 2.235 14.654 1.00 93.31 163 ILE A N 1
ATOM 1324 C CA . ILE A 1 163 ? 25.369 2.812 15.414 1.00 93.31 163 ILE A CA 1
ATOM 1325 C C . ILE A 1 163 ? 24.681 1.725 16.240 1.00 93.31 163 ILE A C 1
ATOM 1327 O O . ILE A 1 163 ? 24.480 1.932 17.434 1.00 93.31 163 ILE A O 1
ATOM 1331 N N . THR A 1 164 ? 24.389 0.567 15.644 1.00 90.69 164 THR A N 1
ATOM 1332 C CA . THR A 1 164 ? 23.770 -0.566 16.349 1.00 90.69 164 THR A CA 1
ATOM 1333 C C . THR A 1 164 ? 24.608 -0.985 17.552 1.00 90.69 164 THR A C 1
ATOM 1335 O O . THR A 1 164 ? 24.097 -1.016 18.666 1.00 90.69 164 THR A O 1
ATOM 1338 N N . LYS A 1 165 ? 25.926 -1.144 17.367 1.00 95.12 165 LYS A N 1
ATOM 1339 C CA . LYS A 1 165 ? 26.845 -1.463 18.466 1.00 95.12 165 LYS A CA 1
ATOM 1340 C C . LYS A 1 165 ? 26.796 -0.430 19.600 1.00 95.12 165 LYS A C 1
ATOM 1342 O O . LYS A 1 165 ? 26.775 -0.795 20.768 1.00 95.12 165 LYS A O 1
ATOM 1347 N N . LYS A 1 166 ? 26.730 0.867 19.276 1.00 94.94 166 LYS A N 1
ATOM 1348 C CA . LYS A 1 166 ? 26.589 1.926 20.293 1.00 94.94 166 LYS A CA 1
ATOM 1349 C C . LYS A 1 166 ? 25.252 1.857 21.029 1.00 94.94 166 LYS A C 1
ATOM 1351 O O . LYS A 1 166 ? 25.209 2.165 22.216 1.00 94.94 166 LYS A O 1
ATOM 1356 N N . CYS A 1 167 ? 24.168 1.508 20.341 1.00 89.75 167 CYS A N 1
ATOM 1357 C CA . CYS A 1 167 ? 22.865 1.312 20.973 1.00 89.75 167 CYS A CA 1
ATOM 1358 C C . CYS A 1 167 ? 22.889 0.124 21.941 1.00 89.75 167 CYS A C 1
ATOM 1360 O O . CYS A 1 167 ? 22.376 0.256 23.052 1.00 89.75 167 CYS A O 1
ATOM 1362 N N . ASP A 1 168 ? 23.540 -0.974 21.560 1.00 90.56 168 ASP A N 1
ATOM 1363 C CA . ASP A 1 168 ? 23.709 -2.146 22.420 1.00 90.56 168 ASP A CA 1
ATOM 1364 C C . ASP A 1 168 ? 24.533 -1.794 23.668 1.00 90.56 168 ASP A C 1
ATOM 1366 O O . ASP A 1 168 ? 24.056 -1.999 24.786 1.00 90.56 168 ASP A O 1
ATOM 1370 N N . ASP A 1 169 ? 25.681 -1.123 23.503 1.00 93.00 169 ASP A N 1
ATOM 1371 C CA . ASP A 1 169 ? 26.526 -0.656 24.614 1.00 93.00 169 ASP A CA 1
ATOM 1372 C C . ASP A 1 169 ? 25.765 0.290 25.570 1.00 93.00 169 ASP A C 1
ATOM 1374 O O . ASP A 1 169 ? 25.929 0.245 26.794 1.00 93.00 169 ASP A O 1
ATOM 1378 N N . LEU A 1 170 ? 24.925 1.185 25.030 1.00 92.88 170 LEU A N 1
ATOM 1379 C CA . LEU A 1 170 ? 24.093 2.089 25.832 1.00 92.88 170 LEU A CA 1
ATOM 1380 C C . LEU A 1 170 ? 23.010 1.332 26.599 1.00 92.88 170 LEU A C 1
ATOM 1382 O O . LEU A 1 170 ? 22.745 1.661 27.758 1.00 92.88 170 LEU A O 1
ATOM 1386 N N . SER A 1 171 ? 22.396 0.331 25.968 1.00 88.94 171 SER A N 1
ATOM 1387 C CA . SER A 1 171 ? 21.392 -0.506 26.615 1.00 88.94 171 SER A CA 1
ATOM 1388 C C . SER A 1 171 ? 22.002 -1.277 27.785 1.00 88.94 171 SER A C 1
ATOM 1390 O O . SER A 1 171 ? 21.446 -1.259 28.883 1.00 88.94 171 SER A O 1
ATOM 1392 N N . GLU A 1 172 ? 23.195 -1.848 27.605 1.00 93.38 172 GLU A N 1
ATOM 1393 C CA . GLU A 1 172 ? 23.894 -2.598 28.645 1.00 93.38 172 GLU A CA 1
ATOM 1394 C C . GLU A 1 172 ? 24.251 -1.697 29.833 1.00 93.38 172 GLU A C 1
ATOM 1396 O O . GLU A 1 172 ? 23.917 -2.022 30.973 1.00 93.38 172 GLU A O 1
ATOM 1401 N N . ARG A 1 173 ? 24.800 -0.499 29.577 1.00 93.31 173 ARG A N 1
ATOM 1402 C CA . ARG A 1 173 ? 25.080 0.498 30.630 1.00 93.31 173 ARG A CA 1
ATOM 1403 C C . ARG A 1 173 ? 23.829 0.926 31.389 1.00 93.31 173 ARG A C 1
ATOM 1405 O O . ARG A 1 173 ? 23.878 1.102 32.606 1.00 93.31 173 ARG A O 1
ATOM 1412 N N . PHE A 1 174 ? 22.712 1.102 30.688 1.00 91.94 174 PHE A N 1
ATOM 1413 C CA . PHE A 1 174 ? 21.439 1.440 31.316 1.00 91.94 174 PHE A CA 1
ATOM 1414 C C . PHE A 1 174 ? 20.953 0.308 32.234 1.00 91.94 174 PHE A C 1
ATOM 1416 O O . PHE A 1 174 ? 20.551 0.559 33.373 1.00 91.94 174 PHE A O 1
ATOM 1423 N N . PHE A 1 175 ? 21.055 -0.947 31.789 1.00 88.69 175 PHE A N 1
ATOM 1424 C CA . PHE A 1 175 ? 20.725 -2.103 32.622 1.00 88.69 175 PHE A CA 1
ATOM 1425 C C . PHE A 1 175 ? 21.664 -2.250 33.824 1.00 88.69 175 PHE A C 1
ATOM 1427 O O . PHE A 1 175 ? 21.193 -2.575 34.915 1.00 88.69 175 PHE A O 1
ATOM 1434 N N . GLU A 1 176 ? 22.960 -1.969 33.672 1.00 92.31 176 GLU A N 1
ATOM 1435 C CA . GLU A 1 176 ? 23.911 -1.973 34.788 1.00 92.31 176 GLU A CA 1
ATOM 1436 C C . GLU A 1 176 ? 23.572 -0.917 35.846 1.00 92.31 176 GLU A C 1
ATOM 1438 O O . GLU A 1 176 ? 23.614 -1.220 37.038 1.00 92.31 176 GLU A O 1
ATOM 1443 N N . GLN A 1 177 ? 23.161 0.286 35.431 1.00 92.62 177 GLN A N 1
ATOM 1444 C CA . GLN A 1 177 ? 22.711 1.336 36.352 1.00 92.62 177 GLN A CA 1
ATOM 1445 C C . GLN A 1 177 ? 21.424 0.956 37.095 1.00 92.62 177 GLN A C 1
ATOM 1447 O O . GLN A 1 177 ? 21.274 1.279 38.273 1.00 92.62 177 GLN A O 1
ATOM 1452 N N . LEU A 1 178 ? 20.497 0.248 36.443 1.00 88.19 178 LEU A N 1
ATOM 1453 C CA . LEU A 1 178 ? 19.243 -0.186 37.066 1.00 88.19 178 LEU A CA 1
ATOM 1454 C C . LEU A 1 178 ? 19.393 -1.420 37.964 1.00 88.19 178 LEU A C 1
ATOM 1456 O O . LEU A 1 178 ? 18.615 -1.584 38.908 1.00 88.19 178 LEU A O 1
ATOM 1460 N N . ARG A 1 179 ? 20.386 -2.278 37.707 1.00 91.62 179 ARG A N 1
ATOM 1461 C CA . ARG A 1 179 ? 20.644 -3.515 38.462 1.00 91.62 179 ARG A CA 1
ATOM 1462 C C . ARG A 1 179 ? 20.654 -3.312 39.994 1.00 91.62 179 ARG A C 1
ATOM 1464 O O . ARG A 1 179 ? 19.919 -4.042 40.664 1.00 91.62 179 ARG A O 1
ATOM 1471 N N . PRO A 1 180 ? 21.381 -2.337 40.583 1.00 89.12 180 PRO A N 1
ATOM 1472 C CA . PRO A 1 180 ? 21.381 -2.129 42.034 1.00 89.12 180 PRO A CA 1
ATOM 1473 C C . PRO A 1 180 ? 20.037 -1.634 42.580 1.00 89.12 180 PRO A C 1
ATOM 1475 O O . PRO A 1 180 ? 19.661 -2.012 43.686 1.00 89.12 180 PRO A O 1
ATOM 1478 N N . HIS A 1 181 ? 19.278 -0.840 41.818 1.00 86.50 181 HIS A N 1
ATOM 1479 C CA . HIS A 1 181 ? 17.949 -0.391 42.243 1.00 86.50 181 HIS A CA 1
ATOM 1480 C C . HIS A 1 181 ? 16.956 -1.551 42.295 1.00 86.50 181 HIS A C 1
ATOM 1482 O O . HIS A 1 181 ? 16.212 -1.678 43.267 1.00 86.50 181 HIS A O 1
ATOM 1488 N N . VAL A 1 182 ? 16.977 -2.423 41.283 1.00 82.38 182 VAL A N 1
ATOM 1489 C CA . VAL A 1 182 ? 16.128 -3.621 41.238 1.00 82.38 182 VAL A CA 1
ATOM 1490 C C . VAL A 1 182 ? 16.491 -4.589 42.364 1.00 82.38 182 VAL A C 1
ATOM 1492 O O . VAL A 1 182 ? 15.597 -5.111 43.031 1.00 82.38 182 VAL A O 1
ATOM 1495 N N . GLU A 1 183 ? 17.782 -4.807 42.626 1.00 84.62 183 GLU A N 1
ATOM 1496 C CA . GLU A 1 183 ? 18.215 -5.702 43.704 1.00 84.62 183 GLU A CA 1
ATOM 1497 C C . GLU A 1 183 ? 17.968 -5.098 45.099 1.00 84.62 183 GLU A C 1
ATOM 1499 O O . GLU A 1 183 ? 17.571 -5.810 46.024 1.00 84.62 183 GLU A O 1
ATOM 1504 N N . GLY A 1 184 ? 18.087 -3.774 45.245 1.00 82.19 184 GLY A N 1
ATOM 1505 C CA . GLY A 1 184 ? 17.685 -3.046 46.450 1.00 82.19 184 GLY A CA 1
ATOM 1506 C C . GLY A 1 184 ? 16.189 -3.191 46.737 1.00 82.19 184 GLY A C 1
ATOM 1507 O O . GLY A 1 184 ? 15.804 -3.504 47.864 1.00 82.19 184 GLY A O 1
ATOM 1508 N N . LEU A 1 185 ? 15.347 -3.076 45.705 1.00 78.44 185 LEU A N 1
ATOM 1509 C CA . LEU A 1 185 ? 13.904 -3.322 45.797 1.00 78.44 185 LEU A CA 1
ATOM 1510 C C . LEU A 1 185 ? 13.601 -4.770 46.192 1.00 78.44 185 LEU A C 1
ATOM 1512 O O . LEU A 1 185 ? 12.823 -5.003 47.113 1.00 78.44 185 LEU A O 1
ATOM 1516 N N . ARG A 1 186 ? 14.259 -5.753 45.561 1.00 77.31 186 ARG A N 1
ATOM 1517 C CA . ARG A 1 186 ? 14.125 -7.173 45.934 1.00 77.31 186 ARG A CA 1
ATOM 1518 C C . ARG A 1 186 ? 14.509 -7.422 47.390 1.00 77.31 186 ARG A C 1
ATOM 1520 O O . ARG A 1 186 ? 13.826 -8.178 48.075 1.00 77.31 186 ARG A O 1
ATOM 1527 N N . THR A 1 187 ? 15.574 -6.787 47.868 1.00 78.38 187 THR A N 1
ATOM 1528 C CA . THR A 1 187 ? 16.057 -6.953 49.245 1.00 78.38 187 THR A CA 1
ATOM 1529 C C . THR A 1 187 ? 15.101 -6.314 50.256 1.00 78.38 187 THR A C 1
ATOM 1531 O O . THR A 1 187 ? 14.780 -6.941 51.263 1.00 78.38 187 THR A O 1
ATOM 1534 N N . ALA A 1 188 ? 14.571 -5.122 49.959 1.00 73.88 188 ALA A N 1
ATOM 1535 C CA . ALA A 1 188 ? 13.563 -4.449 50.783 1.00 73.88 188 ALA A CA 1
ATOM 1536 C C . ALA A 1 188 ? 12.232 -5.224 50.852 1.00 73.88 188 ALA A C 1
ATOM 1538 O O . ALA A 1 188 ? 11.591 -5.281 51.903 1.00 73.88 188 ALA A O 1
ATOM 1539 N N . ILE A 1 189 ? 11.834 -5.873 49.752 1.00 68.88 189 ILE A N 1
ATOM 1540 C CA . ILE A 1 189 ? 10.664 -6.764 49.721 1.00 68.88 189 ILE A CA 1
ATOM 1541 C C . ILE A 1 189 ? 10.897 -7.995 50.611 1.00 68.88 189 ILE A C 1
ATOM 1543 O O . ILE A 1 189 ? 10.006 -8.388 51.358 1.00 68.88 189 ILE A O 1
ATOM 1547 N N . ARG A 1 190 ? 12.100 -8.589 50.592 1.00 76.38 190 ARG A N 1
ATOM 1548 C CA . ARG A 1 190 ? 12.425 -9.733 51.466 1.00 76.38 190 ARG A CA 1
ATOM 1549 C C . ARG A 1 190 ? 12.451 -9.355 52.953 1.00 76.38 190 ARG A C 1
ATOM 1551 O O . ARG A 1 190 ? 12.056 -10.174 53.776 1.00 76.38 190 ARG A O 1
ATOM 1558 N N . SER A 1 191 ? 12.916 -8.154 53.311 1.00 75.62 191 SER A N 1
ATOM 1559 C CA . SER A 1 191 ? 13.096 -7.752 54.716 1.00 75.62 191 SER A CA 1
ATOM 1560 C C . SER A 1 191 ? 11.819 -7.274 55.405 1.00 75.62 191 SER A C 1
ATOM 1562 O O . SER A 1 191 ? 11.692 -7.416 56.618 1.00 75.62 191 SER A O 1
ATOM 1564 N N . THR A 1 192 ? 10.861 -6.722 54.660 1.00 70.94 192 THR A N 1
ATOM 1565 C CA . THR A 1 192 ? 9.633 -6.165 55.246 1.00 70.94 192 THR A CA 1
ATOM 1566 C C . THR A 1 192 ? 8.594 -7.222 55.607 1.00 70.94 192 THR A C 1
ATOM 1568 O O . THR A 1 192 ? 7.590 -6.878 56.225 1.00 70.94 192 THR A O 1
ATOM 1571 N N . GLY A 1 193 ? 8.786 -8.498 55.243 1.00 47.22 193 GLY A N 1
ATOM 1572 C CA . GLY A 1 193 ? 7.827 -9.579 55.525 1.00 47.22 193 GLY A CA 1
ATOM 1573 C C . GLY A 1 193 ? 6.459 -9.395 54.851 1.00 47.22 193 GLY A C 1
ATOM 1574 O O . GLY A 1 193 ? 5.640 -10.313 54.844 1.00 47.22 193 GLY A O 1
ATOM 1575 N N . VAL A 1 194 ? 6.232 -8.241 54.216 1.00 49.41 194 VAL A N 1
ATOM 1576 C CA . VAL A 1 194 ? 5.183 -8.011 53.240 1.00 49.41 194 VAL A CA 1
ATOM 1577 C C . VAL A 1 194 ? 5.629 -8.748 51.997 1.00 49.41 194 VAL A C 1
ATOM 1579 O O . VAL A 1 194 ? 6.259 -8.209 51.087 1.00 49.41 194 VAL A O 1
ATOM 1582 N N . VAL A 1 195 ? 5.286 -10.028 51.984 1.00 42.59 195 VAL A N 1
ATOM 1583 C CA . VAL A 1 195 ? 5.141 -10.797 50.768 1.00 42.59 195 VAL A CA 1
ATOM 1584 C C . VAL A 1 195 ? 4.045 -10.094 49.963 1.00 42.59 195 VAL A C 1
ATOM 1586 O O . VAL A 1 195 ? 2.888 -10.503 49.945 1.00 42.59 195 VAL A O 1
ATOM 1589 N N . ILE A 1 196 ? 4.398 -9.002 49.278 1.00 47.28 196 ILE A N 1
ATOM 1590 C CA . ILE A 1 196 ? 3.787 -8.747 47.988 1.00 47.28 196 ILE A CA 1
ATOM 1591 C C . ILE A 1 196 ? 4.317 -9.912 47.172 1.00 47.28 196 ILE A C 1
ATOM 1593 O O . ILE A 1 196 ? 5.415 -9.865 46.616 1.00 47.28 196 ILE A O 1
ATOM 1597 N N . GLU A 1 197 ? 3.564 -11.009 47.181 1.00 43.50 197 GLU A N 1
ATOM 1598 C CA . GLU A 1 197 ? 3.562 -11.953 46.086 1.00 43.50 197 GLU A CA 1
ATOM 1599 C C . GLU A 1 197 ? 3.237 -11.102 44.850 1.00 43.50 197 GLU A C 1
ATOM 1601 O O . GLU A 1 197 ? 2.115 -11.059 44.355 1.00 43.50 197 GLU A O 1
ATOM 1606 N N . LEU A 1 198 ? 4.255 -10.455 44.278 1.00 43.53 198 LEU A N 1
ATOM 1607 C CA . LEU A 1 198 ? 4.380 -10.389 42.841 1.00 43.53 198 LEU A CA 1
ATOM 1608 C C . LEU A 1 198 ? 4.622 -11.835 42.421 1.00 43.53 198 LEU A C 1
ATOM 1610 O O . LEU A 1 198 ? 5.710 -12.226 42.004 1.00 43.53 198 LEU A O 1
ATOM 1614 N N . LYS A 1 199 ? 3.568 -12.648 42.554 1.00 43.19 199 LYS A N 1
ATOM 1615 C CA . LYS A 1 199 ? 3.320 -13.746 41.658 1.00 43.19 199 LYS A CA 1
ATOM 1616 C C . LYS A 1 199 ? 3.352 -13.092 40.284 1.00 43.19 199 LYS A C 1
ATOM 1618 O O . LYS A 1 199 ? 2.335 -12.668 39.740 1.00 43.19 199 LYS A O 1
ATOM 1623 N N . MET A 1 200 ? 4.533 -13.105 39.676 1.00 46.31 200 MET A N 1
ATOM 1624 C CA . MET A 1 200 ? 4.649 -13.427 38.263 1.00 46.31 200 MET A CA 1
ATOM 1625 C C . MET A 1 200 ? 4.252 -14.902 38.086 1.00 46.31 200 MET A C 1
ATOM 1627 O O . MET A 1 200 ? 4.981 -15.703 37.518 1.00 46.31 200 MET A O 1
ATOM 1631 N N . GLY A 1 201 ? 3.100 -15.281 38.650 1.00 40.62 201 GLY A N 1
ATOM 1632 C CA . GLY A 1 201 ? 2.350 -16.420 38.200 1.00 40.62 201 GLY A CA 1
ATOM 1633 C C . GLY A 1 201 ? 1.857 -16.044 36.817 1.00 40.62 201 GLY A C 1
ATOM 1634 O O . GLY A 1 201 ? 1.495 -14.892 36.553 1.00 40.62 201 GLY A O 1
ATOM 1635 N N . THR A 1 202 ? 1.869 -17.024 35.936 1.00 48.53 202 THR A N 1
ATOM 1636 C CA . THR A 1 202 ? 1.317 -16.967 34.585 1.00 48.53 202 THR A CA 1
ATOM 1637 C C . THR A 1 202 ? -0.069 -16.319 34.524 1.00 48.53 202 THR A C 1
ATOM 1639 O O . THR A 1 202 ? -0.406 -15.781 33.486 1.00 48.53 202 THR A O 1
ATOM 1642 N N . GLU A 1 203 ? -0.818 -16.254 35.628 1.00 51.31 203 GLU A N 1
ATOM 1643 C CA . GLU A 1 203 ? -2.104 -15.558 35.764 1.00 51.31 203 GLU A CA 1
ATOM 1644 C C . GLU A 1 203 ? -2.027 -14.027 35.622 1.00 51.31 203 GLU A C 1
ATOM 1646 O O . GLU A 1 203 ? -2.940 -13.429 35.065 1.00 51.31 203 GLU A O 1
ATOM 1651 N N . ASN A 1 204 ? -0.946 -13.366 36.060 1.00 52.31 204 ASN A N 1
ATOM 1652 C CA . ASN A 1 204 ? -0.766 -11.921 35.839 1.00 52.31 204 ASN A CA 1
ATOM 1653 C C . ASN A 1 204 ? -0.263 -11.629 34.427 1.00 52.31 204 ASN A C 1
ATOM 1655 O O . ASN A 1 204 ? -0.615 -10.608 33.847 1.00 52.31 204 ASN A O 1
ATOM 1659 N N . LEU A 1 205 ? 0.510 -12.546 33.848 1.00 54.34 205 LEU A N 1
ATOM 1660 C CA . LEU A 1 205 ? 0.899 -12.486 32.442 1.00 54.34 205 LEU A CA 1
ATOM 1661 C C . LEU A 1 205 ? -0.291 -12.827 31.538 1.00 54.34 205 LEU A C 1
ATOM 1663 O O . LEU A 1 205 ? -0.414 -12.241 30.475 1.00 54.34 205 LEU A O 1
ATOM 1667 N N . GLU A 1 206 ? -1.218 -13.676 31.983 1.00 54.53 206 GLU A N 1
ATOM 1668 C CA . GLU A 1 206 ? -2.525 -13.905 31.372 1.00 54.53 206 GLU A CA 1
ATOM 1669 C C . GLU A 1 206 ? -3.459 -12.729 31.586 1.00 54.53 206 GLU A C 1
ATOM 1671 O O . GLU A 1 206 ? -4.151 -12.389 30.650 1.00 54.53 206 GLU A O 1
ATOM 1676 N N . ALA A 1 207 ? -3.486 -12.063 32.741 1.00 55.16 207 ALA A N 1
ATOM 1677 C CA . ALA A 1 207 ? -4.299 -10.867 32.960 1.00 55.16 207 ALA A CA 1
ATOM 1678 C C . ALA A 1 207 ? -3.776 -9.674 32.148 1.00 55.16 207 ALA A C 1
ATOM 1680 O O . ALA A 1 207 ? -4.567 -8.900 31.611 1.00 55.16 207 ALA A O 1
ATOM 1681 N N . LEU A 1 208 ? -2.456 -9.562 31.991 1.00 56.94 208 LEU A N 1
ATOM 1682 C CA . LEU A 1 208 ? -1.794 -8.551 31.173 1.00 56.94 208 LEU A CA 1
ATOM 1683 C C . LEU A 1 208 ? -1.876 -8.905 29.683 1.00 56.94 208 LEU A C 1
ATOM 1685 O O . LEU A 1 208 ? -2.194 -8.029 28.889 1.00 56.94 208 LEU A O 1
ATOM 1689 N N . ASN A 1 209 ? -1.758 -10.182 29.301 1.00 59.62 209 ASN A N 1
ATOM 1690 C CA . ASN A 1 209 ? -2.140 -10.671 27.973 1.00 59.62 209 ASN A CA 1
ATOM 1691 C C . ASN A 1 209 ? -3.635 -10.525 27.735 1.00 59.62 209 ASN A C 1
ATOM 1693 O O . ASN A 1 209 ? -4.015 -10.316 26.600 1.00 59.62 209 ASN A O 1
ATOM 1697 N N . LYS A 1 210 ? -4.489 -10.581 28.760 1.00 59.91 210 LYS A N 1
ATOM 1698 C CA . LYS A 1 210 ? -5.941 -10.416 28.650 1.00 59.91 210 LYS A CA 1
ATOM 1699 C C . LYS A 1 210 ? -6.298 -8.946 28.456 1.00 59.91 210 LYS A C 1
ATOM 1701 O O . LYS A 1 210 ? -7.121 -8.627 27.603 1.00 59.91 210 LYS A O 1
ATOM 1706 N N . ALA A 1 211 ? -5.602 -8.054 29.158 1.00 53.22 211 ALA A N 1
ATOM 1707 C CA . ALA A 1 211 ? -5.668 -6.608 28.976 1.00 53.22 211 ALA A CA 1
ATOM 1708 C C . ALA A 1 211 ? -5.059 -6.153 27.633 1.00 53.22 211 ALA A C 1
ATOM 1710 O O . ALA A 1 211 ? -5.627 -5.283 26.972 1.00 53.22 211 ALA A O 1
ATOM 1711 N N . LEU A 1 212 ? -3.966 -6.780 27.180 1.00 54.47 212 LEU A N 1
ATOM 1712 C CA . LEU A 1 212 ? -3.397 -6.621 25.833 1.00 54.47 212 LEU A CA 1
ATOM 1713 C C . LEU A 1 212 ? -4.242 -7.323 24.755 1.00 54.47 212 LEU A C 1
ATOM 1715 O O . LEU A 1 212 ? -4.242 -6.894 23.604 1.00 54.47 212 LEU A O 1
ATOM 1719 N N . SER A 1 213 ? -5.014 -8.353 25.119 1.00 59.50 213 SER A N 1
ATOM 1720 C CA . SER A 1 213 ? -5.963 -9.062 24.246 1.00 59.50 213 SER A CA 1
ATOM 1721 C C . SER A 1 213 ? -7.305 -8.361 24.128 1.00 59.50 213 SER A C 1
ATOM 1723 O O . SER A 1 213 ? -8.239 -8.930 23.560 1.00 59.50 213 SER A O 1
ATOM 1725 N N . ASN A 1 214 ? -7.412 -7.119 24.606 1.00 77.81 214 ASN A N 1
ATOM 1726 C CA . ASN A 1 214 ? -8.432 -6.231 24.087 1.00 77.81 214 ASN A CA 1
ATOM 1727 C C . ASN A 1 214 ? -8.108 -5.996 22.605 1.00 77.81 214 ASN A C 1
ATOM 1729 O O . ASN A 1 214 ? -7.395 -5.070 22.214 1.00 77.81 214 ASN A O 1
ATOM 1733 N N . ALA A 1 215 ? -8.570 -6.937 21.794 1.00 87.81 215 ALA A N 1
ATOM 1734 C CA . ALA A 1 215 ? -8.475 -6.933 20.362 1.00 87.81 215 ALA A CA 1
ATOM 1735 C C . ALA A 1 215 ? -9.846 -6.530 19.830 1.00 87.81 215 ALA A C 1
ATOM 1737 O O . ALA A 1 215 ? -10.869 -7.119 20.186 1.00 87.81 215 ALA A O 1
ATOM 1738 N N . GLU A 1 216 ? -9.873 -5.502 18.998 1.00 92.06 216 GLU A N 1
ATOM 1739 C CA . GLU A 1 216 ? -11.079 -5.068 18.312 1.00 92.06 216 GLU A CA 1
ATOM 1740 C C . GLU A 1 216 ? -11.170 -5.799 16.970 1.00 92.06 216 GLU A C 1
ATOM 1742 O O . GLU A 1 216 ? -10.175 -5.941 16.253 1.00 92.06 216 GLU A O 1
ATOM 1747 N N . GLU A 1 217 ? -12.359 -6.302 16.629 1.00 92.88 217 GLU A N 1
ATOM 1748 C CA . GLU A 1 217 ? -12.602 -6.876 15.305 1.00 92.88 217 GLU A CA 1
ATOM 1749 C C . GLU A 1 217 ? -12.689 -5.729 14.285 1.00 92.88 217 GLU A C 1
ATOM 1751 O O . GLU A 1 217 ? -13.554 -4.852 14.356 1.00 92.88 217 GLU A O 1
ATOM 1756 N N . MET A 1 218 ? -11.789 -5.748 13.312 1.00 95.31 218 MET A N 1
ATOM 1757 C CA . MET A 1 218 ? -11.718 -4.843 12.172 1.00 95.31 218 MET A CA 1
ATOM 1758 C C . MET A 1 218 ? -12.163 -5.588 10.912 1.00 95.31 218 MET A C 1
ATOM 1760 O O . MET A 1 218 ? -12.091 -6.817 10.838 1.00 95.31 218 MET A O 1
ATOM 1764 N N . CYS A 1 219 ? -12.647 -4.866 9.905 1.00 95.75 219 CYS A N 1
ATOM 1765 C CA . CYS A 1 219 ? -13.047 -5.445 8.633 1.00 95.75 219 CYS A CA 1
ATOM 1766 C C . CYS A 1 219 ? -12.561 -4.639 7.425 1.00 95.75 219 CYS A C 1
ATOM 1768 O O . CYS A 1 219 ? -12.476 -3.412 7.439 1.00 95.75 219 CYS A O 1
ATOM 1770 N N . CYS A 1 220 ? -12.256 -5.360 6.351 1.00 95.62 220 CYS A N 1
ATOM 1771 C CA . CYS A 1 220 ? -11.897 -4.824 5.047 1.00 95.62 220 CYS A CA 1
ATOM 1772 C C . CYS A 1 220 ? -12.918 -5.311 4.023 1.00 95.62 220 CYS A C 1
ATOM 1774 O O . CYS A 1 220 ? -13.039 -6.510 3.760 1.00 95.62 220 CYS A O 1
ATOM 1776 N N . THR A 1 221 ? -13.681 -4.383 3.449 1.00 95.50 221 THR A N 1
ATOM 1777 C CA . THR A 1 221 ? -14.678 -4.701 2.420 1.00 95.50 221 THR A CA 1
ATOM 1778 C C . THR A 1 221 ? -14.101 -4.528 1.026 1.00 95.50 221 THR A C 1
ATOM 1780 O O . THR A 1 221 ? -13.417 -3.544 0.758 1.00 95.50 221 THR A O 1
ATOM 1783 N N . GLY A 1 222 ? -14.478 -5.409 0.101 1.00 93.56 222 GLY A N 1
ATOM 1784 C CA . GLY A 1 222 ? -14.108 -5.266 -1.305 1.00 93.56 222 GLY A CA 1
ATOM 1785 C C . GLY A 1 222 ? -12.853 -6.036 -1.700 1.00 93.56 222 GLY A C 1
ATOM 1786 O O . GLY A 1 222 ? -12.293 -5.746 -2.751 1.00 93.56 222 GLY A O 1
ATOM 1787 N N . VAL A 1 223 ? -12.461 -7.018 -0.890 1.00 96.12 223 VAL A N 1
ATOM 1788 C CA . VAL A 1 223 ? -11.412 -7.990 -1.207 1.00 96.12 223 VAL A CA 1
ATOM 1789 C C . VAL A 1 223 ? -11.866 -8.857 -2.391 1.00 96.12 223 VAL A C 1
ATOM 1791 O O . VAL A 1 223 ? -13.066 -9.049 -2.609 1.00 96.12 223 VAL A O 1
ATOM 1794 N N . GLU A 1 224 ? -10.939 -9.350 -3.206 1.00 95.12 224 GLU A N 1
ATOM 1795 C CA . GLU A 1 224 ? -11.279 -10.154 -4.384 1.00 95.12 224 GLU A CA 1
ATOM 1796 C C . GLU A 1 224 ? -11.907 -11.508 -4.015 1.00 95.12 224 GLU A C 1
ATOM 1798 O O . GLU A 1 224 ? -11.668 -12.065 -2.949 1.00 95.12 224 GLU A O 1
ATOM 1803 N N . ALA A 1 225 ? -12.740 -12.049 -4.911 1.00 91.56 225 ALA A N 1
ATOM 1804 C CA . ALA A 1 225 ? -13.542 -13.255 -4.670 1.00 91.56 225 ALA A CA 1
ATOM 1805 C C . ALA A 1 225 ? -12.719 -14.520 -4.372 1.00 91.56 225 ALA A C 1
ATOM 1807 O O . ALA A 1 225 ? -13.229 -15.454 -3.756 1.00 91.56 225 ALA A O 1
ATOM 1808 N N . PHE A 1 226 ? -11.481 -14.552 -4.856 1.00 91.62 226 PHE A N 1
ATOM 1809 C CA . PHE A 1 226 ? -10.564 -15.689 -4.824 1.00 91.62 226 PHE A CA 1
ATOM 1810 C C . PHE A 1 226 ? -9.345 -15.433 -3.928 1.00 91.62 226 PHE A C 1
ATOM 1812 O O . PHE A 1 226 ? -8.429 -16.247 -3.926 1.00 91.62 226 PHE A O 1
ATOM 1819 N N . TYR A 1 227 ? -9.328 -14.321 -3.184 1.00 94.25 227 TYR A N 1
ATOM 1820 C CA . TYR A 1 227 ? -8.253 -14.021 -2.242 1.00 94.25 227 TYR A CA 1
ATOM 1821 C C . TYR A 1 227 ? -8.336 -14.963 -1.037 1.00 94.25 227 TYR A C 1
ATOM 1823 O O . TYR A 1 227 ? -9.417 -15.134 -0.465 1.00 94.25 227 TYR A O 1
ATOM 1831 N N . THR A 1 228 ? -7.226 -15.599 -0.663 1.00 95.56 228 THR A N 1
ATOM 1832 C CA . THR A 1 228 ? -7.187 -16.476 0.517 1.00 95.56 228 THR A CA 1
ATOM 1833 C C . THR A 1 228 ? -6.879 -15.672 1.783 1.00 95.56 228 THR A C 1
ATOM 1835 O O . THR A 1 228 ? -6.403 -14.538 1.720 1.00 95.56 228 THR A O 1
ATOM 1838 N N . ALA A 1 229 ? -7.179 -16.245 2.953 1.00 95.50 229 ALA A N 1
ATOM 1839 C CA . ALA A 1 229 ? -6.846 -15.619 4.234 1.00 95.50 229 ALA A CA 1
ATOM 1840 C C . ALA A 1 229 ? -5.324 -15.462 4.413 1.00 95.50 229 ALA A C 1
ATOM 1842 O O . ALA A 1 229 ? -4.872 -14.429 4.885 1.00 95.50 229 ALA A O 1
ATOM 1843 N N . GLU A 1 230 ? -4.547 -16.452 3.970 1.00 95.31 230 GLU A N 1
ATOM 1844 C CA . GLU A 1 230 ? -3.078 -16.442 4.008 1.00 95.31 230 GLU A CA 1
ATOM 1845 C C . GLU A 1 230 ? -2.493 -15.324 3.138 1.00 95.31 230 GLU A C 1
ATOM 1847 O O . GLU A 1 230 ? -1.648 -14.559 3.593 1.00 95.31 230 GLU A O 1
ATOM 1852 N N . GLU A 1 231 ? -2.992 -15.169 1.906 1.00 94.00 231 GLU A N 1
ATOM 1853 C CA . GLU A 1 231 ? -2.577 -14.077 1.017 1.00 94.00 231 GLU A CA 1
ATOM 1854 C C . GLU A 1 231 ? -2.922 -12.705 1.618 1.00 94.00 231 GLU A C 1
ATOM 1856 O O . GLU A 1 231 ? -2.154 -11.752 1.493 1.00 94.00 231 GLU A O 1
ATOM 1861 N N . PHE A 1 232 ? -4.062 -12.603 2.310 1.00 95.44 232 PHE A N 1
ATOM 1862 C CA . PHE A 1 232 ? -4.456 -11.385 3.016 1.00 95.44 232 PHE A CA 1
ATOM 1863 C C . PHE A 1 232 ? -3.508 -11.048 4.172 1.00 95.44 232 PHE A C 1
ATOM 1865 O O . PHE A 1 232 ? -3.165 -9.876 4.331 1.00 95.44 232 PHE A O 1
ATOM 1872 N N . CYS A 1 233 ? -3.067 -12.045 4.949 1.00 94.56 233 CYS A N 1
ATOM 1873 C CA . CYS A 1 233 ? -2.078 -11.850 6.012 1.00 94.56 233 CYS A CA 1
ATOM 1874 C C . CYS A 1 233 ? -0.794 -11.238 5.470 1.00 94.56 233 CYS A C 1
ATOM 1876 O O . CYS A 1 233 ? -0.364 -10.211 5.981 1.00 94.56 233 CYS A O 1
ATOM 1878 N N . ILE A 1 234 ? -0.232 -11.829 4.411 1.00 94.25 234 ILE A N 1
ATOM 1879 C CA . ILE A 1 234 ? 1.051 -11.406 3.834 1.00 94.25 234 ILE A CA 1
ATOM 1880 C C . ILE A 1 234 ? 0.986 -9.941 3.378 1.00 94.25 234 ILE A C 1
ATOM 1882 O O . ILE A 1 234 ? 1.870 -9.148 3.700 1.00 94.25 234 ILE A O 1
ATOM 1886 N N . ASP A 1 235 ? -0.081 -9.548 2.677 1.00 95.06 235 ASP A N 1
ATOM 1887 C CA . ASP A 1 235 ? -0.244 -8.165 2.208 1.00 95.06 235 ASP A CA 1
ATOM 1888 C C . ASP A 1 235 ? -0.386 -7.162 3.362 1.00 95.06 235 ASP A C 1
ATOM 1890 O O . ASP A 1 235 ? 0.143 -6.047 3.301 1.00 95.06 235 ASP A O 1
ATOM 1894 N N . VAL A 1 236 ? -1.126 -7.545 4.407 1.00 93.75 236 VAL A N 1
ATOM 1895 C CA . VAL A 1 236 ? -1.319 -6.720 5.605 1.00 93.75 236 VAL A CA 1
ATOM 1896 C C . VAL A 1 236 ? -0.021 -6.598 6.394 1.00 93.75 236 VAL A C 1
ATOM 1898 O O . VAL A 1 236 ? 0.328 -5.491 6.803 1.00 93.75 236 VAL A O 1
ATOM 1901 N N . GLU A 1 237 ? 0.711 -7.696 6.557 1.00 94.31 237 GLU A N 1
ATOM 1902 C CA . GLU A 1 237 ? 2.011 -7.746 7.224 1.00 94.31 237 GLU A CA 1
ATOM 1903 C C . GLU A 1 237 ? 3.009 -6.805 6.561 1.00 94.31 237 GLU A C 1
ATOM 1905 O O . GLU A 1 237 ? 3.579 -5.944 7.233 1.00 94.31 237 GLU A O 1
ATOM 1910 N N . GLN A 1 238 ? 3.134 -6.889 5.235 1.00 94.31 238 GLN A N 1
ATOM 1911 C CA . GLN A 1 238 ? 4.053 -6.061 4.455 1.00 94.31 238 GLN A CA 1
ATOM 1912 C C . GLN A 1 238 ? 3.726 -4.562 4.530 1.00 94.31 238 GLN A C 1
ATOM 1914 O O . GLN A 1 238 ? 4.631 -3.732 4.538 1.00 94.31 238 GLN A O 1
ATOM 1919 N N . GLN A 1 239 ? 2.445 -4.185 4.578 1.00 94.44 239 GLN A N 1
ATOM 1920 C CA . GLN A 1 239 ? 2.044 -2.770 4.529 1.00 94.44 239 GLN A CA 1
ATOM 1921 C C . GLN A 1 239 ? 1.895 -2.113 5.897 1.00 94.44 239 GLN A C 1
ATOM 1923 O O . GLN A 1 239 ? 2.054 -0.896 6.023 1.00 94.44 239 GLN A O 1
ATOM 1928 N N . LEU A 1 240 ? 1.529 -2.889 6.913 1.00 91.50 240 LEU A N 1
ATOM 1929 C CA . LEU A 1 240 ? 1.217 -2.376 8.245 1.00 91.50 240 LEU A CA 1
ATOM 1930 C C . LEU A 1 240 ? 2.295 -2.725 9.272 1.00 91.50 240 LEU A C 1
ATOM 1932 O O . LEU A 1 240 ? 2.199 -2.254 10.409 1.00 91.50 240 LEU A O 1
ATOM 1936 N N . ASN A 1 241 ? 3.322 -3.486 8.872 1.00 92.00 241 ASN A N 1
ATOM 1937 C CA . ASN A 1 241 ? 4.371 -4.004 9.748 1.00 92.00 241 ASN A CA 1
ATOM 1938 C C . ASN A 1 241 ? 3.738 -4.668 10.982 1.00 92.00 241 ASN A C 1
ATOM 1940 O O . ASN A 1 241 ? 3.893 -4.223 12.124 1.00 92.00 241 ASN A O 1
ATOM 1944 N N . PHE A 1 242 ? 2.848 -5.626 10.719 1.00 89.19 242 PHE A N 1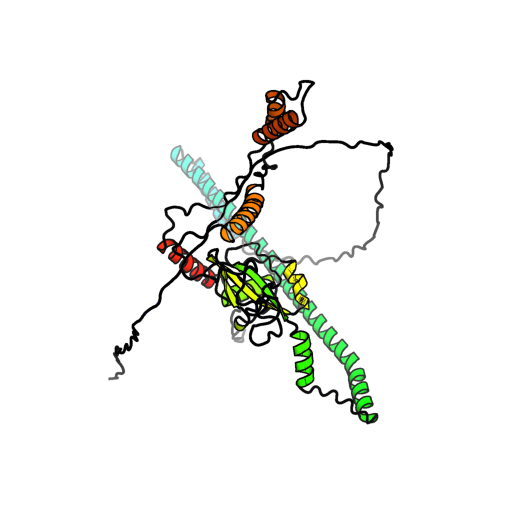
ATOM 1945 C CA . PHE A 1 242 ? 2.004 -6.233 11.740 1.00 89.19 242 PHE A CA 1
ATOM 1946 C C . PHE A 1 242 ? 1.730 -7.704 11.455 1.00 89.19 242 PHE A C 1
ATOM 1948 O O . PHE A 1 242 ? 0.934 -8.006 10.571 1.00 89.19 242 PHE A O 1
ATOM 1955 N N . THR A 1 243 ? 2.342 -8.590 12.242 1.00 91.19 243 THR A N 1
ATOM 1956 C CA . THR A 1 243 ? 2.164 -10.042 12.136 1.00 91.19 243 THR A CA 1
ATOM 1957 C C . THR A 1 243 ? 0.770 -10.468 12.579 1.00 91.19 243 THR A C 1
ATOM 1959 O O . THR A 1 243 ? 0.339 -10.162 13.696 1.00 91.19 243 THR A O 1
ATOM 1962 N N . LEU A 1 244 ? 0.062 -11.185 11.710 1.00 89.25 244 LEU A N 1
ATOM 1963 C CA . LEU A 1 244 ? -1.294 -11.653 11.958 1.00 89.25 244 LEU A CA 1
ATOM 1964 C C . LEU A 1 244 ? -1.436 -13.126 11.591 1.00 89.25 244 LEU A C 1
ATOM 1966 O O . LEU A 1 244 ? -1.275 -13.520 10.440 1.00 89.25 244 LEU A O 1
ATOM 1970 N N . GLU A 1 245 ? -1.858 -13.941 12.557 1.00 88.38 245 GLU A N 1
ATOM 1971 C CA . GLU A 1 245 ? -2.115 -15.352 12.281 1.00 88.38 245 GLU A CA 1
ATOM 1972 C C . GLU A 1 245 ? -3.306 -15.548 11.322 1.00 88.38 245 GLU A C 1
ATOM 1974 O O . GLU A 1 245 ? -4.401 -15.038 11.599 1.00 88.38 245 GLU A O 1
ATOM 1979 N N . PRO A 1 246 ? -3.161 -16.368 10.260 1.00 89.62 246 PRO A N 1
ATOM 1980 C CA . PRO A 1 246 ? -4.251 -16.707 9.338 1.00 89.62 246 PRO A CA 1
ATOM 1981 C C . PRO A 1 246 ? -5.501 -17.270 10.031 1.00 89.62 246 PRO A C 1
ATOM 1983 O O . PRO A 1 246 ? -6.625 -17.033 9.588 1.00 89.62 246 PRO A O 1
ATOM 1986 N N . SER A 1 247 ? -5.320 -17.957 11.166 1.00 86.88 247 SER A N 1
ATOM 1987 C CA . SER A 1 247 ? -6.381 -18.526 12.010 1.00 86.88 247 SER A CA 1
ATOM 1988 C C . SER A 1 247 ? -7.369 -17.476 12.545 1.00 86.88 247 SER A C 1
ATOM 1990 O O . SER A 1 247 ? -8.524 -17.793 12.841 1.00 86.88 247 SER A O 1
ATOM 1992 N N . ARG A 1 248 ? -6.940 -16.210 12.652 1.00 88.12 248 ARG A N 1
ATOM 1993 C CA . ARG A 1 248 ? -7.741 -15.097 13.184 1.00 88.12 248 ARG A CA 1
ATOM 1994 C C . ARG A 1 248 ? -8.553 -14.361 12.122 1.00 88.12 248 ARG A C 1
ATOM 1996 O O . ARG A 1 248 ? -9.300 -13.440 12.472 1.00 88.12 248 ARG A O 1
ATOM 2003 N N . PHE A 1 249 ? -8.447 -14.764 10.855 1.00 91.19 249 PHE A N 1
ATOM 2004 C CA . PHE A 1 249 ? -9.203 -14.174 9.758 1.00 91.19 249 PHE A CA 1
ATOM 2005 C C . PHE A 1 249 ? -10.494 -14.924 9.483 1.00 91.19 249 PHE A C 1
ATOM 2007 O O . PHE A 1 249 ? -10.559 -16.149 9.407 1.00 91.19 249 PHE A O 1
ATOM 2014 N N . ARG A 1 250 ? -11.547 -14.151 9.240 1.00 93.50 250 ARG A N 1
ATOM 2015 C CA . ARG A 1 250 ? -12.826 -14.651 8.759 1.00 93.50 250 ARG A CA 1
ATOM 2016 C C . ARG A 1 250 ? -13.145 -14.005 7.421 1.00 93.50 250 ARG A C 1
ATOM 2018 O O . ARG A 1 250 ? -13.571 -12.852 7.368 1.00 93.50 250 ARG A O 1
ATOM 2025 N N . MET A 1 251 ? -12.997 -14.779 6.352 1.00 94.94 251 MET A N 1
ATOM 2026 C CA . MET A 1 251 ? -13.394 -14.372 5.004 1.00 94.94 251 MET A CA 1
ATOM 2027 C C . MET A 1 251 ? -14.872 -14.695 4.780 1.00 94.94 251 MET A C 1
ATOM 2029 O O . MET A 1 251 ? -15.336 -15.804 5.051 1.00 94.94 251 MET A O 1
ATOM 2033 N N . ARG A 1 252 ? -15.645 -13.722 4.295 1.00 93.56 252 ARG A N 1
ATOM 2034 C CA . ARG A 1 252 ? -17.058 -13.902 3.929 1.00 93.56 252 ARG A CA 1
ATOM 2035 C C . ARG A 1 252 ? -17.312 -13.347 2.539 1.00 93.56 252 ARG A C 1
ATOM 2037 O O . ARG A 1 252 ? -16.906 -12.230 2.240 1.00 93.56 252 ARG A O 1
ATOM 2044 N N . GLN A 1 253 ? -18.043 -14.080 1.706 1.00 93.44 253 GLN A N 1
ATOM 2045 C CA . GLN A 1 253 ? -18.505 -13.543 0.428 1.00 93.44 253 GLN A CA 1
ATOM 2046 C C . GLN A 1 253 ? -19.624 -12.517 0.657 1.00 93.44 253 GLN A C 1
ATOM 2048 O O . GLN A 1 253 ? -20.610 -12.772 1.351 1.00 93.44 253 GLN A O 1
ATOM 2053 N N . SER A 1 254 ? -19.457 -11.337 0.072 1.00 91.44 254 SER A N 1
ATOM 2054 C CA . SER A 1 254 ? -20.484 -10.310 -0.051 1.00 91.44 254 SER A CA 1
ATOM 2055 C C . SER A 1 254 ? -21.404 -10.615 -1.236 1.00 91.44 254 SER A C 1
ATOM 2057 O O . SER A 1 254 ? -21.042 -11.328 -2.171 1.00 91.44 254 SER A O 1
ATOM 2059 N N . ARG A 1 255 ? -22.596 -10.009 -1.240 1.00 87.12 255 ARG A N 1
ATOM 2060 C CA . ARG A 1 255 ? -23.581 -10.146 -2.330 1.00 87.12 255 ARG A CA 1
ATOM 2061 C C . ARG A 1 255 ? -23.078 -9.621 -3.672 1.00 87.12 255 ARG A C 1
ATOM 2063 O O . ARG A 1 255 ? -23.556 -10.064 -4.708 1.00 87.12 255 ARG A O 1
ATOM 2070 N N . ASP A 1 256 ? -22.114 -8.708 -3.645 1.00 86.88 256 ASP A N 1
ATOM 2071 C CA . ASP A 1 256 ? -21.529 -8.109 -4.846 1.00 86.88 256 ASP A CA 1
ATOM 2072 C C . ASP A 1 256 ? -20.471 -9.016 -5.508 1.00 86.88 256 ASP A C 1
ATOM 2074 O O . ASP A 1 256 ? -19.774 -8.585 -6.424 1.00 86.88 256 ASP A O 1
ATOM 2078 N N . GLY A 1 257 ? -20.295 -10.250 -5.015 1.00 90.19 257 GLY A N 1
ATOM 2079 C CA . GLY A 1 257 ? -19.284 -11.202 -5.485 1.00 90.19 257 GLY A CA 1
ATOM 2080 C C . GLY A 1 257 ? -17.871 -10.933 -4.958 1.00 90.19 257 GLY A C 1
ATOM 2081 O O . GLY A 1 257 ? -16.967 -11.719 -5.209 1.00 90.19 257 GLY A O 1
ATOM 2082 N N . ARG A 1 258 ? -17.665 -9.843 -4.212 1.00 94.75 258 ARG A N 1
ATOM 2083 C CA . ARG A 1 258 ? -16.417 -9.548 -3.484 1.00 94.75 258 ARG A CA 1
ATOM 2084 C C . ARG A 1 258 ? -16.404 -10.225 -2.119 1.00 94.75 258 ARG A C 1
ATOM 2086 O O . ARG A 1 258 ? -17.453 -10.619 -1.624 1.00 94.75 258 ARG A O 1
ATOM 2093 N N . GLN A 1 259 ? -15.251 -10.299 -1.474 1.00 96.06 259 GLN A N 1
ATOM 2094 C CA . GLN A 1 259 ? -15.106 -10.770 -0.104 1.00 96.06 259 GLN A CA 1
ATOM 2095 C C . GLN A 1 259 ? -15.010 -9.616 0.907 1.00 96.06 259 GLN A C 1
ATOM 2097 O O . GLN A 1 259 ? -14.675 -8.470 0.586 1.00 96.06 259 GLN A O 1
ATOM 2102 N N . VAL A 1 260 ? -15.349 -9.942 2.150 1.00 95.94 260 VAL A N 1
ATOM 2103 C CA . VAL A 1 260 ? -15.106 -9.142 3.347 1.00 95.94 260 VAL A CA 1
ATOM 2104 C C . VAL A 1 260 ? -14.184 -9.955 4.243 1.00 95.94 260 VAL A C 1
ATOM 2106 O O . VAL A 1 260 ? -14.552 -11.060 4.647 1.00 95.94 260 VAL A O 1
ATOM 2109 N N . ALA A 1 261 ? -13.010 -9.407 4.536 1.00 96.50 261 ALA A N 1
ATOM 2110 C CA . ALA A 1 261 ? -12.078 -9.962 5.508 1.00 96.50 261 ALA A CA 1
ATOM 2111 C C . ALA A 1 261 ? -12.361 -9.327 6.870 1.00 96.50 261 ALA A C 1
ATOM 2113 O O . ALA A 1 261 ? -12.377 -8.101 6.968 1.00 96.50 261 ALA A O 1
ATOM 2114 N N . ALA A 1 262 ? -12.610 -10.128 7.903 1.00 95.44 262 ALA A N 1
ATOM 2115 C CA . ALA A 1 262 ? -12.694 -9.665 9.288 1.00 95.44 262 ALA A CA 1
ATOM 2116 C C . ALA A 1 262 ? -11.543 -10.262 10.104 1.00 95.44 262 ALA A C 1
ATOM 2118 O O . ALA A 1 262 ? -11.256 -11.448 9.955 1.00 95.44 262 ALA A O 1
ATOM 2119 N N . PHE A 1 263 ? -10.887 -9.454 10.934 1.00 94.81 263 PHE A N 1
ATOM 2120 C CA . PHE A 1 263 ? -9.702 -9.842 11.704 1.00 94.81 263 PHE A CA 1
ATOM 2121 C C . PHE A 1 263 ? -9.595 -9.056 13.006 1.00 94.81 263 PHE A C 1
ATOM 2123 O O . PHE A 1 263 ? -10.181 -7.988 13.138 1.00 94.81 263 PHE A O 1
ATOM 2130 N N . HIS A 1 264 ? -8.864 -9.591 13.980 1.00 92.50 264 HIS A N 1
ATOM 2131 C CA . HIS A 1 264 ? -8.721 -8.979 15.301 1.00 92.50 264 HIS A CA 1
ATOM 2132 C C . HIS A 1 264 ? -7.408 -8.206 15.397 1.00 92.50 264 HIS A C 1
ATOM 2134 O O . HIS A 1 264 ? -6.355 -8.735 15.046 1.00 92.50 264 HIS A O 1
ATOM 2140 N N . VAL A 1 265 ? -7.472 -6.971 15.895 1.00 93.25 265 VAL A N 1
ATOM 2141 C CA . VAL A 1 265 ? -6.321 -6.067 16.021 1.00 93.25 265 VAL A CA 1
ATOM 2142 C C . VAL A 1 265 ? -6.235 -5.540 17.453 1.00 93.25 265 VAL A C 1
ATOM 2144 O O . VAL A 1 265 ? -7.269 -5.165 18.003 1.00 93.25 265 VAL A O 1
ATOM 2147 N N . PRO A 1 266 ? -5.041 -5.456 18.066 1.00 91.56 266 PRO A N 1
ATOM 2148 C CA . PRO A 1 266 ? -4.858 -4.792 19.355 1.00 91.56 266 PRO A CA 1
ATOM 2149 C C . PRO A 1 266 ? -5.409 -3.358 19.356 1.00 91.56 266 PRO A C 1
ATOM 2151 O O . PRO A 1 266 ? -5.123 -2.589 18.435 1.00 91.56 266 PRO A O 1
ATOM 2154 N N . LEU A 1 267 ? -6.145 -2.970 20.407 1.00 90.31 267 LEU A N 1
ATOM 2155 C CA . LEU A 1 267 ? -6.800 -1.652 20.501 1.00 90.31 267 LEU A CA 1
ATOM 2156 C C . LEU A 1 267 ? -5.868 -0.465 20.210 1.00 90.31 267 LEU A C 1
ATOM 2158 O O . LEU A 1 267 ? -6.270 0.478 19.533 1.00 90.31 267 LEU A O 1
ATOM 2162 N N . HIS A 1 268 ? -4.615 -0.521 20.672 1.00 89.19 268 HIS A N 1
ATOM 2163 C CA . HIS A 1 268 ? -3.649 0.567 20.486 1.00 89.19 268 HIS A CA 1
ATOM 2164 C C . HIS A 1 268 ? -3.292 0.829 19.011 1.00 89.19 268 HIS A C 1
ATOM 2166 O O . HIS A 1 268 ? -2.840 1.923 18.686 1.00 89.19 268 HIS A O 1
ATOM 2172 N N . ARG A 1 269 ? -3.524 -0.136 18.107 1.00 93.00 269 ARG A N 1
ATOM 2173 C CA . ARG A 1 269 ? -3.287 0.022 16.660 1.00 93.00 269 ARG A CA 1
ATOM 2174 C C . ARG A 1 269 ? -4.542 0.369 15.864 1.00 93.00 269 ARG A C 1
ATOM 2176 O O . ARG A 1 269 ? -4.437 0.679 14.681 1.00 93.00 269 ARG A O 1
ATOM 2183 N N . VAL A 1 270 ? -5.730 0.336 16.468 1.00 94.19 270 VAL A N 1
ATOM 2184 C CA . VAL A 1 270 ? -6.997 0.523 15.739 1.00 94.19 270 VAL A CA 1
ATOM 2185 C C . VAL A 1 270 ? -7.056 1.881 15.039 1.00 94.19 270 VAL A C 1
ATOM 2187 O O . VAL A 1 270 ? -7.382 1.938 13.855 1.00 94.19 270 VAL A O 1
ATOM 2190 N N . GLU A 1 271 ? -6.702 2.965 15.731 1.00 95.62 271 GLU A N 1
ATOM 2191 C CA . GLU A 1 271 ? -6.745 4.316 15.150 1.00 95.62 271 GLU A CA 1
ATOM 2192 C C . GLU A 1 271 ? -5.712 4.503 14.029 1.00 95.62 271 GLU A C 1
ATOM 2194 O O . GLU A 1 271 ? -6.004 5.120 13.002 1.00 95.62 271 GLU A O 1
ATOM 2199 N N . GLU A 1 272 ? -4.533 3.885 14.166 1.00 94.38 272 GLU A N 1
ATOM 2200 C CA . GLU A 1 272 ? -3.519 3.848 13.109 1.00 94.38 272 GLU A CA 1
ATOM 2201 C C . GLU A 1 272 ? -4.090 3.186 11.844 1.00 94.38 272 GLU A C 1
ATOM 2203 O O . GLU A 1 272 ? -3.989 3.737 10.745 1.00 94.38 272 GLU A O 1
ATOM 2208 N N . LEU A 1 273 ? -4.757 2.038 11.999 1.00 94.44 273 LEU A N 1
ATOM 2209 C CA . LEU A 1 273 ? -5.336 1.287 10.886 1.00 94.44 273 LEU A CA 1
ATOM 2210 C C . LEU A 1 273 ? -6.525 1.988 10.225 1.00 94.44 273 LEU A C 1
ATOM 2212 O O . LEU A 1 273 ? -6.675 1.891 9.010 1.00 94.44 273 LEU A O 1
ATOM 2216 N N . LEU A 1 274 ? -7.354 2.707 10.984 1.00 95.81 274 LEU A N 1
ATOM 2217 C CA . LEU A 1 274 ? -8.500 3.445 10.435 1.00 95.81 274 LEU A CA 1
ATOM 2218 C C . LEU A 1 274 ? -8.079 4.601 9.523 1.00 95.81 274 LEU A C 1
ATOM 2220 O O . LEU A 1 274 ? -8.798 4.944 8.583 1.00 95.81 274 LEU A O 1
ATOM 2224 N N . SER A 1 275 ? -6.917 5.198 9.790 1.00 94.81 275 SER A N 1
ATOM 2225 C CA . SER A 1 275 ? -6.366 6.278 8.967 1.00 94.81 275 SER A CA 1
ATOM 2226 C C . SER A 1 275 ? -5.741 5.779 7.657 1.00 94.81 275 SER A C 1
ATOM 2228 O O . SER A 1 275 ? -5.675 6.519 6.670 1.00 94.81 275 SER A O 1
ATOM 2230 N N . LYS A 1 276 ? -5.304 4.514 7.627 1.00 95.44 276 LYS A N 1
ATOM 2231 C CA . LYS A 1 276 ? -4.563 3.921 6.513 1.00 95.44 276 LYS A CA 1
ATOM 2232 C C . LYS A 1 276 ? -5.494 3.271 5.491 1.00 95.44 276 LYS A C 1
ATOM 2234 O O . LYS A 1 276 ? -6.556 2.731 5.793 1.00 95.44 276 LYS A O 1
ATOM 2239 N N . LYS A 1 277 ? -5.059 3.311 4.233 1.00 95.62 277 LYS A N 1
ATOM 2240 C CA . LYS A 1 277 ? -5.655 2.542 3.139 1.00 95.62 277 LYS A CA 1
ATOM 2241 C C . LYS A 1 277 ? -4.645 1.508 2.693 1.00 95.62 277 LYS A C 1
ATOM 2243 O O . LYS A 1 277 ? -3.497 1.863 2.446 1.00 95.62 277 LYS A O 1
ATOM 2248 N N . ILE A 1 278 ? -5.092 0.269 2.570 1.00 96.00 278 ILE A N 1
ATOM 2249 C CA . ILE A 1 278 ? -4.242 -0.844 2.159 1.00 96.00 278 ILE A CA 1
ATOM 2250 C C . ILE A 1 278 ? -4.549 -1.254 0.722 1.00 96.00 278 ILE A C 1
ATOM 2252 O O . ILE A 1 278 ? -5.634 -1.004 0.182 1.00 96.00 278 ILE A O 1
ATOM 2256 N N . ILE A 1 279 ? -3.562 -1.867 0.090 1.00 95.94 279 ILE A N 1
ATOM 2257 C CA . ILE A 1 279 ? -3.675 -2.524 -1.205 1.00 95.94 279 ILE A CA 1
ATOM 2258 C C . ILE A 1 279 ? -3.763 -4.020 -0.918 1.00 95.94 279 ILE A C 1
ATOM 2260 O O . ILE A 1 279 ? -2.906 -4.555 -0.234 1.00 95.94 279 ILE A O 1
ATOM 2264 N N . VAL A 1 280 ? -4.796 -4.699 -1.404 1.00 94.06 280 VAL A N 1
ATOM 2265 C CA . VAL A 1 280 ? -4.928 -6.152 -1.212 1.00 94.06 280 VAL A CA 1
ATOM 2266 C C . VAL A 1 280 ? -5.124 -6.787 -2.575 1.00 94.06 280 VAL A C 1
ATOM 2268 O O . VAL A 1 280 ? -6.091 -6.466 -3.283 1.00 94.06 280 VAL A O 1
ATOM 2271 N N . GLY A 1 281 ? -4.183 -7.640 -2.974 1.00 90.94 281 GLY A N 1
ATOM 2272 C CA . GLY A 1 281 ? -4.106 -8.157 -4.337 1.00 90.94 281 GLY A CA 1
ATOM 2273 C C . GLY A 1 281 ? -4.073 -7.025 -5.372 1.00 90.94 281 GLY A C 1
ATOM 2274 O O . GLY A 1 281 ? -3.160 -6.203 -5.397 1.00 90.94 281 GLY A O 1
ATOM 2275 N N . TRP A 1 282 ? -5.091 -6.961 -6.236 1.00 88.88 282 TRP A N 1
ATOM 2276 C CA . TRP A 1 282 ? -5.210 -5.940 -7.292 1.00 88.88 282 TRP A CA 1
ATOM 2277 C C . TRP A 1 282 ? -6.125 -4.775 -6.909 1.00 88.88 282 TRP A C 1
ATOM 2279 O O . TRP A 1 282 ? -6.292 -3.821 -7.677 1.00 88.88 282 TRP A O 1
ATOM 2289 N N . THR A 1 283 ? -6.756 -4.847 -5.737 1.00 90.88 283 THR A N 1
ATOM 2290 C CA . THR A 1 283 ? -7.676 -3.813 -5.277 1.00 90.88 283 THR A CA 1
ATOM 2291 C C . THR A 1 283 ? -6.912 -2.811 -4.423 1.00 90.88 283 THR A C 1
ATOM 2293 O O . THR A 1 283 ? -6.579 -3.063 -3.268 1.00 90.88 283 THR A O 1
ATOM 2296 N N . ALA A 1 284 ? -6.633 -1.649 -5.011 1.00 92.00 284 ALA A N 1
ATOM 2297 C CA . ALA A 1 284 ? -6.003 -0.538 -4.313 1.00 92.00 284 ALA A CA 1
ATOM 2298 C C . ALA A 1 284 ? -7.019 0.273 -3.496 1.00 92.00 284 ALA A C 1
ATOM 2300 O O . ALA A 1 284 ? -8.193 0.378 -3.861 1.00 92.00 284 ALA A O 1
ATOM 2301 N N . ASN A 1 285 ? -6.524 0.939 -2.450 1.00 92.69 285 ASN A N 1
ATOM 2302 C CA . ASN A 1 285 ? -7.278 1.879 -1.618 1.00 92.69 285 ASN A CA 1
ATOM 2303 C C . ASN A 1 285 ? -8.446 1.253 -0.838 1.00 92.69 285 ASN A C 1
ATOM 2305 O O . ASN A 1 285 ? -9.497 1.886 -0.688 1.00 92.69 285 ASN A O 1
ATOM 2309 N N . ILE A 1 286 ? -8.275 0.033 -0.325 1.00 95.12 286 ILE A N 1
ATOM 2310 C CA . ILE A 1 286 ? -9.252 -0.568 0.583 1.00 95.12 286 ILE A CA 1
ATOM 2311 C C . ILE A 1 286 ? -9.162 0.145 1.931 1.00 95.12 286 ILE A C 1
ATOM 2313 O O . ILE A 1 286 ? -8.091 0.248 2.529 1.00 95.12 286 ILE A O 1
ATOM 2317 N N . ALA A 1 287 ? -10.299 0.658 2.395 1.00 95.00 287 ALA A N 1
ATOM 2318 C CA . ALA A 1 287 ? -10.413 1.252 3.718 1.00 95.00 287 ALA A CA 1
ATOM 2319 C C . ALA A 1 287 ? -10.646 0.156 4.762 1.00 95.00 287 ALA A C 1
ATOM 2321 O O . ALA A 1 287 ? -11.539 -0.682 4.594 1.00 95.00 287 ALA A O 1
ATOM 2322 N N . ILE A 1 288 ? -9.871 0.206 5.842 1.00 96.31 288 ILE A N 1
ATOM 2323 C CA . ILE A 1 288 ? -10.102 -0.609 7.031 1.00 96.31 288 ILE A CA 1
ATOM 2324 C C . ILE A 1 288 ? -11.194 0.076 7.855 1.00 96.31 288 ILE A C 1
ATOM 2326 O O . ILE A 1 288 ? -11.182 1.292 8.038 1.00 96.31 288 ILE A O 1
ATOM 2330 N N . GLN A 1 289 ? -12.176 -0.691 8.312 1.00 96.00 289 GLN A N 1
ATOM 2331 C CA . GLN A 1 289 ? -13.300 -0.193 9.097 1.00 96.00 289 GLN A CA 1
ATOM 2332 C C . GLN A 1 289 ? -13.427 -1.007 10.380 1.00 96.00 289 GLN A C 1
ATOM 2334 O O . GLN A 1 289 ? -13.086 -2.186 10.410 1.00 96.00 289 GLN A O 1
ATOM 2339 N N . ARG A 1 290 ? -13.964 -0.403 11.443 1.00 95.12 290 ARG A N 1
ATOM 2340 C CA . ARG A 1 290 ? -14.393 -1.172 12.617 1.00 95.12 290 ARG A CA 1
ATOM 2341 C C . ARG A 1 290 ? -15.470 -2.165 12.195 1.00 95.12 290 ARG A C 1
ATOM 2343 O O . ARG A 1 290 ? -16.371 -1.798 11.433 1.00 95.12 290 ARG A O 1
ATOM 2350 N N . SER A 1 291 ? -15.413 -3.397 12.703 1.00 89.25 291 SER A N 1
ATOM 2351 C CA . SER A 1 291 ? -16.484 -4.369 12.492 1.00 89.25 291 SER A CA 1
ATOM 2352 C C . SER A 1 291 ? -17.768 -3.821 13.109 1.00 89.25 291 SER A C 1
ATOM 2354 O O . SER A 1 291 ? -18.022 -3.909 14.308 1.00 89.25 291 SER A O 1
ATOM 2356 N N . SER A 1 292 ? -18.632 -3.244 12.277 1.00 78.12 292 SER A N 1
ATOM 2357 C CA . SER A 1 292 ? -19.978 -2.862 12.701 1.00 78.12 292 SER A CA 1
ATOM 2358 C C . SER A 1 292 ? -20.901 -4.082 12.802 1.00 78.12 292 SER A C 1
ATOM 2360 O O . SER A 1 292 ? -22.104 -3.933 13.032 1.00 78.12 292 SER A O 1
ATOM 2362 N N . TRP A 1 293 ? -20.383 -5.294 12.562 1.00 67.56 293 TRP A N 1
ATOM 2363 C CA . TRP A 1 293 ? -21.174 -6.511 12.556 1.00 67.56 293 TRP A CA 1
ATOM 2364 C C . TRP A 1 293 ? -21.367 -7.026 13.976 1.00 67.56 293 TRP A C 1
ATOM 2366 O O . TRP A 1 293 ? -20.762 -7.992 14.422 1.00 67.56 293 TRP A O 1
ATOM 2376 N N . LYS A 1 294 ? -22.293 -6.395 14.686 1.00 77.38 294 LYS A N 1
ATOM 2377 C CA . LYS A 1 294 ? -22.894 -6.996 15.868 1.00 77.38 294 LYS A CA 1
ATOM 2378 C C . LYS A 1 294 ? -24.133 -7.772 15.401 1.00 77.38 294 LYS A C 1
ATOM 2380 O O . LYS A 1 294 ? -25.028 -7.151 14.813 1.00 77.38 294 LYS A O 1
ATOM 2385 N N . PRO A 1 295 ? -24.204 -9.107 15.584 1.00 77.44 295 PRO A N 1
ATOM 2386 C CA . PRO A 1 295 ? -25.389 -9.860 15.198 1.00 77.44 295 PRO A CA 1
ATOM 2387 C C . PRO A 1 295 ? -26.616 -9.267 15.901 1.00 77.44 295 PRO A C 1
ATOM 2389 O O . PRO A 1 295 ? -26.564 -8.905 17.079 1.00 77.44 295 PRO A O 1
ATOM 2392 N N . ARG A 1 296 ? -27.714 -9.129 15.152 1.00 86.81 296 ARG A N 1
ATOM 2393 C CA . ARG A 1 296 ? -29.020 -8.840 15.746 1.00 86.81 296 ARG A CA 1
ATOM 2394 C C . ARG A 1 296 ? -29.552 -10.126 16.347 1.00 86.81 296 ARG A C 1
ATOM 2396 O O . ARG A 1 296 ? -29.541 -11.167 15.684 1.00 86.81 296 ARG A O 1
ATOM 2403 N N . CYS A 1 297 ? -30.030 -10.045 17.576 1.00 90.50 297 CYS A N 1
ATOM 2404 C CA . CYS A 1 297 ? -30.714 -11.147 18.214 1.00 90.50 297 CYS A CA 1
ATOM 2405 C C . CYS A 1 297 ? -31.929 -11.552 17.370 1.00 90.50 297 CYS A C 1
ATOM 2407 O O . CYS A 1 297 ? -32.770 -10.715 17.052 1.00 90.50 297 CYS A O 1
ATOM 2409 N N . ARG A 1 298 ? -32.049 -12.835 17.010 1.00 88.94 298 ARG A N 1
ATOM 2410 C CA . ARG A 1 298 ? -33.209 -13.331 16.245 1.00 88.94 298 ARG A CA 1
ATOM 2411 C C . ARG A 1 298 ? -34.515 -13.268 17.033 1.00 88.94 298 ARG A C 1
ATOM 2413 O O . ARG A 1 298 ? -35.575 -13.222 16.425 1.00 88.94 298 ARG A O 1
ATOM 2420 N N . LYS A 1 299 ? -34.419 -13.237 18.365 1.00 92.00 299 LYS A N 1
ATOM 2421 C CA . LYS A 1 299 ? -35.556 -13.102 19.269 1.00 92.00 299 LYS A CA 1
ATOM 2422 C C . LYS A 1 299 ? -36.029 -11.656 19.347 1.00 92.00 299 LYS A C 1
ATOM 2424 O O . LYS A 1 299 ? -37.075 -11.355 18.806 1.00 92.00 299 LYS A O 1
ATOM 2429 N N . CYS A 1 300 ? -35.269 -10.735 19.938 1.00 92.88 300 CYS A N 1
ATOM 2430 C CA . CYS A 1 300 ? -35.755 -9.363 20.158 1.00 92.88 300 CYS A CA 1
ATOM 2431 C C . CYS A 1 300 ? -35.360 -8.336 19.081 1.00 92.88 300 CYS A C 1
ATOM 2433 O O . CYS A 1 300 ? -35.802 -7.190 19.149 1.00 92.88 300 CYS A O 1
ATOM 2435 N N . LEU A 1 301 ? -34.547 -8.716 18.088 1.00 87.88 301 LEU A N 1
ATOM 2436 C CA . LEU A 1 301 ? -34.010 -7.848 17.024 1.00 87.88 301 LEU A CA 1
ATOM 2437 C C . LEU A 1 301 ? -33.013 -6.767 17.479 1.00 87.88 301 LEU A C 1
ATOM 2439 O O . LEU A 1 301 ? -32.521 -6.007 16.639 1.00 87.88 301 LEU A O 1
ATOM 2443 N N . GLU A 1 302 ? -32.679 -6.702 18.767 1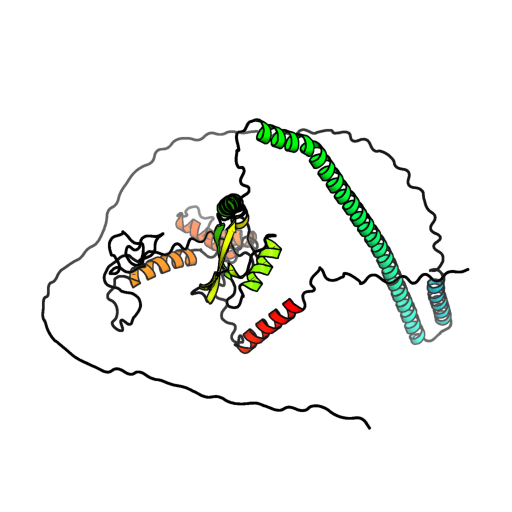.00 87.38 302 GLU A N 1
ATOM 2444 C CA . GLU A 1 302 ? -31.667 -5.782 19.291 1.00 87.38 302 GLU A CA 1
ATOM 2445 C C . GLU A 1 302 ? -30.248 -6.267 18.978 1.00 87.38 302 GLU A C 1
ATOM 2447 O O . GLU A 1 302 ? -29.993 -7.444 18.714 1.00 87.38 302 GLU A O 1
ATOM 2452 N N . ILE A 1 303 ? -29.312 -5.324 18.961 1.00 88.06 303 ILE A N 1
ATOM 2453 C CA . ILE A 1 303 ? -27.912 -5.554 18.612 1.00 88.06 303 ILE A CA 1
ATOM 2454 C C . ILE A 1 303 ? -27.131 -5.915 19.882 1.00 88.06 303 ILE A C 1
ATOM 2456 O O . ILE A 1 303 ? -27.319 -5.282 20.915 1.00 88.06 303 ILE A O 1
ATOM 2460 N N . GLY A 1 304 ? -26.207 -6.878 19.795 1.00 86.00 304 GLY A N 1
ATOM 2461 C CA . GLY A 1 304 ? -25.219 -7.130 20.857 1.00 86.00 304 GLY A CA 1
ATOM 2462 C C . GLY A 1 304 ? -25.448 -8.387 21.695 1.00 86.00 304 GLY A C 1
ATOM 2463 O O . GLY A 1 304 ? -24.682 -8.635 22.618 1.00 86.00 304 GLY A O 1
ATOM 2464 N N . HIS A 1 305 ? -26.450 -9.203 21.367 1.00 87.38 305 HIS A N 1
ATOM 2465 C CA . HIS A 1 305 ? -26.630 -10.523 21.970 1.00 87.38 305 HIS A CA 1
ATOM 2466 C C . HIS A 1 305 ? -27.247 -11.514 20.974 1.00 87.38 305 HIS A C 1
ATOM 2468 O O . HIS A 1 305 ? -27.764 -11.131 19.921 1.00 87.38 305 HIS A O 1
ATOM 2474 N N . ILE A 1 306 ? -27.173 -12.804 21.301 1.00 89.44 306 ILE A N 1
ATOM 2475 C CA . ILE A 1 306 ? -27.740 -13.895 20.500 1.00 89.44 306 ILE A CA 1
ATOM 2476 C C . ILE A 1 306 ? -29.019 -14.424 21.150 1.00 89.44 306 ILE A C 1
ATOM 2478 O O . ILE A 1 306 ? -29.294 -14.169 22.318 1.00 89.44 306 ILE A O 1
ATOM 2482 N N . GLU A 1 307 ? -29.810 -15.178 20.391 1.00 91.00 307 GLU A N 1
ATOM 2483 C CA . GLU A 1 307 ? -31.100 -15.714 20.844 1.00 91.00 307 GLU A CA 1
ATOM 2484 C C . GLU A 1 307 ? -30.998 -16.529 22.143 1.00 91.00 307 GLU A C 1
ATOM 2486 O O . GLU A 1 307 ? -31.848 -16.376 23.017 1.00 91.00 307 GLU A O 1
ATOM 2491 N N . ALA A 1 308 ? -29.923 -17.307 22.305 1.00 90.88 308 ALA A N 1
ATOM 2492 C CA . ALA A 1 308 ? -29.682 -18.126 23.493 1.00 90.88 308 ALA A CA 1
ATOM 2493 C C . ALA A 1 308 ? -29.538 -17.309 24.791 1.00 90.88 308 ALA A C 1
ATOM 2495 O O . ALA A 1 308 ? -29.884 -17.795 25.861 1.00 90.88 308 ALA A O 1
ATOM 2496 N N . THR A 1 309 ? -29.053 -16.066 24.706 1.00 91.31 309 THR A N 1
ATOM 2497 C CA . THR A 1 309 ? -28.826 -15.180 25.863 1.00 91.31 309 THR A CA 1
ATOM 2498 C C . THR A 1 309 ? -29.829 -14.025 25.929 1.00 91.31 309 THR A C 1
ATOM 2500 O O . THR A 1 309 ? -29.671 -13.090 26.715 1.00 91.31 309 THR A O 1
ATOM 2503 N N . CYS A 1 310 ? -30.879 -14.069 25.105 1.00 94.69 310 CYS A N 1
ATOM 2504 C CA . CYS A 1 310 ? -31.833 -12.979 24.966 1.00 94.69 310 CYS A CA 1
ATOM 2505 C C . CYS A 1 310 ? -32.868 -12.954 26.097 1.00 94.69 310 CYS A C 1
ATOM 2507 O O . CYS A 1 310 ? -33.751 -13.812 26.175 1.00 94.69 310 CYS A O 1
ATOM 2509 N N . LYS A 1 311 ? -32.812 -11.892 26.909 1.00 95.19 311 LYS A N 1
ATOM 2510 C CA . LYS A 1 311 ? -33.855 -11.526 27.884 1.00 95.19 311 LYS A CA 1
ATOM 2511 C C . LYS A 1 311 ? -34.926 -10.587 27.307 1.00 95.19 311 LYS A C 1
ATOM 2513 O O . LYS A 1 311 ? -35.874 -10.243 28.002 1.00 95.19 311 LYS A O 1
ATOM 2518 N N . GLY A 1 312 ? -34.764 -10.151 26.057 1.00 93.75 312 GLY A N 1
ATOM 2519 C CA . GLY A 1 312 ? -35.697 -9.251 25.385 1.00 93.75 312 GLY A CA 1
ATOM 2520 C C . GLY A 1 312 ? -37.003 -9.940 24.952 1.00 93.75 312 GLY A C 1
ATOM 2521 O O . GLY A 1 312 ? -37.063 -11.173 24.877 1.00 93.75 312 GLY A O 1
ATOM 2522 N N . PRO A 1 313 ? -38.048 -9.151 24.636 1.00 93.88 313 PRO A N 1
ATOM 2523 C CA . PRO A 1 313 ? -39.330 -9.670 24.170 1.00 93.88 313 PRO A CA 1
ATOM 2524 C C . PRO A 1 313 ? -39.165 -10.426 22.851 1.00 93.88 313 PRO A C 1
ATOM 2526 O O . PRO A 1 313 ? -38.365 -10.032 21.998 1.00 93.88 313 PRO A O 1
ATOM 2529 N N . ASP A 1 314 ? -39.937 -11.498 22.675 1.00 93.25 314 ASP A N 1
ATOM 2530 C CA . ASP A 1 314 ? -39.903 -12.266 21.437 1.00 93.25 314 ASP A CA 1
ATOM 2531 C C . ASP A 1 314 ? -40.546 -11.471 20.291 1.00 93.25 314 ASP A C 1
ATOM 2533 O O . ASP A 1 314 ? -41.711 -11.079 20.327 1.00 93.25 314 ASP A O 1
ATOM 2537 N N . ARG A 1 315 ? -39.728 -11.164 19.292 1.00 91.44 315 ARG A N 1
ATOM 2538 C CA . ARG A 1 315 ? -40.060 -10.473 18.049 1.00 91.44 315 ARG A CA 1
ATOM 2539 C C . ARG A 1 315 ? -39.688 -11.339 16.844 1.00 91.44 315 ARG A C 1
ATOM 2541 O O . ARG A 1 315 ? -39.565 -10.784 15.752 1.00 91.44 315 ARG A O 1
ATOM 2548 N N . LYS A 1 316 ? -39.540 -12.663 17.013 1.00 87.56 316 LYS A N 1
ATOM 2549 C CA . LYS A 1 316 ? -39.294 -13.607 15.907 1.00 87.56 316 LYS A CA 1
ATOM 2550 C C . LYS A 1 316 ? -40.278 -13.404 14.767 1.00 87.56 316 LYS A C 1
ATOM 2552 O O . LYS A 1 316 ? -39.859 -13.406 13.619 1.00 87.56 316 LYS A O 1
ATOM 2557 N N . ASP A 1 317 ? -41.536 -13.106 15.097 1.00 84.75 317 ASP A N 1
ATOM 2558 C CA . ASP A 1 317 ? -42.639 -12.863 14.158 1.00 84.75 317 ASP A CA 1
ATOM 2559 C C . ASP A 1 317 ? -42.517 -11.586 13.303 1.00 84.75 317 ASP A C 1
ATOM 2561 O O . ASP A 1 317 ? -43.349 -11.317 12.429 1.00 84.75 317 ASP A O 1
ATOM 2565 N N . ARG A 1 318 ? -41.468 -10.786 13.522 1.00 84.81 318 ARG A N 1
ATOM 2566 C CA . ARG A 1 318 ? -41.203 -9.543 12.795 1.00 84.81 318 ARG A CA 1
ATOM 2567 C C . ARG A 1 318 ? -40.025 -9.715 11.843 1.00 84.81 318 ARG A C 1
ATOM 2569 O O . ARG A 1 318 ? -38.992 -10.280 12.183 1.00 84.81 318 ARG A O 1
ATOM 2576 N N . CYS A 1 319 ? -40.141 -9.129 10.656 1.00 79.69 319 CYS A N 1
ATOM 2577 C CA . CYS A 1 319 ? -39.057 -9.114 9.678 1.00 79.69 319 CYS A CA 1
ATOM 2578 C C . CYS A 1 319 ? -37.779 -8.474 10.250 1.00 79.69 319 CYS A C 1
ATOM 2580 O O . CYS A 1 319 ? -37.802 -7.328 10.711 1.00 79.69 319 CYS A O 1
ATOM 2582 N N . LEU A 1 320 ? -36.639 -9.168 10.118 1.00 74.94 320 LEU A N 1
ATOM 2583 C CA . LEU A 1 320 ? -35.312 -8.723 10.581 1.00 74.94 320 LEU A CA 1
ATOM 2584 C C . LEU A 1 320 ? -34.873 -7.378 9.977 1.00 74.94 320 LEU A C 1
ATOM 2586 O O . LEU A 1 320 ? -34.016 -6.683 10.534 1.00 74.94 320 LEU A O 1
ATOM 2590 N N . ARG A 1 321 ? -35.441 -7.013 8.822 1.00 70.69 321 ARG A N 1
ATOM 2591 C CA . ARG A 1 321 ? -35.047 -5.838 8.042 1.00 70.69 321 ARG A CA 1
ATOM 2592 C C . ARG A 1 321 ? -35.874 -4.594 8.344 1.00 70.69 321 ARG A C 1
ATOM 2594 O O . ARG A 1 321 ? -35.297 -3.513 8.433 1.00 70.69 321 ARG A O 1
ATOM 2601 N N . CYS A 1 322 ? -37.189 -4.733 8.497 1.00 79.00 322 CYS A N 1
ATOM 2602 C CA . CYS A 1 322 ? -38.095 -3.595 8.677 1.00 79.00 322 CYS A CA 1
ATOM 2603 C C . CYS A 1 322 ? -38.849 -3.592 10.019 1.00 79.00 322 CYS A C 1
ATOM 2605 O O . CYS A 1 322 ? -39.496 -2.599 10.329 1.00 79.00 322 CYS A O 1
ATOM 2607 N N . GLY A 1 323 ? -38.796 -4.672 10.809 1.00 79.75 323 GLY A N 1
ATOM 2608 C CA . GLY A 1 323 ? -39.442 -4.761 12.124 1.00 79.75 323 GLY A CA 1
ATOM 2609 C C . GLY A 1 323 ? -40.973 -4.875 12.102 1.00 79.75 323 GLY A C 1
ATOM 2610 O O . GLY A 1 323 ? -41.598 -4.747 13.155 1.00 79.75 323 GLY A O 1
ATOM 2611 N N . MET A 1 324 ? -41.578 -5.116 10.933 1.00 79.19 324 MET A N 1
ATOM 2612 C CA . MET A 1 324 ? -43.028 -5.292 10.773 1.00 79.19 324 MET A CA 1
ATOM 2613 C C . MET A 1 324 ? -43.396 -6.777 10.745 1.00 79.19 324 MET A C 1
ATOM 2615 O O . MET A 1 324 ? -42.621 -7.607 10.265 1.00 79.19 324 MET A O 1
ATOM 2619 N N . PHE A 1 325 ? -44.596 -7.093 11.227 1.00 65.62 325 PHE A N 1
ATOM 2620 C CA . PHE A 1 325 ? -45.207 -8.414 11.088 1.00 65.62 325 PHE A CA 1
ATOM 2621 C C . PHE A 1 325 ? -45.608 -8.679 9.618 1.00 65.62 325 PHE A C 1
ATOM 2623 O O . PHE A 1 325 ? -45.785 -7.736 8.845 1.00 65.62 325 PHE A O 1
ATOM 2630 N N . ARG A 1 326 ? -45.789 -9.958 9.248 1.00 61.53 326 ARG A N 1
ATOM 2631 C CA . ARG A 1 326 ? -46.343 -10.464 7.960 1.00 61.53 326 ARG A CA 1
ATOM 2632 C C . ARG A 1 326 ? -45.411 -10.689 6.759 1.00 61.53 326 ARG A C 1
ATOM 2634 O O . ARG A 1 326 ? -45.903 -10.945 5.666 1.00 61.53 326 ARG A O 1
ATOM 2641 N N . HIS A 1 327 ? -44.090 -10.676 6.911 1.00 68.25 327 HIS A N 1
ATOM 2642 C CA . HIS A 1 327 ? -43.216 -11.266 5.882 1.00 68.25 327 HIS A CA 1
ATOM 2643 C C . HIS A 1 327 ? -41.994 -11.913 6.530 1.00 68.25 327 HIS A C 1
ATOM 2645 O O . HIS A 1 327 ? -40.958 -11.287 6.742 1.00 68.25 327 HIS A O 1
ATOM 2651 N N . MET A 1 328 ? -42.174 -13.182 6.888 1.00 55.16 328 MET A N 1
ATOM 2652 C CA . MET A 1 328 ? -41.109 -14.085 7.306 1.00 55.16 328 MET A CA 1
ATOM 2653 C C . MET A 1 328 ? -40.213 -14.406 6.109 1.00 55.16 328 MET A C 1
ATOM 2655 O O . MET A 1 328 ? -40.698 -14.679 5.013 1.00 55.16 328 MET A O 1
ATOM 2659 N N . ASP A 1 329 ? -38.904 -14.319 6.312 1.00 55.97 329 ASP A N 1
ATOM 2660 C CA . ASP A 1 329 ? -37.892 -14.380 5.264 1.00 55.97 329 ASP A CA 1
ATOM 2661 C C . ASP A 1 329 ? -37.993 -15.622 4.350 1.00 55.97 329 ASP A C 1
ATOM 2663 O O . ASP A 1 329 ? -37.844 -16.769 4.765 1.00 55.97 329 ASP A O 1
ATOM 2667 N N . GLY A 1 330 ? -38.103 -15.362 3.044 1.00 51.84 330 GLY A N 1
ATOM 2668 C CA . GLY A 1 330 ? -37.269 -16.032 2.043 1.00 51.84 330 GLY A CA 1
ATOM 2669 C C . GLY A 1 330 ? -37.739 -17.356 1.437 1.00 51.84 330 GLY A C 1
ATOM 2670 O O . GLY A 1 330 ? -37.070 -17.826 0.518 1.00 51.84 330 GLY A O 1
ATOM 2671 N N . ARG A 1 331 ? -38.864 -17.949 1.850 1.00 41.75 331 ARG A N 1
ATOM 2672 C CA . ARG A 1 331 ? -39.438 -19.111 1.141 1.00 41.75 331 ARG A CA 1
ATOM 2673 C C . ARG A 1 331 ? -40.723 -18.722 0.417 1.00 41.75 331 ARG A C 1
ATOM 2675 O O . ARG A 1 331 ? -41.755 -18.531 1.037 1.00 41.75 331 ARG A O 1
ATOM 2682 N N . GLN A 1 332 ? -40.579 -18.566 -0.900 1.00 46.62 332 GLN A N 1
ATOM 2683 C CA . GLN A 1 332 ? -41.617 -18.633 -1.936 1.00 46.62 332 GLN A CA 1
ATOM 2684 C C . GLN A 1 332 ? -43.005 -18.088 -1.547 1.00 46.62 332 GLN A C 1
ATOM 2686 O O . GLN A 1 332 ? -43.879 -18.837 -1.132 1.00 46.62 332 GLN A O 1
ATOM 2691 N N . SER A 1 333 ? -43.260 -16.808 -1.833 1.00 42.09 333 SER A N 1
ATOM 2692 C CA . SER A 1 333 ? -44.611 -16.389 -2.220 1.00 42.09 333 SER A CA 1
ATOM 2693 C C . SER A 1 333 ? -44.630 -16.203 -3.739 1.00 42.09 333 SER A C 1
ATOM 2695 O O . SER A 1 333 ? -44.225 -15.166 -4.264 1.00 42.09 333 SER A O 1
ATOM 2697 N N . THR A 1 334 ? -45.077 -17.223 -4.467 1.00 46.88 334 THR A N 1
ATOM 2698 C CA . THR A 1 334 ? -45.437 -17.122 -5.895 1.00 46.88 334 THR A CA 1
ATOM 2699 C C . THR A 1 334 ? -46.692 -16.271 -6.119 1.00 46.88 334 THR A C 1
ATOM 2701 O O . THR A 1 334 ? -47.048 -15.971 -7.255 1.00 46.88 334 THR A O 1
ATOM 2704 N N . LEU A 1 335 ? -47.328 -15.803 -5.045 1.00 46.16 335 LEU A N 1
ATOM 2705 C CA . LEU A 1 335 ? -48.389 -14.810 -5.086 1.00 46.16 335 LEU A CA 1
ATOM 2706 C C . LEU A 1 335 ? -47.785 -13.406 -4.961 1.00 46.16 335 LEU A C 1
ATOM 2708 O O . LEU A 1 335 ? -47.047 -13.110 -4.018 1.00 46.16 335 LEU A O 1
ATOM 2712 N N . ARG A 1 336 ? -48.084 -12.552 -5.950 1.00 46.19 336 ARG A N 1
ATOM 2713 C CA . ARG A 1 336 ? -47.742 -11.121 -5.983 1.00 46.19 336 ARG A CA 1
ATOM 2714 C C . ARG A 1 336 ? -48.005 -10.490 -4.605 1.00 46.19 336 ARG A C 1
ATOM 2716 O O . ARG A 1 336 ? -49.164 -10.439 -4.198 1.00 46.19 336 ARG A O 1
ATOM 2723 N N . PRO A 1 337 ? -46.988 -9.961 -3.903 1.00 45.81 337 PRO A N 1
ATOM 2724 C CA . PRO A 1 337 ? -47.222 -9.318 -2.623 1.00 45.81 337 PRO A CA 1
ATOM 2725 C C . PRO A 1 337 ? -47.907 -7.971 -2.852 1.00 45.81 337 PRO A C 1
ATOM 2727 O O . PRO A 1 337 ? -47.378 -7.088 -3.536 1.00 45.81 337 PRO A O 1
ATOM 2730 N N . SER A 1 338 ? -49.073 -7.799 -2.237 1.00 48.50 338 SER A N 1
ATOM 2731 C CA . SER A 1 338 ? -49.702 -6.503 -2.022 1.00 48.50 338 SER A CA 1
ATOM 2732 C C . SER A 1 338 ? -48.785 -5.616 -1.157 1.00 48.50 338 SER A C 1
ATOM 2734 O O . SER A 1 338 ? -48.739 -5.671 0.067 1.00 48.50 338 SER A O 1
ATOM 2736 N N . GLY A 1 339 ? -47.974 -4.802 -1.831 1.00 48.16 339 GLY A N 1
ATOM 2737 C CA . GLY A 1 339 ? -47.763 -3.386 -1.507 1.00 48.16 339 GLY A CA 1
ATOM 2738 C C . GLY A 1 339 ? -46.889 -2.957 -0.318 1.00 48.16 339 GLY A C 1
ATOM 2739 O O . GLY A 1 339 ? -46.485 -1.798 -0.310 1.00 48.16 339 GLY A O 1
ATOM 2740 N N . GLY A 1 340 ? -46.550 -3.806 0.656 1.00 46.69 340 GLY A N 1
ATOM 2741 C CA . GLY A 1 340 ? -46.028 -3.297 1.942 1.00 46.69 340 GLY A CA 1
ATOM 2742 C C . GLY A 1 340 ? -44.511 -3.081 2.074 1.00 46.69 340 GLY A C 1
ATOM 2743 O O . GLY A 1 340 ? -44.057 -1.990 2.414 1.00 46.69 340 GLY A O 1
ATOM 2744 N N . CYS A 1 341 ? -43.695 -4.124 1.870 1.00 44.78 341 CYS A N 1
ATOM 2745 C CA . CYS A 1 341 ? -42.272 -4.073 2.262 1.00 44.78 341 CYS A CA 1
ATOM 2746 C C . CYS A 1 341 ? -41.296 -3.866 1.088 1.00 44.78 341 CYS A C 1
ATOM 2748 O O . CYS A 1 341 ? -40.260 -3.209 1.224 1.00 44.78 341 CYS A O 1
ATOM 2750 N N . VAL A 1 342 ? -41.636 -4.355 -0.109 1.00 49.72 342 VAL A N 1
ATOM 2751 C CA . VAL A 1 342 ? -40.765 -4.210 -1.292 1.00 49.72 342 VAL A CA 1
ATOM 2752 C C . VAL A 1 342 ? -40.763 -2.767 -1.809 1.00 49.72 342 VAL A C 1
ATOM 2754 O O . VAL A 1 342 ? -39.745 -2.295 -2.310 1.00 49.72 342 VAL A O 1
ATOM 2757 N N . THR A 1 343 ? -41.860 -2.029 -1.644 1.00 49.34 343 THR A N 1
ATOM 2758 C CA . THR A 1 343 ? -42.025 -0.653 -2.141 1.00 49.34 343 THR A CA 1
ATOM 2759 C C . THR A 1 343 ? -41.167 0.344 -1.368 1.00 49.34 343 THR A C 1
ATOM 2761 O O . THR A 1 343 ? -40.458 1.118 -2.000 1.00 49.34 343 THR A O 1
ATOM 2764 N N . ASN A 1 344 ? -41.101 0.258 -0.036 1.00 46.00 344 ASN A N 1
ATOM 2765 C CA . ASN A 1 344 ? -40.260 1.147 0.777 1.00 46.00 344 ASN A CA 1
ATOM 2766 C C . ASN A 1 344 ? -38.759 0.823 0.688 1.00 46.00 344 ASN A C 1
ATOM 2768 O O . ASN A 1 344 ? -37.926 1.729 0.710 1.00 46.00 344 ASN A O 1
ATOM 2772 N N . HIS A 1 345 ? -38.373 -0.447 0.520 1.00 47.94 345 HIS A N 1
ATOM 2773 C CA . HIS A 1 345 ? -36.968 -0.795 0.281 1.00 47.94 345 HIS A CA 1
ATOM 2774 C C . HIS A 1 345 ? -36.525 -0.503 -1.148 1.00 47.94 345 HIS A C 1
ATOM 2776 O O . HIS A 1 345 ? -35.390 -0.073 -1.333 1.00 47.94 345 HIS A O 1
ATOM 2782 N N . ARG A 1 346 ? -37.405 -0.652 -2.145 1.00 44.53 346 ARG A N 1
ATOM 2783 C CA . ARG A 1 346 ? -37.148 -0.158 -3.498 1.00 44.53 346 ARG A CA 1
ATOM 2784 C C . ARG A 1 346 ? -37.140 1.363 -3.527 1.00 44.53 346 ARG A C 1
ATOM 2786 O O . ARG A 1 346 ? -36.324 1.883 -4.256 1.00 44.53 346 ARG A O 1
ATOM 2793 N N . GLN A 1 347 ? -37.926 2.059 -2.702 1.00 48.75 347 GLN A N 1
ATOM 2794 C CA . GLN A 1 347 ? -37.885 3.519 -2.570 1.00 48.75 347 GLN A CA 1
ATOM 2795 C C . GLN A 1 347 ? -36.665 4.028 -1.799 1.00 48.75 347 GLN A C 1
ATOM 2797 O O . GLN A 1 347 ? -36.134 5.062 -2.167 1.00 48.75 347 GLN A O 1
ATOM 2802 N N . ARG A 1 348 ? -36.149 3.317 -0.786 1.00 47.72 348 ARG A N 1
ATOM 2803 C CA . ARG A 1 348 ? -34.877 3.665 -0.120 1.00 47.72 348 ARG A CA 1
ATOM 2804 C C . ARG A 1 348 ? -33.661 3.270 -0.945 1.00 47.72 348 ARG A C 1
ATOM 2806 O O . ARG A 1 348 ? -32.727 4.051 -1.043 1.00 47.72 348 ARG A O 1
ATOM 2813 N N . ALA A 1 349 ? -33.676 2.104 -1.587 1.00 47.00 349 ALA A N 1
ATOM 2814 C CA . ALA A 1 349 ? -32.654 1.719 -2.553 1.00 47.00 349 ALA A CA 1
ATOM 2815 C C . ALA A 1 349 ? -32.734 2.584 -3.811 1.00 47.00 349 ALA A C 1
ATOM 2817 O O . ALA A 1 349 ? -31.688 2.883 -4.357 1.00 47.00 349 ALA A O 1
ATOM 2818 N N . SER A 1 350 ? -33.912 3.066 -4.222 1.00 49.25 350 SER A N 1
ATOM 2819 C CA . SER A 1 350 ? -34.056 4.065 -5.282 1.00 49.25 350 SER A CA 1
ATOM 2820 C C . SER A 1 350 ? -33.788 5.473 -4.792 1.00 49.25 350 SER A C 1
ATOM 2822 O O . SER A 1 350 ? -33.398 6.253 -5.624 1.00 49.25 350 SER A O 1
ATOM 2824 N N . GLN A 1 351 ? -33.936 5.830 -3.515 1.00 51.41 351 GLN A N 1
ATOM 2825 C CA . GLN A 1 351 ? -33.499 7.122 -2.964 1.00 51.41 351 GLN A CA 1
ATOM 2826 C C . GLN A 1 351 ? -31.991 7.135 -2.726 1.00 51.41 351 GLN A C 1
ATOM 2828 O O . GLN A 1 351 ? -31.370 8.181 -2.831 1.00 51.41 351 GLN A O 1
ATOM 2833 N N . GLN A 1 352 ? -31.374 5.987 -2.443 1.00 51.25 352 GLN A N 1
ATOM 2834 C CA . GLN A 1 352 ? -29.929 5.838 -2.290 1.00 51.25 352 GLN A CA 1
ATOM 2835 C C . GLN A 1 352 ? -29.248 5.586 -3.642 1.00 51.25 352 GLN A C 1
ATOM 2837 O O . GLN A 1 352 ? -28.187 6.145 -3.893 1.00 51.25 352 GLN A O 1
ATOM 2842 N N . GLN A 1 353 ? -29.895 4.870 -4.570 1.00 48.59 353 GLN A N 1
ATOM 2843 C CA . GLN A 1 353 ? -29.553 4.904 -5.993 1.00 48.59 353 GLN A CA 1
ATOM 2844 C C . GLN A 1 353 ? -29.869 6.264 -6.590 1.00 48.59 353 GLN A C 1
ATOM 2846 O O . GLN A 1 353 ? -29.050 6.713 -7.355 1.00 48.59 353 GLN A O 1
ATOM 2851 N N . GLN A 1 354 ? -30.935 6.981 -6.230 1.00 49.28 354 GLN A N 1
ATOM 2852 C CA . GLN A 1 354 ? -31.119 8.376 -6.644 1.00 49.28 354 GLN A CA 1
ATOM 2853 C C . GLN A 1 354 ? -30.055 9.242 -5.986 1.00 49.28 354 GLN A C 1
ATOM 2855 O O . GLN A 1 354 ? -29.484 10.040 -6.679 1.00 49.28 354 GLN A O 1
ATOM 2860 N N . ARG A 1 355 ? -29.620 9.055 -4.738 1.00 44.50 355 ARG A N 1
ATOM 2861 C CA . ARG A 1 355 ? -28.449 9.789 -4.211 1.00 44.50 355 ARG A CA 1
ATOM 2862 C C . ARG A 1 355 ? -27.147 9.454 -4.957 1.00 44.50 355 ARG A C 1
ATOM 2864 O O . ARG A 1 355 ? -26.316 10.336 -5.133 1.00 44.50 355 ARG A O 1
ATOM 2871 N N . ASN A 1 356 ? -26.995 8.224 -5.452 1.00 46.16 356 ASN A N 1
ATOM 2872 C CA . ASN A 1 356 ? -25.834 7.784 -6.239 1.00 46.16 356 ASN A CA 1
ATOM 2873 C C . ASN A 1 356 ? -25.948 8.070 -7.757 1.00 46.16 356 ASN A C 1
ATOM 2875 O O . ASN A 1 356 ? -24.928 8.119 -8.434 1.00 46.16 356 ASN A O 1
ATOM 2879 N N . ILE A 1 357 ? -27.155 8.283 -8.291 1.00 48.53 357 ILE A N 1
ATOM 2880 C CA . ILE A 1 357 ? -27.485 8.646 -9.687 1.00 48.53 357 ILE A CA 1
ATOM 2881 C C . ILE A 1 357 ? -27.670 10.174 -9.807 1.00 48.53 357 ILE A C 1
ATOM 2883 O O . ILE A 1 357 ? -27.414 10.747 -10.857 1.00 48.53 357 ILE A O 1
ATOM 2887 N N . CYS A 1 358 ? -28.021 10.846 -8.711 1.00 44.81 358 CYS A N 1
ATOM 2888 C CA . CYS A 1 358 ? -28.020 12.297 -8.509 1.00 44.81 358 CYS A CA 1
ATOM 2889 C C . CYS A 1 358 ? -26.667 12.799 -7.988 1.00 44.81 358 CYS A C 1
ATOM 2891 O O . CYS A 1 358 ? -26.558 13.971 -7.624 1.00 44.81 358 CYS A O 1
ATOM 2893 N N . GLN A 1 359 ? -25.606 11.979 -8.014 1.00 50.81 359 GLN A N 1
ATOM 2894 C CA . GLN A 1 359 ? -24.296 12.556 -8.308 1.00 50.81 359 GLN A CA 1
ATOM 2895 C C . GLN A 1 359 ? -24.368 13.012 -9.761 1.00 50.81 359 GLN A C 1
ATOM 2897 O O . GLN A 1 359 ? -23.980 12.279 -10.671 1.00 50.81 359 GLN A O 1
ATOM 2902 N N . TRP A 1 360 ? -24.944 14.201 -9.961 1.00 57.25 360 TRP A N 1
ATOM 2903 C CA . TRP A 1 360 ? -24.889 14.937 -11.213 1.00 57.25 360 TRP A CA 1
ATOM 2904 C C . TRP A 1 360 ? -23.494 14.732 -11.795 1.00 57.25 360 TRP A C 1
ATOM 2906 O O . TRP A 1 360 ? -22.518 14.936 -11.060 1.00 57.25 360 TRP A O 1
ATOM 2916 N N . PRO A 1 361 ? -23.373 14.237 -13.038 1.00 73.56 361 PRO A N 1
ATOM 2917 C CA . PRO A 1 361 ? -22.074 13.868 -13.564 1.00 73.56 361 PRO A CA 1
ATOM 2918 C C . PRO A 1 361 ? -21.148 15.080 -13.444 1.00 73.56 361 PRO A C 1
ATOM 2920 O O . PRO A 1 361 ? -21.458 16.160 -13.959 1.00 73.56 361 PRO A O 1
ATOM 2923 N N . ARG A 1 362 ? -20.078 14.916 -12.658 1.00 85.69 362 ARG A N 1
ATOM 2924 C CA . ARG A 1 362 ? -19.168 16.005 -12.295 1.00 85.69 362 ARG A CA 1
ATOM 2925 C C . ARG A 1 362 ? -18.456 16.486 -13.551 1.00 85.69 362 ARG A C 1
ATOM 2927 O O . ARG A 1 362 ? -18.029 15.660 -14.352 1.00 85.69 362 ARG A O 1
ATOM 2934 N N . TRP A 1 363 ? -18.319 17.793 -13.728 1.00 93.25 363 TRP A N 1
ATOM 2935 C CA . TRP A 1 363 ? -17.501 18.337 -14.810 1.00 93.25 36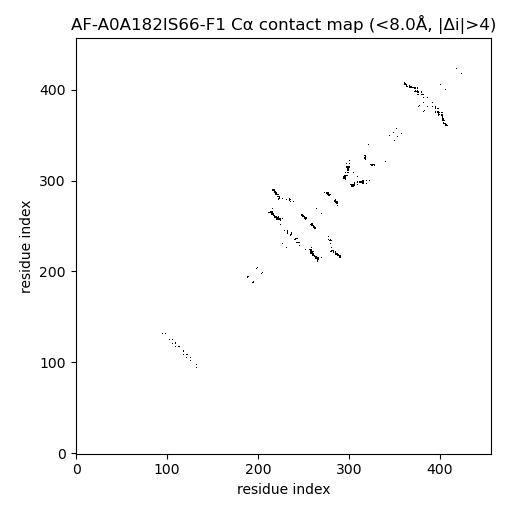3 TRP A CA 1
ATOM 2936 C C . TRP A 1 363 ? -16.028 17.996 -14.592 1.00 93.25 363 TRP A C 1
ATOM 2938 O O . TRP A 1 363 ? -15.537 18.016 -13.460 1.00 93.25 363 TRP A O 1
ATOM 2948 N N . ASN A 1 364 ? -15.324 17.662 -15.672 1.00 92.44 364 ASN A N 1
ATOM 2949 C CA . ASN A 1 364 ? -13.884 17.473 -15.620 1.00 92.44 364 ASN A CA 1
ATOM 2950 C C . ASN A 1 364 ? -13.180 18.836 -15.646 1.00 92.44 364 ASN A C 1
ATOM 2952 O O . ASN A 1 364 ? -12.891 19.377 -16.710 1.00 92.44 364 ASN A O 1
ATOM 2956 N N . THR A 1 365 ? -12.885 19.385 -14.469 1.00 92.81 365 THR A N 1
ATOM 2957 C CA . THR A 1 365 ? -12.256 20.711 -14.335 1.00 92.81 365 THR A CA 1
ATOM 2958 C C . THR A 1 365 ? -10.846 20.784 -14.917 1.00 92.81 365 THR A C 1
ATOM 2960 O O . THR A 1 365 ? -10.378 21.872 -15.234 1.00 92.81 365 THR A O 1
ATOM 2963 N N . LYS A 1 366 ? -10.173 19.642 -15.118 1.00 92.44 366 LYS A N 1
ATOM 2964 C CA . LYS A 1 366 ? -8.839 19.594 -15.738 1.00 92.44 366 LYS A CA 1
ATOM 2965 C C . LYS A 1 366 ? -8.860 19.903 -17.232 1.00 92.44 366 LYS A C 1
ATOM 2967 O O . LYS A 1 366 ? -7.838 20.284 -17.782 1.00 92.44 366 LYS A O 1
ATOM 2972 N N . THR A 1 367 ? -10.003 19.711 -17.882 1.00 92.62 367 THR A N 1
ATOM 2973 C CA . THR A 1 367 ? -10.187 19.959 -19.317 1.00 92.62 367 THR A CA 1
ATOM 2974 C C . THR A 1 367 ? -10.958 21.252 -19.566 1.00 92.62 367 THR A C 1
ATOM 2976 O O . THR A 1 367 ? -11.632 21.361 -20.581 1.00 92.62 367 THR A O 1
ATOM 2979 N N . PHE A 1 368 ? -10.926 22.199 -18.622 1.00 96.81 368 PHE A N 1
ATOM 2980 C CA . PHE A 1 368 ? -11.636 23.465 -18.760 1.00 96.81 368 PHE A CA 1
ATOM 2981 C C . PHE A 1 368 ? -11.034 24.311 -19.884 1.00 96.81 368 PHE A C 1
ATOM 2983 O O . PHE A 1 368 ? -9.887 24.747 -19.794 1.00 96.81 368 PHE A O 1
ATOM 2990 N N . SER A 1 369 ? -11.831 24.573 -20.918 1.00 97.06 369 SER A N 1
ATOM 2991 C CA . SER A 1 369 ? -11.507 25.554 -21.953 1.00 97.06 369 SER A CA 1
ATOM 2992 C C . SER A 1 369 ? -12.186 26.888 -21.649 1.00 97.06 369 SER A C 1
ATOM 2994 O O . SER A 1 369 ? -13.415 26.990 -21.648 1.00 97.06 369 SER A O 1
ATOM 2996 N N . ARG A 1 370 ? -11.377 27.928 -21.405 1.00 97.25 370 ARG A N 1
ATOM 2997 C CA . ARG A 1 370 ? -11.871 29.288 -21.139 1.00 97.25 370 ARG A CA 1
ATOM 2998 C C . ARG A 1 370 ? -12.639 29.855 -22.334 1.00 97.25 370 ARG A C 1
ATOM 3000 O O . ARG A 1 370 ? -13.669 30.489 -22.135 1.00 97.25 370 ARG A O 1
ATOM 3007 N N . GLU A 1 371 ? -12.145 29.626 -23.546 1.00 96.81 371 GLU A N 1
ATOM 3008 C CA . GLU A 1 371 ? -12.741 30.147 -24.782 1.00 96.81 371 GLU A CA 1
ATOM 3009 C C . GLU A 1 371 ? -14.122 29.529 -25.024 1.00 96.81 371 GLU A C 1
ATOM 3011 O O . GLU A 1 371 ? -15.103 30.259 -25.146 1.00 96.81 371 GLU A O 1
ATOM 3016 N N . ALA A 1 372 ? -14.234 28.200 -24.923 1.00 95.75 372 ALA A N 1
ATOM 3017 C CA . ALA A 1 372 ? -15.510 27.493 -25.064 1.00 95.75 372 ALA A CA 1
ATOM 3018 C C . ALA A 1 372 ? -16.537 27.886 -23.984 1.00 95.75 372 ALA A C 1
ATOM 3020 O O . ALA A 1 372 ? -17.742 27.889 -24.236 1.00 95.75 372 ALA A O 1
ATOM 3021 N N . PHE A 1 373 ? -16.078 28.239 -22.777 1.00 97.19 373 PHE A N 1
ATOM 3022 C CA . PHE A 1 373 ? -16.956 28.745 -21.722 1.00 97.19 373 PHE A CA 1
ATOM 3023 C C . PHE A 1 373 ? -17.531 30.121 -22.065 1.00 97.19 373 PHE A C 1
ATOM 3025 O O . PHE A 1 373 ? -18.735 30.333 -21.928 1.00 97.19 373 PHE A O 1
ATOM 3032 N N . VAL A 1 374 ? -16.677 31.049 -22.516 1.00 96.25 374 VAL A N 1
ATOM 3033 C CA . VAL A 1 374 ? -17.098 32.401 -22.906 1.00 96.25 374 VAL A CA 1
ATOM 3034 C C . VAL A 1 374 ? -18.056 32.323 -24.086 1.00 96.25 374 VAL A C 1
ATOM 3036 O O . VAL A 1 374 ? -19.145 32.882 -24.001 1.00 96.25 374 VAL A O 1
ATOM 3039 N N . GLU A 1 375 ? -17.719 31.568 -25.133 1.00 95.38 375 GLU A N 1
ATOM 3040 C CA . GLU A 1 375 ? -18.635 31.315 -26.249 1.00 95.38 375 GLU A CA 1
ATOM 3041 C C . GLU A 1 375 ? -19.960 30.735 -25.754 1.00 95.38 375 GLU A C 1
ATOM 3043 O O . GLU A 1 375 ? -21.025 31.237 -26.104 1.00 95.38 375 GLU A O 1
ATOM 3048 N N . GLY A 1 376 ? -19.913 29.736 -24.869 1.00 95.75 376 GLY A N 1
ATOM 3049 C CA . GLY A 1 376 ? -21.100 29.159 -24.251 1.00 95.75 376 GLY A CA 1
ATOM 3050 C C . GLY A 1 376 ? -21.990 30.196 -23.561 1.00 95.75 376 GLY A C 1
ATOM 3051 O O . GLY A 1 376 ? -23.211 30.120 -23.688 1.00 95.75 376 GLY A O 1
ATOM 3052 N N . LEU A 1 377 ? -21.424 31.195 -22.880 1.00 95.44 377 LEU A N 1
ATOM 3053 C CA . LEU A 1 377 ? -22.203 32.287 -22.286 1.00 95.44 377 LEU A CA 1
ATOM 3054 C C . LEU A 1 377 ? -22.864 33.176 -23.348 1.00 95.44 377 LEU A C 1
ATOM 3056 O O . LEU A 1 377 ? -24.051 33.487 -23.222 1.00 95.44 377 LEU A O 1
ATOM 3060 N N . TRP A 1 378 ? -22.133 33.532 -24.407 1.00 94.44 378 TRP A N 1
ATOM 3061 C CA . TRP A 1 378 ? -22.663 34.334 -25.516 1.00 94.44 378 TRP A CA 1
ATOM 3062 C C . TRP A 1 378 ? -23.808 33.620 -26.243 1.00 94.44 378 TRP A C 1
ATOM 3064 O O . TRP A 1 378 ? -24.881 34.199 -26.411 1.00 94.44 378 TRP A O 1
ATOM 3074 N N . TRP A 1 379 ? -23.635 32.339 -26.586 1.00 93.44 379 TRP A N 1
ATOM 3075 C CA . TRP A 1 379 ? -24.660 31.529 -27.258 1.00 93.44 379 TRP A CA 1
ATOM 3076 C C . TRP A 1 379 ? -25.928 31.337 -26.422 1.00 93.44 379 TRP A C 1
ATOM 3078 O O . TRP A 1 379 ? -27.012 31.157 -26.973 1.00 93.44 379 TRP A O 1
ATOM 3088 N N . ASN A 1 380 ? -25.816 31.383 -25.092 1.00 91.88 380 ASN A N 1
ATOM 3089 C CA . ASN A 1 380 ? -26.962 31.271 -24.191 1.00 91.88 380 ASN A CA 1
ATOM 3090 C C . ASN A 1 380 ? -27.594 32.629 -23.834 1.00 91.88 380 ASN A C 1
ATOM 3092 O O . ASN A 1 380 ? -28.467 32.673 -22.968 1.00 91.88 380 ASN A O 1
ATOM 3096 N N . GLY A 1 381 ? -27.191 33.715 -24.505 1.00 89.12 381 GLY A N 1
ATOM 3097 C CA . GLY A 1 381 ? -27.820 35.029 -24.377 1.00 89.12 381 GLY A CA 1
ATOM 3098 C C . GLY A 1 381 ? -27.509 35.759 -23.072 1.00 89.12 381 GLY A C 1
ATOM 3099 O O . GLY A 1 381 ? -28.244 36.678 -22.724 1.00 89.12 381 GLY A O 1
ATOM 3100 N N . PHE A 1 382 ? -26.428 35.394 -22.369 1.00 84.50 382 PHE A N 1
ATOM 3101 C CA . PHE A 1 382 ? -26.112 35.899 -21.023 1.00 84.50 382 PHE A CA 1
ATOM 3102 C C . PHE A 1 382 ? -25.944 37.433 -20.948 1.00 84.50 382 PHE A C 1
ATOM 3104 O O . PHE A 1 382 ? -26.051 38.003 -19.869 1.00 84.50 382 PHE A O 1
ATOM 3111 N N . SER A 1 383 ? -25.735 38.108 -22.083 1.00 79.00 383 SER A N 1
ATOM 3112 C CA . SER A 1 383 ? -25.578 39.568 -22.185 1.00 79.00 383 SER A CA 1
ATOM 3113 C C . SER A 1 383 ? -26.896 40.366 -22.222 1.00 79.00 383 SER A C 1
ATOM 3115 O O . SER A 1 383 ? -26.850 41.585 -22.336 1.00 79.00 383 SER A O 1
ATOM 3117 N N . SER A 1 384 ? -28.069 39.722 -22.161 1.00 74.69 384 SER A N 1
ATOM 3118 C CA . SER A 1 384 ? -29.369 40.420 -22.089 1.00 74.69 384 SER A CA 1
ATOM 3119 C C . SER A 1 384 ? -29.732 40.809 -20.642 1.00 74.69 384 SER A C 1
ATOM 3121 O O . SER A 1 384 ? -29.529 40.024 -19.719 1.00 74.69 384 SER A O 1
ATOM 3123 N N . GLU A 1 385 ? -30.274 42.010 -20.419 1.00 75.12 385 GLU A N 1
ATOM 3124 C CA . GLU A 1 385 ? -30.454 42.597 -19.073 1.00 75.12 385 GLU A CA 1
ATOM 3125 C C . GLU A 1 385 ? -31.558 41.946 -18.206 1.00 75.12 385 GLU A C 1
ATOM 3127 O O . GLU A 1 385 ? -31.625 42.212 -17.009 1.00 75.12 385 GLU A O 1
ATOM 3132 N N . GLU A 1 386 ? -32.366 41.016 -18.733 1.00 69.38 386 GLU A N 1
ATOM 3133 C CA . GLU A 1 386 ? -33.431 40.342 -17.968 1.00 69.38 386 GLU A CA 1
ATOM 3134 C C . GLU A 1 386 ? -33.299 38.812 -17.961 1.00 69.38 386 GLU A C 1
ATOM 3136 O O . GLU A 1 386 ? -33.882 38.090 -18.781 1.00 69.38 386 GLU A O 1
ATOM 3141 N N . HIS A 1 387 ? -32.587 38.278 -16.967 1.00 75.94 387 HIS A N 1
ATOM 3142 C CA . HIS A 1 387 ? -32.569 36.839 -16.719 1.00 75.94 387 HIS A CA 1
ATOM 3143 C C . HIS A 1 387 ? -33.206 36.479 -15.377 1.00 75.94 387 HIS A C 1
ATOM 3145 O O . HIS A 1 387 ? -32.686 36.790 -14.310 1.00 75.94 387 HIS A O 1
ATOM 3151 N N . ASP A 1 388 ? -34.293 35.705 -15.433 1.00 89.56 388 ASP A N 1
ATOM 3152 C CA . ASP A 1 388 ? -34.739 34.890 -14.300 1.00 89.56 388 ASP A CA 1
ATOM 3153 C C . ASP A 1 388 ? -33.574 33.987 -13.842 1.00 89.56 388 ASP A C 1
ATOM 3155 O O . ASP A 1 388 ? -32.823 33.447 -14.664 1.00 89.56 388 ASP A O 1
ATOM 3159 N N . ALA A 1 389 ? -33.437 33.778 -12.532 1.00 88.69 389 ALA A N 1
ATOM 3160 C CA . ALA A 1 389 ? -32.422 32.922 -11.924 1.00 88.69 389 ALA A CA 1
ATOM 3161 C C . ALA A 1 389 ? -32.357 31.531 -12.578 1.00 88.69 389 ALA A C 1
ATOM 3163 O O . ALA A 1 389 ? -31.279 30.956 -12.744 1.00 88.69 389 ALA A O 1
ATOM 3164 N N . ARG A 1 390 ? -33.503 31.004 -13.030 1.00 87.44 390 ARG A N 1
ATOM 3165 C CA . ARG A 1 390 ? -33.562 29.731 -13.766 1.00 87.44 390 ARG A CA 1
ATOM 3166 C C . ARG A 1 390 ? -32.885 29.797 -15.135 1.00 87.44 390 ARG A C 1
ATOM 3168 O O . ARG A 1 390 ? -32.232 28.830 -15.529 1.00 87.44 390 ARG A O 1
ATOM 3175 N N . LYS A 1 391 ? -33.023 30.914 -15.857 1.00 88.06 391 LYS A N 1
ATOM 3176 C CA . LYS A 1 391 ? -32.369 31.124 -17.158 1.00 88.06 391 LYS A CA 1
ATOM 3177 C C . LYS A 1 391 ? -30.857 31.270 -16.983 1.00 88.06 391 LYS A C 1
ATOM 3179 O O . LYS A 1 391 ? -30.122 30.605 -17.706 1.00 88.06 391 LYS A O 1
ATOM 3184 N N . MET A 1 392 ? -30.401 32.013 -15.969 1.00 91.00 392 MET A N 1
ATOM 3185 C CA . MET A 1 392 ? -28.968 32.122 -15.647 1.00 91.00 392 MET A CA 1
ATOM 3186 C C . MET A 1 392 ? -28.355 30.768 -15.283 1.00 91.00 392 MET A C 1
ATOM 3188 O O . MET A 1 392 ? -27.318 30.391 -15.825 1.00 91.00 392 MET A O 1
ATOM 3192 N N . ALA A 1 393 ? -29.014 29.992 -14.416 1.00 91.88 393 ALA A N 1
ATOM 3193 C CA . ALA A 1 393 ? -28.527 28.669 -14.026 1.00 91.88 393 ALA A CA 1
ATOM 3194 C C . ALA A 1 393 ? -28.418 27.716 -15.229 1.00 91.88 393 ALA A C 1
ATOM 3196 O O . ALA A 1 393 ? -27.452 26.957 -15.338 1.00 91.88 393 ALA A O 1
ATOM 3197 N N . LYS A 1 394 ? -29.380 27.774 -16.159 1.00 93.00 394 LYS A N 1
ATOM 3198 C CA . LYS A 1 394 ? -29.352 26.983 -17.395 1.00 93.00 394 LYS A CA 1
ATOM 3199 C C . LYS A 1 394 ? -28.229 27.433 -18.334 1.00 93.00 394 LYS A C 1
ATOM 3201 O O . LYS A 1 394 ? -27.498 26.580 -18.826 1.00 93.00 394 LYS A O 1
ATOM 3206 N N . ALA A 1 395 ? -28.054 28.741 -18.527 1.00 94.38 395 ALA A N 1
ATOM 3207 C CA . ALA A 1 395 ? -26.981 29.302 -19.346 1.00 94.38 395 ALA A CA 1
ATOM 3208 C C . ALA A 1 395 ? -25.594 28.912 -18.812 1.00 94.38 395 ALA A C 1
ATOM 3210 O O . ALA A 1 395 ? -24.763 28.408 -19.564 1.00 94.38 395 ALA A O 1
ATOM 3211 N N . LEU A 1 396 ? -25.377 29.037 -17.498 1.00 95.12 396 LEU A N 1
ATOM 3212 C CA . LEU A 1 396 ? -24.137 28.619 -16.837 1.00 95.12 396 LEU A CA 1
ATOM 3213 C C . LEU A 1 396 ? -23.899 27.112 -16.954 1.00 95.12 396 LEU A C 1
ATOM 3215 O O . LEU A 1 396 ? -22.780 26.684 -17.219 1.00 95.12 396 LEU A O 1
ATOM 3219 N N . THR A 1 397 ? -24.944 26.297 -16.795 1.00 95.00 397 THR A N 1
ATOM 3220 C CA . THR A 1 397 ? -24.833 24.837 -16.946 1.00 95.00 397 THR A CA 1
ATOM 3221 C C . THR A 1 397 ? -24.423 24.463 -18.370 1.00 95.00 397 THR A C 1
ATOM 3223 O O . THR A 1 397 ? -23.512 23.656 -18.538 1.00 95.00 397 THR A O 1
ATOM 3226 N N . ASN A 1 398 ? -25.033 25.089 -19.381 1.00 94.94 398 ASN A N 1
ATOM 3227 C CA . ASN A 1 398 ? -24.706 24.860 -20.788 1.00 94.94 398 ASN A CA 1
ATOM 3228 C C . ASN A 1 398 ? -23.281 25.317 -21.127 1.00 94.94 398 ASN A C 1
ATOM 3230 O O . ASN A 1 398 ? -22.553 24.594 -21.802 1.00 94.94 398 ASN A O 1
ATOM 3234 N N . ALA A 1 399 ? -22.858 26.480 -20.623 1.00 96.31 399 ALA A N 1
ATOM 3235 C CA . ALA A 1 399 ? -21.491 26.964 -20.793 1.00 96.31 399 ALA A CA 1
ATOM 3236 C C . ALA A 1 399 ? -20.472 26.012 -20.143 1.00 96.31 399 ALA A C 1
ATOM 3238 O O . ALA A 1 399 ? -19.460 25.678 -20.755 1.00 96.31 399 ALA A O 1
ATOM 3239 N N . CYS A 1 400 ? -20.761 25.499 -18.942 1.00 95.94 400 CYS A N 1
ATOM 3240 C CA . CYS A 1 400 ? -19.934 24.480 -18.295 1.00 95.94 400 CYS A CA 1
ATOM 3241 C C . CYS A 1 400 ? -19.904 23.157 -19.074 1.00 95.94 400 CYS A C 1
ATOM 3243 O O . CYS A 1 400 ? -18.850 22.533 -19.142 1.00 95.94 400 CYS A O 1
ATOM 3245 N N . ASP A 1 401 ? -21.025 22.729 -19.662 1.00 95.25 401 ASP A N 1
ATOM 3246 C CA . ASP A 1 401 ? -21.104 21.504 -20.467 1.00 95.25 401 ASP A CA 1
ATOM 3247 C C . ASP A 1 401 ? -20.310 21.598 -21.780 1.00 95.25 401 ASP A C 1
ATOM 3249 O O . ASP A 1 401 ? -19.747 20.595 -22.221 1.00 95.25 401 ASP A O 1
ATOM 3253 N N . LEU A 1 402 ? -20.214 22.794 -22.369 1.00 95.69 402 LEU A N 1
ATOM 3254 C CA . LEU A 1 402 ? -19.351 23.067 -23.523 1.00 95.69 402 LEU A CA 1
ATOM 3255 C C . LEU A 1 402 ? -17.874 23.157 -23.127 1.00 95.69 402 LEU A C 1
ATOM 3257 O O . LEU A 1 402 ? -17.012 22.595 -23.798 1.00 95.69 402 LEU A O 1
ATOM 3261 N N . ALA A 1 403 ? 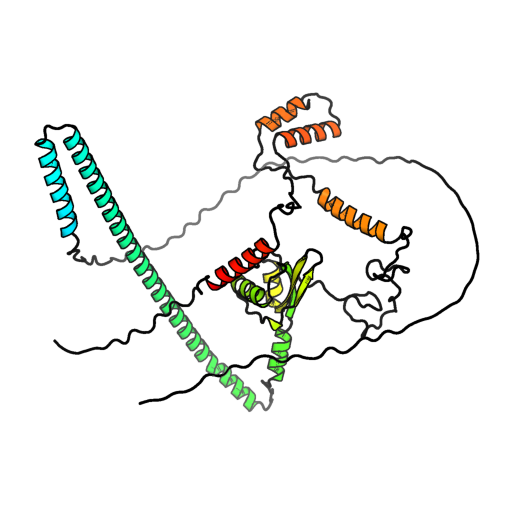-17.578 23.838 -22.019 1.00 97.06 403 ALA A N 1
ATOM 3262 C CA . ALA A 1 403 ? -16.211 24.074 -21.568 1.00 97.06 403 ALA A CA 1
ATOM 3263 C C . ALA A 1 403 ? -15.547 22.847 -20.941 1.00 97.06 403 ALA A C 1
ATOM 3265 O O . ALA A 1 403 ? -14.319 22.766 -20.901 1.00 97.06 403 ALA A O 1
ATOM 3266 N N . MET A 1 404 ? -16.341 21.929 -20.385 1.00 96.19 404 MET A N 1
ATOM 3267 C CA . MET A 1 404 ? -15.866 20.755 -19.663 1.00 96.19 404 MET A CA 1
ATOM 3268 C C . MET A 1 404 ? -16.782 19.557 -19.937 1.00 96.19 404 MET A C 1
ATOM 3270 O O . MET A 1 404 ? -17.933 19.546 -19.498 1.00 96.19 404 MET A O 1
ATOM 3274 N N . PRO A 1 405 ? -16.284 18.470 -20.549 1.00 90.88 405 PRO A N 1
ATOM 3275 C CA . PRO A 1 405 ? -17.056 17.244 -20.635 1.00 90.88 405 PRO A CA 1
ATOM 3276 C C . PRO A 1 405 ? -17.353 16.698 -19.233 1.00 90.88 405 PRO A C 1
ATOM 3278 O O . PRO A 1 405 ? -16.503 16.673 -18.333 1.00 90.88 405 PRO A O 1
ATOM 3281 N N . ARG A 1 406 ? -18.581 16.217 -19.040 1.00 92.19 406 ARG A N 1
ATOM 3282 C CA . ARG A 1 406 ? -18.973 15.541 -17.803 1.00 92.19 406 ARG A CA 1
ATOM 3283 C C . ARG A 1 406 ? -18.252 14.200 -17.662 1.00 92.19 406 ARG A C 1
ATOM 3285 O O . ARG A 1 406 ? -18.282 13.365 -18.568 1.00 92.19 406 ARG A O 1
ATOM 3292 N N . ILE A 1 407 ? -17.671 13.955 -16.490 1.00 86.75 407 ILE A N 1
ATOM 3293 C CA . ILE A 1 407 ? -17.072 12.677 -16.106 1.00 86.75 407 ILE A CA 1
ATOM 3294 C C . ILE A 1 407 ? -18.194 11.643 -16.046 1.00 86.75 407 ILE A C 1
ATOM 3296 O O . ILE A 1 407 ? -18.981 11.587 -15.097 1.00 86.75 407 ILE A O 1
ATOM 3300 N N . ARG A 1 408 ? -18.281 10.801 -17.077 1.00 76.81 408 ARG A N 1
ATOM 3301 C CA . ARG A 1 408 ? -19.156 9.634 -17.051 1.00 76.81 408 ARG A CA 1
ATOM 3302 C C . ARG A 1 408 ? -18.535 8.632 -16.093 1.00 76.81 408 ARG A C 1
ATOM 3304 O O . ARG A 1 408 ? -17.505 8.038 -16.396 1.00 76.81 408 ARG A O 1
ATOM 3311 N N . ASN A 1 409 ? -19.164 8.438 -14.938 1.00 65.38 409 ASN A N 1
ATOM 3312 C CA . ASN A 1 409 ? -18.844 7.297 -14.100 1.00 65.38 409 ASN A CA 1
ATOM 3313 C C . ASN A 1 409 ? -19.257 6.055 -14.898 1.00 65.38 409 ASN A C 1
ATOM 3315 O O . ASN A 1 409 ? -20.445 5.746 -15.002 1.00 65.38 409 ASN A O 1
ATOM 3319 N N . THR A 1 410 ? -18.303 5.384 -15.543 1.00 60.03 410 THR A N 1
ATOM 3320 C CA . THR A 1 410 ? -18.514 4.129 -16.276 1.00 60.03 410 THR A CA 1
ATOM 3321 C C . THR A 1 410 ? -18.738 2.998 -15.267 1.00 60.03 410 THR A C 1
ATOM 3323 O O . THR A 1 410 ? -18.028 2.001 -15.220 1.00 60.03 410 THR A O 1
ATOM 3326 N N . GLY A 1 411 ? -19.756 3.164 -14.418 1.00 61.34 411 GLY A N 1
ATOM 3327 C CA . GLY A 1 411 ? -20.049 2.362 -13.233 1.00 61.34 411 GLY A CA 1
ATOM 3328 C C . GLY A 1 411 ? -20.501 0.933 -13.518 1.00 61.34 411 GLY A C 1
ATOM 3329 O O . GLY A 1 411 ? -20.874 0.218 -12.597 1.00 61.34 411 GLY A O 1
ATOM 3330 N N . ARG A 1 412 ? -20.454 0.483 -14.770 1.00 52.66 412 ARG A N 1
ATOM 3331 C CA . ARG A 1 412 ? -20.454 -0.931 -15.132 1.00 52.66 412 ARG A CA 1
ATOM 3332 C C . ARG A 1 412 ? -19.525 -1.061 -16.322 1.00 52.66 412 ARG A C 1
ATOM 3334 O O . ARG A 1 412 ? -19.914 -0.725 -17.440 1.00 52.66 412 ARG A O 1
ATOM 3341 N N . ARG A 1 413 ? -18.299 -1.542 -16.096 1.00 55.53 413 ARG A N 1
ATOM 3342 C CA . ARG A 1 413 ? -17.542 -2.178 -17.177 1.00 55.53 413 ARG A CA 1
ATOM 3343 C C . ARG A 1 413 ? -18.477 -3.257 -17.718 1.00 55.53 413 ARG A C 1
ATOM 3345 O O . ARG A 1 413 ? -18.761 -4.216 -17.003 1.00 55.53 413 ARG A O 1
ATOM 3352 N N . ARG A 1 414 ? -19.059 -3.041 -18.904 1.00 54.94 414 ARG A N 1
ATOM 3353 C CA . ARG A 1 414 ? -19.773 -4.105 -19.617 1.00 54.94 414 ARG A CA 1
ATOM 3354 C C . ARG A 1 414 ? -18.803 -5.280 -19.622 1.00 54.94 414 ARG A C 1
ATOM 3356 O O . ARG A 1 414 ? -17.637 -5.057 -19.954 1.00 54.94 414 ARG A O 1
ATOM 3363 N N . GLN A 1 415 ? -19.237 -6.457 -19.158 1.00 53.50 415 GLN A N 1
ATOM 3364 C CA . GLN A 1 415 ? -18.428 -7.664 -19.307 1.00 53.50 415 GLN A CA 1
ATOM 3365 C C . GLN A 1 415 ? -17.998 -7.687 -20.765 1.00 53.50 415 GLN A C 1
ATOM 3367 O O . GLN A 1 415 ? -18.837 -7.633 -21.667 1.00 53.50 415 GLN A O 1
ATOM 3372 N N . VAL A 1 416 ? -16.692 -7.568 -20.979 1.00 57.34 416 VAL A N 1
ATOM 3373 C CA . VAL A 1 416 ? -16.171 -7.511 -22.331 1.00 57.34 416 VAL A CA 1
ATOM 3374 C C . VAL A 1 416 ? -16.484 -8.879 -22.910 1.00 57.34 416 VAL A C 1
ATOM 3376 O O . VAL A 1 416 ? -16.201 -9.878 -22.260 1.00 57.34 416 VAL A O 1
ATOM 3379 N N . TYR A 1 417 ? -17.157 -8.931 -24.055 1.00 69.00 417 TYR A N 1
ATOM 3380 C CA . TYR A 1 417 ? -17.759 -10.156 -24.598 1.00 69.00 417 TYR A CA 1
ATOM 3381 C C . TYR A 1 417 ? -16.760 -11.310 -24.799 1.00 69.00 417 TYR A C 1
ATOM 3383 O O . TYR A 1 417 ? -17.169 -12.451 -24.966 1.00 69.00 417 TYR A O 1
ATOM 3391 N N . TRP A 1 418 ? -15.456 -11.022 -24.770 1.00 79.69 418 TRP A N 1
ATOM 3392 C CA . TRP A 1 418 ? -14.391 -12.015 -24.842 1.00 79.69 418 TRP A CA 1
ATOM 3393 C C . TRP A 1 418 ? -13.960 -12.574 -23.479 1.00 79.69 418 TRP A C 1
ATOM 3395 O O . TRP A 1 418 ? -13.089 -13.432 -23.433 1.00 79.69 418 TRP A O 1
ATOM 3405 N N . TRP A 1 419 ? -14.534 -12.120 -22.364 1.00 73.00 419 TRP A N 1
ATOM 3406 C CA . TRP A 1 419 ? -14.180 -12.599 -21.030 1.00 73.00 419 TRP A CA 1
ATOM 3407 C C . TRP A 1 419 ? -14.822 -13.961 -20.740 1.00 73.00 419 TRP A C 1
ATOM 3409 O O . TRP A 1 419 ? -15.942 -14.042 -20.236 1.00 73.00 419 TRP A O 1
ATOM 3419 N N . THR A 1 420 ? -14.103 -15.035 -21.063 1.00 85.94 420 THR A N 1
ATOM 3420 C CA . THR A 1 420 ? -14.515 -16.420 -20.802 1.00 85.94 420 THR A CA 1
ATOM 3421 C C . THR A 1 420 ? -13.972 -16.936 -19.467 1.00 85.94 420 THR A C 1
ATOM 3423 O O . THR A 1 420 ? -12.995 -16.414 -18.922 1.00 85.94 420 THR A O 1
ATOM 3426 N N . GLU A 1 421 ? -14.581 -18.001 -18.939 1.00 78.38 421 GLU A N 1
ATOM 3427 C CA . GLU A 1 421 ? -14.106 -18.686 -17.728 1.00 78.38 421 GLU A CA 1
ATOM 3428 C C . GLU A 1 421 ? -12.662 -19.200 -17.887 1.00 78.38 421 GLU A C 1
ATOM 3430 O O . GLU A 1 421 ? -11.862 -19.108 -16.959 1.00 78.38 421 GLU A O 1
ATOM 3435 N N . ALA A 1 422 ? -12.277 -19.604 -19.103 1.00 81.94 422 ALA A N 1
ATOM 3436 C CA . ALA A 1 422 ? -10.905 -19.984 -19.434 1.00 81.94 422 ALA A CA 1
ATOM 3437 C C . ALA A 1 422 ? -9.899 -18.836 -19.223 1.00 81.94 422 ALA A C 1
ATOM 3439 O O . ALA A 1 422 ? -8.840 -19.042 -18.634 1.00 81.94 422 ALA A O 1
ATOM 3440 N N . ILE A 1 423 ? -10.234 -17.605 -19.628 1.00 85.19 423 ILE A N 1
ATOM 3441 C CA . ILE A 1 423 ? -9.366 -16.432 -19.413 1.00 85.19 423 ILE A CA 1
ATOM 3442 C C . ILE A 1 423 ? -9.289 -16.069 -17.927 1.00 85.19 423 ILE A C 1
ATOM 3444 O O . ILE A 1 423 ? -8.238 -15.639 -17.447 1.00 85.19 423 ILE A O 1
ATOM 3448 N N . ALA A 1 424 ? -10.378 -16.266 -17.180 1.00 76.31 424 ALA A N 1
ATOM 3449 C CA . ALA A 1 424 ? -10.367 -16.089 -15.733 1.00 76.31 424 ALA A CA 1
ATOM 3450 C C . ALA A 1 424 ? -9.434 -17.099 -15.038 1.00 76.31 424 ALA A C 1
ATOM 3452 O O . ALA A 1 424 ? -8.728 -16.721 -14.104 1.00 76.31 424 ALA A O 1
ATOM 3453 N N . ASN A 1 425 ? -9.390 -18.351 -15.508 1.00 84.75 425 ASN A N 1
ATOM 3454 C CA . ASN A 1 425 ? -8.473 -19.382 -15.005 1.00 84.75 425 ASN A CA 1
ATOM 3455 C C . ASN A 1 425 ? -7.019 -19.043 -15.345 1.00 84.75 425 ASN A C 1
ATOM 3457 O O . ASN A 1 425 ? -6.199 -18.941 -14.441 1.00 84.75 425 ASN A O 1
ATOM 3461 N N . LEU A 1 426 ? -6.729 -18.713 -16.607 1.00 92.06 426 LEU A N 1
ATOM 3462 C CA . LEU A 1 426 ? -5.385 -18.309 -17.035 1.00 92.06 426 LEU A CA 1
ATOM 3463 C C . LEU A 1 426 ? -4.857 -17.104 -16.248 1.00 92.06 426 LEU A C 1
ATOM 3465 O O . LEU A 1 426 ? -3.681 -17.048 -15.901 1.00 92.06 426 LEU A O 1
ATOM 3469 N N . ARG A 1 427 ? -5.718 -16.133 -15.918 1.00 86.69 427 ARG A N 1
ATOM 3470 C CA . ARG A 1 427 ? -5.319 -15.000 -15.070 1.00 86.69 427 ARG A CA 1
ATOM 3471 C C . ARG A 1 427 ? -5.015 -15.409 -13.632 1.00 86.69 427 ARG A C 1
ATOM 3473 O O . ARG A 1 427 ? -4.084 -14.846 -13.056 1.00 86.69 427 ARG A O 1
ATOM 3480 N N . ARG A 1 428 ? -5.763 -16.362 -13.066 1.00 79.69 428 ARG A N 1
ATOM 3481 C CA . ARG A 1 428 ? -5.450 -16.939 -11.750 1.00 79.69 428 ARG A CA 1
ATOM 3482 C C . ARG A 1 428 ? -4.092 -17.634 -11.777 1.00 79.69 428 ARG A C 1
ATOM 3484 O O . ARG A 1 428 ? -3.263 -17.338 -10.921 1.00 79.69 428 ARG A O 1
ATOM 3491 N N . ASP A 1 429 ? -3.832 -18.438 -12.801 1.00 87.94 429 ASP A N 1
ATOM 3492 C CA . ASP A 1 429 ? -2.576 -19.178 -12.950 1.00 87.94 429 ASP A CA 1
ATOM 3493 C C . ASP A 1 429 ? -1.383 -18.236 -13.165 1.00 87.94 429 ASP A C 1
ATOM 3495 O O . ASP A 1 429 ? -0.364 -18.352 -12.486 1.00 87.94 429 ASP A O 1
ATOM 3499 N N . CYS A 1 430 ? -1.517 -17.219 -14.025 1.00 88.19 430 CYS A N 1
ATOM 3500 C CA . CYS A 1 430 ? -0.492 -16.182 -14.178 1.00 88.19 430 CYS A CA 1
ATOM 3501 C C . CYS A 1 430 ? -0.229 -15.426 -12.867 1.00 88.19 430 CYS A C 1
ATOM 3503 O O . CYS A 1 430 ? 0.918 -15.088 -12.572 1.00 88.19 430 CYS A O 1
ATOM 3505 N N . GLY A 1 431 ? -1.277 -15.140 -12.087 1.00 80.06 431 GLY A N 1
ATOM 3506 C CA . GLY A 1 431 ? -1.151 -14.522 -10.767 1.00 80.06 431 GLY A CA 1
ATOM 3507 C C . GLY A 1 431 ? -0.399 -15.418 -9.783 1.00 80.06 431 GLY A C 1
ATOM 3508 O O . GLY A 1 431 ? 0.506 -14.947 -9.097 1.00 80.06 431 GLY A O 1
ATOM 3509 N N . TYR A 1 432 ? -0.720 -16.713 -9.759 1.00 79.88 432 TYR A N 1
ATOM 3510 C CA . TYR A 1 432 ? -0.017 -17.720 -8.965 1.00 79.88 432 TYR A CA 1
ATOM 3511 C C . TYR A 1 432 ? 1.474 -17.792 -9.330 1.00 79.88 432 TYR A C 1
ATOM 3513 O O . TYR A 1 432 ? 2.326 -17.655 -8.454 1.00 79.88 432 TYR A O 1
ATOM 3521 N N . ILE A 1 433 ? 1.797 -17.895 -10.623 1.00 83.56 433 ILE A N 1
ATOM 3522 C CA . ILE A 1 433 ? 3.182 -17.964 -11.111 1.00 83.56 433 ILE A CA 1
ATOM 3523 C C . ILE A 1 433 ? 3.958 -16.686 -10.770 1.00 83.56 433 ILE A C 1
ATOM 3525 O O . ILE A 1 433 ? 5.064 -16.773 -10.247 1.00 83.56 433 ILE A O 1
ATOM 3529 N N . ARG A 1 434 ? 3.392 -15.490 -10.990 1.00 75.81 434 ARG A N 1
ATOM 3530 C CA . ARG A 1 434 ? 4.070 -14.227 -10.630 1.00 75.81 434 ARG A CA 1
ATOM 3531 C C . ARG A 1 434 ? 4.336 -14.091 -9.140 1.00 75.81 434 ARG A C 1
ATOM 3533 O O . ARG A 1 434 ? 5.345 -13.506 -8.776 1.00 75.81 434 ARG A O 1
ATOM 3540 N N . ARG A 1 435 ? 3.433 -14.581 -8.289 1.00 70.81 435 ARG A N 1
ATOM 3541 C CA . ARG A 1 435 ? 3.641 -14.560 -6.836 1.00 70.81 435 ARG A CA 1
ATOM 3542 C C . ARG A 1 435 ? 4.768 -15.498 -6.426 1.00 70.81 435 ARG A C 1
ATOM 3544 O O . ARG A 1 435 ? 5.570 -15.121 -5.590 1.00 70.81 435 ARG A O 1
ATOM 3551 N N . ARG A 1 436 ? 4.875 -16.657 -7.079 1.00 72.62 436 ARG A N 1
ATOM 3552 C CA . ARG A 1 436 ? 5.971 -17.610 -6.870 1.00 72.62 436 ARG A CA 1
ATOM 3553 C C . ARG A 1 436 ? 7.315 -17.124 -7.426 1.00 72.62 436 ARG A C 1
ATOM 3555 O O . ARG A 1 436 ? 8.353 -17.513 -6.916 1.00 72.62 436 ARG A O 1
ATOM 3562 N N . LEU A 1 437 ? 7.282 -16.296 -8.471 1.00 75.50 437 LEU A N 1
ATOM 3563 C CA . LEU A 1 437 ? 8.463 -15.703 -9.104 1.00 75.50 437 LEU A CA 1
ATOM 3564 C C . LEU A 1 437 ? 8.840 -14.329 -8.547 1.00 75.50 437 LEU A C 1
ATOM 3566 O O . LEU A 1 437 ? 9.849 -13.784 -8.985 1.00 75.50 437 LEU A O 1
ATOM 3570 N N . LYS A 1 438 ? 8.059 -13.738 -7.630 1.00 63.53 438 LYS A N 1
ATOM 3571 C CA . LYS A 1 438 ? 8.548 -12.583 -6.876 1.00 63.53 438 LYS A CA 1
ATOM 3572 C C . LYS A 1 438 ? 9.712 -13.103 -6.035 1.00 63.53 438 LYS A C 1
ATOM 3574 O O . LYS A 1 438 ? 9.455 -13.943 -5.173 1.00 63.53 438 LYS A O 1
ATOM 3579 N N . PRO A 1 439 ? 10.951 -12.653 -6.289 1.00 46.91 439 PRO A N 1
ATOM 3580 C CA . PRO A 1 439 ? 12.059 -13.013 -5.427 1.00 46.91 439 PRO A CA 1
ATOM 3581 C C . PRO A 1 439 ? 11.676 -12.560 -4.021 1.00 46.91 439 PRO A C 1
ATOM 3583 O O . PRO A 1 439 ? 11.256 -11.411 -3.843 1.00 46.91 439 PRO A O 1
ATOM 3586 N N . SER A 1 440 ? 11.761 -13.455 -3.039 1.00 46.84 440 SER A N 1
ATOM 3587 C CA . SER A 1 440 ? 11.981 -13.012 -1.669 1.00 46.84 440 SER A CA 1
ATOM 3588 C C . SER A 1 440 ? 13.193 -12.097 -1.744 1.00 46.84 440 SER A C 1
ATOM 3590 O O . SER A 1 440 ? 14.269 -12.545 -2.126 1.00 46.84 440 SER A O 1
ATOM 3592 N N . SER A 1 441 ? 13.027 -10.816 -1.436 1.00 55.03 441 SER A N 1
ATOM 3593 C CA . SER A 1 441 ? 14.124 -9.845 -1.363 1.00 55.03 441 SER A CA 1
ATOM 3594 C C . SER A 1 441 ? 15.183 -10.201 -0.309 1.00 55.03 441 SER A C 1
ATOM 3596 O O . SER A 1 441 ? 16.105 -9.427 -0.095 1.00 55.03 441 SER A O 1
ATOM 3598 N N . ASP A 1 442 ? 15.047 -11.363 0.333 1.00 51.88 442 ASP A N 1
ATOM 3599 C CA . ASP A 1 442 ? 15.718 -11.750 1.564 1.00 51.88 442 ASP A CA 1
ATOM 3600 C C . ASP A 1 442 ? 16.555 -13.036 1.382 1.00 51.88 442 ASP A C 1
ATOM 3602 O O . ASP A 1 442 ? 16.940 -13.654 2.365 1.00 51.88 442 ASP A O 1
ATOM 3606 N N . SER A 1 443 ? 16.822 -13.487 0.146 1.00 48.34 443 SER A N 1
ATOM 3607 C CA . SER A 1 443 ? 17.582 -14.725 -0.115 1.00 48.34 443 SER A CA 1
ATOM 3608 C C . SER A 1 443 ? 18.770 -14.539 -1.066 1.00 48.34 443 SER A C 1
ATOM 3610 O O . SER A 1 443 ? 18.927 -15.304 -2.016 1.00 48.34 443 SER A O 1
ATOM 3612 N N . GLU A 1 444 ? 19.601 -13.534 -0.803 1.00 51.19 444 GLU A N 1
ATOM 3613 C CA . GLU A 1 444 ? 21.019 -13.535 -1.195 1.00 51.19 444 GLU A CA 1
ATOM 3614 C C . GLU A 1 444 ? 21.876 -13.545 0.085 1.00 51.19 444 GLU A C 1
ATOM 3616 O O . GLU A 1 444 ? 22.598 -12.604 0.386 1.00 51.19 444 GLU A O 1
ATOM 3621 N N . GLU A 1 445 ? 21.750 -14.602 0.895 1.00 50.03 445 GLU A N 1
ATOM 3622 C CA . GLU A 1 445 ? 22.851 -15.023 1.770 1.00 50.03 445 GLU A CA 1
ATOM 3623 C C . GLU A 1 445 ? 23.699 -16.003 0.953 1.00 50.03 445 GLU A C 1
ATOM 3625 O O . GLU A 1 445 ? 23.336 -17.169 0.773 1.00 50.03 445 GLU A O 1
ATOM 3630 N N . GLU A 1 446 ? 24.798 -15.502 0.388 1.00 56.56 446 GLU A N 1
ATOM 3631 C CA . GLU A 1 446 ? 25.853 -16.349 -0.163 1.00 56.56 446 GLU A CA 1
ATOM 3632 C C . GLU A 1 446 ? 26.431 -17.249 0.946 1.00 56.56 446 GLU A C 1
ATOM 3634 O O . GLU A 1 446 ? 26.660 -16.784 2.068 1.00 56.56 446 GLU A O 1
ATOM 3639 N N . PRO A 1 447 ? 26.685 -18.540 0.667 1.00 46.28 447 PRO A N 1
ATOM 3640 C CA . PRO A 1 447 ? 27.359 -19.412 1.616 1.00 46.28 447 PRO A CA 1
ATOM 3641 C C . PRO A 1 447 ? 28.801 -18.921 1.838 1.00 46.28 447 PRO A C 1
ATOM 3643 O O . PRO A 1 447 ? 29.454 -18.506 0.881 1.00 46.28 447 PRO A O 1
ATOM 3646 N N . PRO A 1 448 ? 29.329 -18.982 3.075 1.00 50.88 448 PRO A N 1
ATOM 3647 C CA . PRO A 1 448 ? 30.682 -18.528 3.362 1.00 50.88 448 PRO A CA 1
ATOM 3648 C C . PRO A 1 448 ? 31.691 -19.362 2.568 1.00 50.88 448 PRO A C 1
ATOM 3650 O O . PRO A 1 448 ? 31.814 -20.568 2.787 1.00 50.88 448 PRO A O 1
ATOM 3653 N N . GLU A 1 449 ? 32.414 -18.712 1.654 1.00 59.28 449 GLU A N 1
ATOM 3654 C CA . GLU A 1 449 ? 33.545 -19.315 0.958 1.00 59.28 449 GLU A CA 1
ATOM 3655 C C . GLU A 1 449 ? 34.596 -19.773 1.977 1.00 59.28 449 GLU A C 1
ATOM 3657 O O . GLU A 1 449 ? 35.206 -18.998 2.722 1.00 59.28 449 GLU A O 1
ATOM 3662 N N . GLU A 1 450 ? 34.780 -21.087 2.003 1.00 50.81 450 GLU A N 1
ATOM 3663 C CA . GLU A 1 450 ? 35.758 -21.821 2.785 1.00 50.81 450 GLU A CA 1
ATOM 3664 C C . GLU A 1 450 ? 37.167 -21.465 2.279 1.00 50.81 450 GLU A C 1
ATOM 3666 O O . GLU A 1 450 ? 37.690 -22.045 1.330 1.00 50.81 450 GLU A O 1
ATOM 3671 N N . ASN A 1 451 ? 37.776 -20.440 2.880 1.00 52.97 451 ASN A N 1
ATOM 3672 C CA . ASN A 1 451 ? 39.091 -19.952 2.475 1.00 52.97 451 ASN A CA 1
ATOM 3673 C C . ASN A 1 451 ? 40.204 -20.900 2.959 1.00 52.97 451 ASN A C 1
ATOM 3675 O O . ASN A 1 451 ? 40.753 -20.770 4.059 1.00 52.97 451 ASN A O 1
ATOM 3679 N N . SER A 1 452 ? 40.542 -21.861 2.103 1.00 47.91 452 SER A N 1
ATOM 3680 C CA . SER A 1 452 ? 41.742 -22.689 2.165 1.00 47.91 452 SER A CA 1
ATOM 3681 C C . SER A 1 452 ? 43.007 -21.832 2.013 1.00 47.91 452 SER A C 1
ATOM 3683 O O . SER A 1 452 ? 43.443 -21.519 0.905 1.00 47.91 452 SER A O 1
ATOM 3685 N N . ARG A 1 453 ? 43.638 -21.477 3.137 1.00 49.44 453 ARG A N 1
ATOM 3686 C CA . ARG A 1 453 ? 45.008 -20.943 3.164 1.00 49.44 453 ARG A CA 1
ATOM 3687 C C . ARG A 1 453 ? 46.022 -22.078 2.991 1.00 49.44 453 ARG A C 1
ATOM 3689 O O . ARG A 1 453 ? 46.254 -22.841 3.926 1.00 49.44 453 ARG A O 1
ATOM 3696 N N . SER A 1 454 ? 46.682 -22.135 1.837 1.00 44.22 454 SER A N 1
ATOM 3697 C CA . SER A 1 454 ? 48.001 -22.773 1.702 1.00 44.22 454 SER A CA 1
ATOM 3698 C C . SER A 1 454 ? 49.118 -21.760 2.013 1.00 44.22 454 SER A C 1
ATOM 3700 O O . SER A 1 454 ? 48.973 -20.587 1.663 1.00 44.22 454 SER A O 1
ATOM 3702 N N . PRO A 1 455 ? 50.226 -22.171 2.662 1.00 65.31 455 PRO A N 1
ATOM 3703 C CA . PRO A 1 455 ? 51.352 -21.292 2.980 1.00 65.31 455 PRO A CA 1
ATOM 3704 C C . PRO A 1 455 ? 52.507 -21.385 1.959 1.00 65.31 455 PRO A C 1
ATOM 3706 O O . PRO A 1 455 ? 52.780 -22.460 1.430 1.00 65.31 455 PRO A O 1
ATOM 3709 N N . GLY A 1 456 ? 53.240 -20.274 1.789 1.00 53.69 456 GLY A N 1
ATOM 3710 C CA . GLY A 1 456 ? 54.526 -20.158 1.066 1.00 53.69 456 GLY A CA 1
ATOM 3711 C C . GLY A 1 456 ? 54.361 -19.632 -0.367 1.00 53.69 456 GLY A C 1
ATOM 3712 O O . GLY A 1 456 ? 53.484 -20.102 -1.079 1.00 53.69 456 GLY A O 1
ATOM 3713 N N . ASN A 1 457 ? 55.121 -18.657 -0.876 1.00 45.97 457 ASN A N 1
ATOM 3714 C CA . ASN A 1 457 ? 56.465 -18.153 -0.566 1.00 45.97 457 ASN A CA 1
ATOM 3715 C C . ASN A 1 457 ? 56.565 -16.668 -0.944 1.00 45.97 457 ASN A C 1
ATOM 3717 O O . ASN A 1 457 ? 55.873 -16.282 -1.915 1.00 45.97 457 ASN A O 1
#

Secondary structure (DSSP, 8-state):
----------------------------------------------------------------PPPPPP--------------------STHHHHHHHHHHHHHHHHHHHH---HHHHHHHHHHHHHHHHHHHHHHHHHHHHHHHHHHHHHHHHHHHHHHHHHHHHHHHHHHHHHHHHHHHHHHHHHHHHS---------HHHHHHHHHHHT-EEEEEEEEE-TT--HHHHHHHHHHHHT----GGG-EEEE-TTS-EEEEEEEEHHHHHHHHH-EEEETTEEEEEEEE---PPBPTTT--BS--GGG--SPP-TTB-TTT--BS--SSS---S---SSHHHHHHHHHHHHHHHHH-S-PPB-GGG--HHHHHHHHHHTTTTSS---HHHHHHHHHHHHHHHS-B-----S----TT--HHHHHHHHHHHHHHHHHS--TT---------------

InterPro domains:
  IPR036875 Zinc finger, CCHC-type superfamily [SSF57756] (291-328)

Foldseek 3Di:
DDDDDDDDDDDDDDDDDDDDDDDDDDDDDDDDDDDDDDDDDDDDDDDDDDDDDDDDDDDDDDDDDDDDDDDDDDDDDDDDDDDPDPDPPPDPPPPVVVLVVVLVVLVVVLVVDPDPVSNVVSVVVSVVSVVVVVVVVVVVVVVVVVVVVVVVVVVVVVVVVVVVVVVVVVVVVVCVVCVVVVVVVVVVCVPVPPPPPPPPPVVVVVVVVVVQQPWFKKKWPFAALPQALVLQQVQCCVPVVDHFDSVQWDWDQDPVSGIMIIGTGGPVCPVVQQVDAGDRQPDGRTGMGGPPDFDQACAALDGHDYVVPDPHHGQNQADNPPSDHDDDDDPDDPPDDPDDDPVVVCVVVVVVVCVVVVPPQAFPPVQFDPVLLVVLLVVLVVVDPDDDPVSVVVSNVSSSCRRTPGHPPPVDPPPPPPDDPVVVVVVVVVSVVVVVPPPPPPPPPDDDPPDDDDDDD

Solvent-accessible surface area (backbone atoms only — not comparable to full-atom values): 29249 Å² total; per-residue (Å²): 142,82,88,86,90,86,88,84,90,90,83,86,89,85,88,86,89,85,82,89,84,87,86,79,88,77,89,87,85,83,89,79,92,82,85,88,83,91,81,88,80,87,85,87,85,89,82,88,85,90,84,86,85,83,90,88,84,90,82,88,84,85,86,82,90,84,82,84,84,88,82,88,79,93,75,88,84,82,85,77,88,76,82,87,75,82,75,81,87,80,78,76,71,64,66,60,52,53,56,52,54,50,47,51,56,51,53,56,53,47,72,74,50,85,52,67,66,61,39,52,52,54,54,50,51,51,50,50,54,51,54,50,50,54,50,52,53,50,50,54,53,50,50,54,57,48,56,54,48,50,58,50,49,54,52,49,54,54,51,50,54,54,49,53,52,50,53,50,56,50,50,52,52,52,50,59,67,44,46,61,57,55,51,49,51,54,50,53,44,66,72,66,70,55,74,72,74,76,58,83,41,69,65,52,58,46,50,49,47,49,64,59,55,46,48,45,54,31,29,34,60,67,39,55,71,83,66,49,56,60,61,51,31,53,44,44,23,74,74,66,76,46,93,58,67,48,89,55,50,47,79,41,80,45,96,87,60,26,19,30,44,33,35,68,39,46,54,92,48,48,67,63,46,55,76,41,63,44,58,49,93,89,43,70,71,34,54,43,40,74,53,79,80,54,58,55,12,65,31,50,62,46,72,73,49,47,56,93,76,57,86,59,65,83,38,58,73,28,23,95,86,78,68,42,70,90,53,78,85,88,73,82,72,92,60,83,78,82,74,68,67,67,54,56,52,50,47,47,51,45,51,49,44,39,56,65,62,63,51,62,63,49,61,36,73,90,61,59,37,70,65,44,27,53,50,27,33,59,79,54,52,67,86,53,96,81,67,58,70,69,54,50,55,51,26,54,50,51,8,46,54,64,14,13,61,57,47,74,77,71,87,64,76,67,78,56,92,81,76,43,73,68,58,56,49,53,52,51,50,53,50,54,52,52,61,73,64,49,72,69,94,81,72,84,77,76,76,83,80,80,80,81,82,80,85,87,133

Radius of gyration: 41.36 Å; Cα contacts (8 Å, |Δi|>4): 287; chains: 1; bounding box: 123×107×112 Å

Organism: Anopheles atroparvus (NCBI:txid41427)

Sequence (457 aa):
MISAYYACKAEPERPQRLGRRERHCAEDFTKKEDEEDDRIGLRHRRRTDRGAVPEEPGRRGHGRRERRPDDESDAPTTKHDAPKEKVKRATETNEESDSEALIEKIQAKVSETKDKDVRRFLKLLIRHERDSAALKARFAAMEITMMEKEKSIERLITAMANITKKCDDLSERFFEQLRPHVEGLRTAIRSTGVVIELKMGTENLEALNKALSNAEEMCCTGVEAFYTAEEFCIDVEQQLNFTLEPSRFRMRQSRDGRQVAAFHVPLHRVEELLSKKIIVGWTANIAIQRSSWKPRCRKCLEIGHIEATCKGPDRKDRCLRCGMFRHMDGRQSTLRPSGGCVTNHRQRASQQQQRNICQWPRWNTKTFSREAFVEGLWWNGFSSEEHDARKMAKALTNACDLAMPRIRNTGRRRQVYWWTEAIANLRRDCGYIRRRLKPSSDSEEEPPEENSRSPGN

Nearest PDB structures (foldseek):
  3ab4-assembly4_P  TM=6.788E-01  e=5.347E-01  Corynebacterium glutamicum
  2dt9-assembly1_B  TM=5.741E-01  e=3.696E-01  Thermus thermophilus

Mean predicted aligned error: 21.96 Å

pLDDT: mean 72.73, std 23.02, range [29.95, 97.56]